Protein AF-A0A956SZM9-F1 (afdb_monomer)

Nearest PDB structures (foldseek):
  5bxt-assembly2_B  TM=7.148E-01  e=2.994E-22  Bifidobacterium bifidum JCM 1254
  4pys-assembly2_B  TM=7.123E-01  e=1.284E-21  Bacteroides fragilis NCTC 9343
  4pys-assembly1_A  TM=7.064E-01  e=2.170E-21  Bacteroides fragilis NCTC 9343
  7bwg-assembly1_B  TM=6.545E-01  e=1.924E-19  Microbacterium sp. HJ5
  8bal-assembly1_A  TM=7.388E-01  e=2.024E-15  Niastella koreensis GR20-10

Secondary structure (DSSP, 8-state):
----PEEEPPSSEEEEESSHHHHHHHHHIIIIIS--S-EEEE-SS--GGG-SS--SEEEEE--SSSTT-EEEEE-SS-EEEEESSHHHHHHHHHHHHHHEEESSSEEEE-EEEEE--S-SEEEEEEE--TTHHHHHHHHIIIIITTTT--EEEEE-TTB--SS-GGG--TTTPBPHHHHHHHHHHHHHTTPEEEEEEEESBS-GGGTGGGTTGGGBGGG-TTBB-TT-HHHHHHHHHHHHHHHHHHT-SEEEEE---GGGHHHHSTT-HHHHHHHHHHHHHHHHHHHHTTT-EEEEESGGGSBTTT-SS--B-SSHHHHHHHHHHS-TTSEEEEE---SSTT----HHHHHHHHTT--EEEEE-S-HHHHHHHHHHHHHHT--EEEE-----S---HHHHTSTTHHHHHHHHHHHHHHHHTS--PPPPTTHHHHHHH---GGG-S---------TTSSEE-S---EEEETTEEEEPPPPEE--SS-EEEE--SSB-SEEEEEE-BSS--SS-SEEEEEEEEETTS-EEEEEEEBTTTB-BTT--S--SSS-EEEE-TTS--EEEEEEEEPS-TTSBEEEEEEE-

Foldseek 3Di:
DPDKDKAFQDPPQEEEEQCQLLCVLVVCLCCVFVVRPHYYYDYNPLPCVVDPQGHQEYQEEQDPAPALKWKWFDDRRHIYIYAPDSNVSSLSSLVQSVQWDDDVHIIGIGDIDIFFWLFQAFEEEDEAWDPCLVVLLLCLSQPQLSLSHAEYEYAAQQECQPVCNVLHDPRTYDYLVSLLSSLVSCVSSNHQYEYEYAAQFQQLSCQVVHHPQVQAQLSDSGGGDLVDVVSVVVVLSVVVSVCVSNVAQEYEHELPDLQCVCVSDPPPLVVSLVSSLVRLVVVQVSQVVVNHAYEYELQCLAQPVQFPAGHRPPDRVSSVVSLQRDDQRYEYEYEDEDDDPPDLDGSVLLVNVVSRHQYEYEYFQDLLSLLSRLLVCSVNVHNFYYQYACLDNHDDPCSCQAPRVSRQLCSSSRSVSRRPSSDPDDDFLCPSVCSSVVDHPVPPDDDDDADDAPQVQADADAPFDFFDDVNDTDGDRGDHPRPDFKDKDFDDFAQDQWDKDWDADQADDPDWDFPKWKWWAFPVRDIDIDGQTELHNYHHQQDPGRGSFAGFRDADPVRRGTITIHIGGDPCSVTTIGMMMIGD

Radius of gyration: 26.86 Å; Cα contacts (8 Å, |Δi|>4): 1241; chains: 1; bounding box: 69×72×75 Å

Mean predicted aligned error: 8.4 Å

Sequence (584 aa):
MKDSELLRLKEPVWIASEQPELSDDLVQELKIWWEVEGVRVSGKELDFSLWYSGPQILLTLGADLPPEGYSLEVNSERVVVKGADAAGLSHGVTTLKQLLSWDDGLVVRGVVVEDWPSLAWRGVHLHTGAGAGPTQRKLIERVLAPMKLNKLVIEAQYAKWESHPELWVPELAIPLSELKLTAESARAHGLEPIPLIQTLSHVQWMFVYNRNSELKAGGLDYLFDPTRQESWDIVFDLYAEAVEVFQARTVHIGHDEVRSLRSIFPGTEQHVTQVVEESVLRCYSWLKERDIKTMMWHDTMVHRSESAQVGLAPFPEDGAKLREALPKDILVADWQYGPGSFNLEFPEVSLLVEAGFPTVGAVWDDPERTRAFAAQLVEQGGSGLLQTTWPGRVLSDPVVEGFEHHQFAGIVDAAQAAWTGGSDAKIPAESFRRLWDRQPRSETQSRKGYALDLSGLGESWVPDLPAELNGAEFAFAPAIGVRRDDLELAVPDRPLEGLAFLWYTESAPESPGELAQLEVEYRTGESEKVPIRYGKEVSSRDSTRPAYIGPLAWTSTDGKTHLWRWFWKNPRPDLTVESFTLKQ

Solvent-accessible surface area (backbone atoms only — not comparable to full-atom values): 31338 Å² total; per-residue (Å²): 134,79,83,83,47,61,20,70,65,55,84,60,39,34,37,34,22,65,51,54,80,70,42,48,64,57,51,50,43,39,40,69,44,67,63,43,85,42,72,46,81,44,52,71,69,84,60,61,87,82,37,97,80,58,60,43,31,38,40,42,73,68,34,98,52,59,79,50,5,22,34,35,40,30,43,74,81,36,37,42,31,25,1,32,38,74,62,1,33,49,47,32,52,44,54,50,62,72,39,51,47,81,69,103,48,51,28,34,59,37,46,79,47,76,54,54,56,58,28,88,39,35,29,38,38,39,53,32,18,47,77,11,41,67,42,52,41,48,42,39,68,35,41,39,39,71,52,70,36,42,32,35,37,35,46,49,68,53,37,51,47,80,88,47,65,89,56,54,44,83,88,44,27,23,53,55,70,42,53,28,52,34,26,50,49,29,48,76,53,60,18,49,34,24,50,26,37,54,34,65,19,71,30,41,63,63,33,60,95,68,33,66,60,89,45,28,36,79,74,36,58,46,28,51,32,85,88,42,63,69,57,51,51,55,53,50,50,51,47,54,51,47,35,63,52,38,65,36,56,37,39,27,42,36,52,40,81,72,65,62,52,54,74,61,42,74,94,44,68,75,52,50,55,49,51,51,50,55,51,51,50,52,55,42,50,62,34,47,80,69,72,26,41,41,28,33,45,35,30,49,47,29,13,54,91,60,31,75,77,60,24,62,14,91,42,65,69,45,4,52,48,44,49,67,72,50,70,50,79,37,37,33,33,43,63,62,80,72,90,63,94,83,68,74,62,62,55,48,59,52,57,41,39,75,58,48,28,48,31,27,45,28,33,43,63,52,62,67,54,38,18,40,52,28,31,51,29,53,75,62,67,38,38,25,34,29,28,36,48,83,79,62,75,55,37,39,62,69,48,58,46,18,72,49,11,29,33,58,44,23,47,55,47,40,37,51,10,25,34,59,36,22,56,88,75,86,74,66,84,50,52,48,52,55,34,63,67,59,76,48,61,90,74,74,65,89,74,93,83,83,77,77,80,52,65,90,70,46,58,67,82,47,78,88,56,91,43,72,57,93,88,40,84,48,83,60,48,48,52,54,59,69,89,69,80,63,48,75,45,83,55,72,95,47,60,42,68,52,50,78,43,80,51,59,37,93,57,76,73,96,63,92,54,75,67,29,34,38,37,38,35,30,74,87,74,50,72,49,79,42,75,31,25,59,21,28,59,34,44,24,23,68,60,85,69,58,46,49,37,42,55,79,66,48,65,43,97,86,69,59,39,42,34,34,29,24,70,51,70,43,92,58,42,88,45,40,48,47,37,38,35,42,38,107

pLDDT: mean 85.55, std 14.96, range [34.88, 98.94]

Structure (mmCIF, N/CA/C/O backbone):
data_AF-A0A956SZM9-F1
#
_entry.id   AF-A0A956SZM9-F1
#
loop_
_atom_site.group_PDB
_atom_site.id
_atom_site.type_symbol
_atom_site.label_atom_id
_atom_site.label_alt_id
_atom_site.label_comp_id
_atom_site.label_asym_id
_atom_site.label_entity_id
_atom_site.label_seq_id
_atom_site.pdbx_PDB_ins_code
_atom_site.Cartn_x
_atom_site.Cartn_y
_atom_site.Cartn_z
_atom_site.occupancy
_atom_site.B_iso_or_equiv
_atom_site.auth_seq_id
_atom_site.auth_comp_id
_atom_site.auth_asym_id
_atom_site.auth_atom_id
_atom_site.pdbx_PDB_model_num
ATOM 1 N N . MET A 1 1 ? -36.466 -3.583 4.509 1.00 39.06 1 MET A N 1
ATOM 2 C CA . MET A 1 1 ? -35.710 -3.543 5.776 1.00 39.06 1 MET A CA 1
ATOM 3 C C . MET A 1 1 ? -36.710 -3.522 6.918 1.00 39.06 1 MET A C 1
ATOM 5 O O . MET A 1 1 ? -37.494 -2.587 6.982 1.00 39.06 1 MET A O 1
ATOM 9 N N . LYS A 1 2 ? -36.767 -4.579 7.735 1.00 38.62 2 LYS A N 1
ATOM 10 C CA . LYS A 1 2 ? -37.332 -4.469 9.087 1.00 38.62 2 LYS A CA 1
ATOM 11 C C . LYS A 1 2 ? -36.250 -3.838 9.964 1.00 38.62 2 LYS A C 1
ATOM 13 O O . LYS A 1 2 ? -35.076 -4.121 9.738 1.00 38.62 2 LYS A O 1
ATOM 18 N N . ASP A 1 3 ? -36.650 -2.975 10.888 1.00 43.69 3 ASP A N 1
ATOM 19 C CA . ASP A 1 3 ? -35.755 -2.352 11.858 1.00 43.69 3 ASP A CA 1
ATOM 20 C C . ASP A 1 3 ? -34.904 -3.379 12.624 1.00 43.69 3 ASP A C 1
ATOM 22 O O . ASP A 1 3 ? -35.297 -4.526 12.834 1.00 43.69 3 ASP A O 1
ATOM 26 N N . SER A 1 4 ? -33.715 -2.907 12.990 1.00 57.09 4 SER A N 1
ATOM 27 C CA . SER A 1 4 ? -32.554 -3.567 13.588 1.00 57.09 4 SER A CA 1
ATOM 28 C C . SER A 1 4 ? -32.846 -4.565 14.716 1.00 57.09 4 SER A C 1
ATOM 30 O O . SER A 1 4 ? -33.034 -4.169 15.867 1.00 57.09 4 SER A O 1
ATOM 32 N N . GLU A 1 5 ? -32.749 -5.861 14.429 1.00 77.75 5 GLU A N 1
ATOM 33 C CA . GLU A 1 5 ? -32.452 -6.848 15.470 1.00 77.75 5 GLU A CA 1
ATOM 34 C C . GLU A 1 5 ? -30.929 -6.935 15.654 1.00 77.75 5 GLU A C 1
ATOM 36 O O . GLU A 1 5 ? -30.167 -6.976 14.686 1.00 77.75 5 GLU A O 1
ATOM 41 N N . LEU A 1 6 ? -30.478 -6.916 16.907 1.00 86.06 6 LEU A N 1
ATOM 42 C CA . LEU A 1 6 ? -29.092 -7.187 17.276 1.00 86.06 6 LEU A CA 1
ATOM 43 C C . LEU A 1 6 ? -28.967 -8.670 17.625 1.00 86.06 6 LEU A C 1
ATOM 45 O O . LEU A 1 6 ? -29.739 -9.181 18.439 1.00 86.06 6 LEU A O 1
ATOM 49 N N . LEU A 1 7 ? -27.970 -9.348 17.062 1.00 90.69 7 LEU A N 1
ATOM 50 C CA . LEU A 1 7 ? -27.565 -10.664 17.542 1.00 90.69 7 LEU A CA 1
ATOM 51 C C . LEU A 1 7 ? -26.628 -10.480 18.728 1.00 90.69 7 LEU A C 1
ATOM 53 O O . LEU A 1 7 ? -25.546 -9.924 18.569 1.00 90.69 7 LEU A O 1
ATOM 57 N N . ARG A 1 8 ? -27.002 -10.982 19.903 1.00 90.62 8 ARG A N 1
ATOM 58 C CA . ARG A 1 8 ? -26.110 -11.005 21.067 1.00 90.62 8 ARG A CA 1
ATOM 59 C C . ARG A 1 8 ? -25.272 -12.276 21.053 1.00 90.62 8 ARG A C 1
ATOM 61 O O . ARG A 1 8 ? -25.826 -13.367 21.195 1.00 90.62 8 ARG A O 1
ATOM 68 N N . LEU A 1 9 ? -23.955 -12.127 20.926 1.00 89.81 9 LEU A N 1
ATOM 69 C CA . LEU A 1 9 ? -23.030 -13.252 20.975 1.00 89.81 9 LEU A CA 1
ATOM 70 C C . LEU A 1 9 ? -22.886 -13.726 22.426 1.00 89.81 9 LEU A C 1
ATOM 72 O O . LEU A 1 9 ? -22.474 -12.976 23.310 1.00 89.81 9 LEU A O 1
ATOM 76 N N . LYS A 1 10 ? -23.276 -14.974 22.683 1.00 87.19 10 LYS A N 1
ATOM 77 C CA . LYS A 1 10 ? -23.221 -15.606 24.006 1.00 87.19 10 LYS A CA 1
ATOM 78 C C . LYS A 1 10 ? -21.921 -16.372 24.156 1.00 87.19 10 LYS A C 1
ATOM 80 O O . LYS A 1 10 ? -21.575 -17.155 23.276 1.00 87.19 10 LYS A O 1
ATOM 85 N N . GLU A 1 11 ? -21.244 -16.215 25.285 1.00 84.44 11 GLU A N 1
ATOM 86 C CA . GLU A 1 11 ? -20.045 -16.999 25.560 1.00 84.44 11 GLU A CA 1
ATOM 87 C C . GLU A 1 11 ? -20.373 -18.429 26.042 1.00 84.44 11 GLU A C 1
ATOM 89 O O . GLU A 1 11 ? -21.283 -18.610 26.858 1.00 84.44 11 GLU A O 1
ATOM 94 N N . PRO A 1 12 ? -19.637 -19.458 25.571 1.00 87.38 12 PRO A N 1
ATOM 95 C CA . PRO A 1 12 ? -18.601 -19.365 24.542 1.00 87.38 12 PRO A CA 1
ATOM 96 C C . PRO A 1 12 ? -19.184 -19.131 23.133 1.00 87.38 12 PRO A C 1
ATOM 98 O O . PRO A 1 12 ? -20.164 -19.768 22.741 1.00 87.38 12 PRO A O 1
ATOM 101 N N . VAL A 1 13 ? -18.548 -18.248 22.360 1.00 89.81 13 VAL A N 1
ATOM 102 C CA . VAL A 1 13 ? -18.843 -18.002 20.946 1.00 89.81 13 VAL A CA 1
ATOM 103 C C . VAL A 1 13 ? -18.349 -19.189 20.133 1.00 89.81 13 VAL A C 1
ATOM 105 O O . VAL A 1 13 ? -17.163 -19.527 20.134 1.00 89.81 13 VAL A O 1
ATOM 108 N N . TRP A 1 14 ? -19.280 -19.828 19.436 1.00 88.81 14 TRP A N 1
ATOM 109 C CA . TRP A 1 14 ? -19.011 -21.005 18.625 1.00 88.81 14 TRP A CA 1
ATOM 110 C C . TRP A 1 14 ? -18.992 -20.654 17.140 1.00 88.81 14 TRP A C 1
ATOM 112 O O . TRP A 1 14 ? -19.991 -20.158 16.611 1.00 88.81 14 TRP A O 1
ATOM 122 N N . ILE A 1 15 ? -17.873 -20.967 16.490 1.00 91.12 15 ILE A N 1
ATOM 123 C CA . ILE A 1 15 ? -17.630 -20.780 15.060 1.00 91.12 15 ILE A CA 1
ATOM 124 C C . ILE A 1 15 ? -17.514 -22.159 14.409 1.00 91.12 15 ILE A C 1
ATOM 126 O O . ILE A 1 15 ? -16.732 -23.003 14.849 1.00 91.12 15 ILE A O 1
ATOM 130 N N . ALA A 1 16 ? -18.271 -22.391 13.347 1.00 90.12 16 ALA A N 1
ATOM 131 C CA . ALA A 1 16 ? -18.108 -23.558 12.491 1.00 90.12 16 ALA A CA 1
ATOM 132 C C . ALA A 1 16 ? -17.597 -23.101 11.122 1.00 90.12 16 ALA A C 1
ATOM 134 O O . ALA A 1 16 ? -18.176 -22.182 10.544 1.00 90.12 16 ALA A O 1
ATOM 135 N N . SER A 1 17 ? -16.518 -23.708 10.619 1.00 89.38 17 SER A N 1
ATOM 136 C CA . SER A 1 17 ? -15.892 -23.297 9.357 1.00 89.38 17 SER A CA 1
ATOM 137 C C . SER A 1 17 ? -15.490 -24.480 8.478 1.00 89.38 17 SER A C 1
ATOM 139 O O . SER A 1 17 ? -14.827 -25.414 8.933 1.00 89.38 17 SER A O 1
ATOM 141 N N . GLU A 1 18 ? -15.823 -24.405 7.188 1.00 87.19 18 GLU A N 1
ATOM 142 C CA . GLU A 1 18 ? -15.278 -25.300 6.153 1.00 87.19 18 GLU A CA 1
ATOM 143 C C . GLU A 1 18 ? -13.791 -25.032 5.851 1.00 87.19 18 GLU A C 1
ATOM 145 O O . GLU A 1 18 ? -13.111 -25.893 5.287 1.00 87.19 18 GLU A O 1
ATOM 150 N N . GLN A 1 19 ? -13.287 -23.859 6.253 1.00 84.69 19 GLN A N 1
ATOM 151 C CA . GLN A 1 19 ? -11.896 -23.407 6.131 1.00 84.69 19 GLN A CA 1
ATOM 152 C C . GLN A 1 19 ? -11.417 -22.908 7.511 1.00 84.69 19 GLN A C 1
ATOM 154 O O . GLN A 1 19 ? -11.479 -21.704 7.787 1.00 84.69 19 GLN A O 1
ATOM 159 N N . PRO A 1 20 ? -11.058 -23.803 8.451 1.00 79.62 20 PRO A N 1
ATOM 160 C CA . PRO A 1 20 ? -10.693 -23.422 9.819 1.00 79.62 20 PRO A CA 1
ATOM 161 C C . PRO A 1 20 ? -9.579 -22.371 9.898 1.00 79.62 20 PRO A C 1
ATOM 163 O O . PRO A 1 20 ? -9.665 -21.456 10.709 1.00 79.62 20 PRO A O 1
ATOM 166 N N . GLU A 1 21 ? -8.596 -22.437 9.008 1.00 80.81 21 GLU A N 1
ATOM 167 C CA . GLU A 1 21 ? -7.501 -21.475 8.879 1.00 80.81 2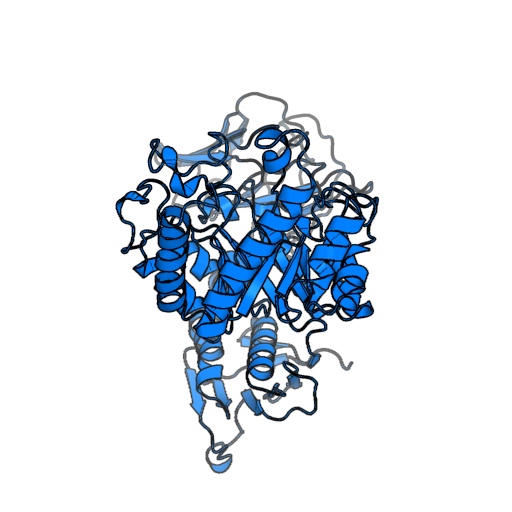1 GLU A CA 1
ATOM 168 C C . GLU A 1 21 ? -7.981 -20.046 8.575 1.00 80.81 21 GLU A C 1
ATOM 170 O O . GLU A 1 21 ? -7.373 -19.080 9.022 1.00 80.81 21 GLU A O 1
ATOM 175 N N . LEU A 1 22 ? -9.117 -19.886 7.883 1.00 79.75 22 LEU A N 1
ATOM 176 C CA . LEU A 1 22 ? -9.715 -18.573 7.613 1.00 79.75 22 LEU A CA 1
ATOM 177 C C . LEU A 1 22 ? -10.513 -18.035 8.808 1.00 79.75 22 LEU A C 1
ATOM 179 O O . LEU A 1 22 ? -10.895 -16.867 8.820 1.00 79.75 22 LEU A O 1
ATOM 183 N N . SER A 1 23 ? -10.772 -18.871 9.818 1.00 83.75 23 SER A N 1
ATOM 184 C CA . SER A 1 23 ? -11.419 -18.434 11.057 1.00 83.75 23 SER A CA 1
ATOM 185 C C . SER A 1 23 ? -10.433 -17.871 12.080 1.00 83.75 23 SER A C 1
ATOM 187 O O . SER A 1 23 ? -10.871 -17.188 13.004 1.00 83.75 23 SER A O 1
ATOM 189 N N . ASP A 1 24 ? -9.126 -18.093 11.905 1.00 86.38 24 ASP A N 1
ATOM 190 C CA . ASP A 1 24 ? -8.101 -17.647 12.853 1.00 86.38 24 ASP A CA 1
ATOM 191 C C . ASP A 1 24 ? -8.112 -16.125 13.030 1.00 86.38 24 ASP A C 1
ATOM 193 O O . ASP A 1 24 ? -8.080 -15.648 14.163 1.00 86.38 24 ASP A O 1
ATOM 197 N N . ASP A 1 25 ? -8.261 -15.362 11.944 1.00 85.75 25 ASP A N 1
ATOM 198 C CA . ASP A 1 25 ? -8.371 -13.898 12.003 1.00 85.75 25 ASP A CA 1
ATOM 199 C C . ASP A 1 25 ? -9.588 -13.443 12.831 1.00 85.75 25 ASP A C 1
ATOM 201 O O . ASP A 1 25 ? -9.471 -12.574 13.695 1.00 85.75 25 ASP A O 1
ATOM 205 N N . LEU A 1 26 ? -10.750 -14.084 12.660 1.00 91.88 26 LEU A N 1
ATOM 206 C CA . LEU A 1 26 ? -11.943 -13.790 13.463 1.00 91.88 26 LEU A CA 1
ATOM 207 C C . LEU A 1 26 ? -11.779 -14.222 14.927 1.00 91.88 26 LEU A C 1
ATOM 209 O O . LEU A 1 26 ? -12.271 -13.557 15.836 1.00 91.88 26 LEU A O 1
ATOM 213 N N . VAL A 1 27 ? -11.093 -15.333 15.188 1.00 91.81 27 VAL A N 1
ATOM 214 C CA . VAL A 1 27 ? -10.816 -15.788 16.557 1.00 91.81 27 VAL A CA 1
ATOM 215 C C . VAL A 1 27 ? -9.901 -14.803 17.273 1.00 91.81 27 VAL A C 1
ATOM 217 O O . VAL A 1 27 ? -10.179 -14.451 18.422 1.00 91.81 27 VAL A O 1
ATOM 220 N N . GLN A 1 28 ? -8.830 -14.353 16.614 1.00 89.25 28 GLN A N 1
ATOM 221 C CA . GLN A 1 28 ? -7.956 -13.314 17.154 1.00 89.25 28 GLN A CA 1
ATOM 222 C C . GLN A 1 28 ? -8.729 -12.011 17.345 1.00 89.25 28 GLN A C 1
ATOM 224 O O . GLN A 1 28 ? -8.560 -11.369 18.380 1.00 89.25 28 GLN A O 1
ATOM 229 N N . GLU A 1 29 ? -9.646 -11.676 16.429 1.00 89.81 29 GLU A N 1
ATOM 230 C CA . GLU A 1 29 ? -10.540 -10.531 16.585 1.00 89.81 29 GLU A CA 1
ATOM 231 C C . GLU A 1 29 ? -11.286 -10.569 17.914 1.00 89.81 29 GLU A C 1
ATOM 233 O O . GLU A 1 29 ? -11.183 -9.665 18.742 1.00 89.81 29 GLU A O 1
ATOM 238 N N . LEU A 1 30 ? -12.037 -11.646 18.124 1.00 91.81 30 LEU A N 1
ATOM 239 C CA . LEU A 1 30 ? -12.912 -11.791 19.277 1.00 91.81 30 LEU A CA 1
ATOM 240 C C . LEU A 1 30 ? -12.117 -11.831 20.585 1.00 91.81 30 LEU A C 1
ATOM 242 O O . LEU A 1 30 ? -12.514 -11.195 21.558 1.00 91.81 30 LEU A O 1
ATOM 246 N N . LYS A 1 31 ? -10.980 -12.533 20.609 1.00 90.75 31 LYS A N 1
ATOM 247 C CA . LYS A 1 31 ? -10.164 -12.681 21.821 1.00 90.75 31 LYS A CA 1
ATOM 248 C C . LYS A 1 31 ? -9.382 -11.422 22.177 1.00 90.75 31 LYS A C 1
ATOM 250 O O . LYS A 1 31 ? -9.372 -11.033 23.338 1.00 90.75 31 LYS A O 1
ATOM 255 N N . ILE A 1 32 ? -8.697 -10.819 21.206 1.00 87.31 32 ILE A N 1
ATOM 256 C CA . ILE A 1 32 ? -7.765 -9.711 21.458 1.00 87.31 32 ILE A CA 1
ATOM 257 C C . ILE A 1 32 ? -8.512 -8.380 21.525 1.00 87.31 32 ILE A C 1
ATOM 259 O O . ILE A 1 32 ? -8.258 -7.586 22.425 1.00 87.31 32 ILE A O 1
ATOM 263 N N . TRP A 1 33 ? -9.429 -8.123 20.589 1.00 85.00 33 TRP A N 1
ATOM 264 C CA . TRP A 1 33 ? -10.062 -6.805 20.456 1.00 85.00 33 TRP A CA 1
ATOM 265 C C . TRP A 1 33 ? -11.342 -6.673 21.271 1.00 85.00 33 TRP A C 1
ATOM 267 O O . TRP A 1 33 ? -11.591 -5.624 21.870 1.00 85.00 33 TRP A O 1
ATOM 277 N N . TRP A 1 34 ? -12.141 -7.740 21.305 1.00 87.62 34 TRP A N 1
ATOM 278 C CA . TRP A 1 34 ? -13.426 -7.758 22.008 1.00 87.62 34 TRP A CA 1
ATOM 279 C C . TRP A 1 34 ? -13.364 -8.407 23.394 1.00 87.62 34 TRP A C 1
ATOM 281 O O . TRP A 1 34 ? -14.365 -8.363 24.111 1.00 87.62 34 TRP A O 1
ATOM 291 N N . GLU A 1 35 ? -12.195 -8.937 23.777 1.00 88.25 35 GLU A N 1
ATOM 292 C CA . GLU A 1 35 ? -11.921 -9.578 25.073 1.00 88.25 35 GLU A CA 1
ATOM 293 C C . GLU A 1 35 ? -12.878 -10.746 25.383 1.00 88.25 35 GLU A C 1
ATOM 295 O O . GLU A 1 35 ? -13.248 -10.980 26.530 1.00 88.25 35 GLU A O 1
ATOM 300 N N . VAL A 1 36 ? -13.295 -11.484 24.349 1.00 88.38 36 VAL A N 1
ATOM 301 C CA . VAL A 1 36 ? -14.140 -12.679 24.483 1.00 88.38 36 VAL A CA 1
ATOM 302 C C . VAL A 1 36 ? -13.282 -13.843 24.977 1.00 88.38 36 VAL A C 1
ATOM 304 O O . VAL A 1 36 ? -12.418 -14.342 24.249 1.00 88.38 36 VAL A O 1
ATOM 307 N N . GLU A 1 37 ? -13.528 -14.318 26.199 1.00 85.94 37 GLU A N 1
ATOM 308 C CA . GLU A 1 37 ? -12.728 -15.382 26.819 1.00 85.94 37 GLU A CA 1
ATOM 309 C C . GLU A 1 37 ? -13.014 -16.747 26.175 1.00 85.94 37 GLU A C 1
ATOM 311 O O . GLU A 1 37 ? -12.107 -17.538 25.887 1.00 85.94 37 GLU A O 1
ATOM 316 N N . GLY A 1 38 ? -14.291 -17.038 25.916 1.00 88.56 38 GLY A N 1
ATOM 317 C CA . GLY A 1 38 ? -14.729 -18.298 25.332 1.00 88.56 38 GLY A CA 1
ATOM 318 C C . GLY A 1 38 ? -14.937 -18.218 23.823 1.00 88.56 38 GLY A C 1
ATOM 319 O O . GLY A 1 38 ? -16.058 -17.990 23.396 1.00 88.56 38 GLY A O 1
ATOM 320 N N . VAL A 1 39 ? -13.924 -18.512 23.002 1.00 89.75 39 VAL A N 1
ATOM 321 C CA . VAL A 1 39 ? -14.105 -18.726 21.546 1.00 89.75 39 VAL A CA 1
ATOM 322 C C . VAL A 1 39 ? -13.724 -20.152 21.174 1.00 89.75 39 VAL A C 1
ATOM 324 O O . VAL A 1 39 ? -12.641 -20.627 21.531 1.00 89.75 39 VAL A O 1
ATOM 327 N N . ARG A 1 40 ? -14.611 -20.847 20.460 1.00 87.94 40 ARG A N 1
ATOM 328 C CA . ARG A 1 40 ? -14.440 -22.249 20.066 1.00 87.94 40 ARG A CA 1
ATOM 329 C C . ARG A 1 40 ? -14.712 -22.432 18.578 1.00 87.94 40 ARG A C 1
ATOM 331 O O . ARG A 1 40 ? -15.733 -21.964 18.082 1.00 87.94 40 ARG A O 1
ATOM 338 N N . VAL A 1 41 ? -13.822 -23.152 17.898 1.00 86.44 41 VAL A N 1
ATOM 339 C CA . VAL A 1 41 ? -13.903 -23.431 16.457 1.00 86.44 41 VAL A CA 1
ATOM 340 C C . VAL A 1 41 ? -14.092 -24.930 16.223 1.00 86.44 41 VAL A C 1
ATOM 342 O O . VAL A 1 41 ? -13.428 -25.737 16.875 1.00 86.44 41 VAL A O 1
ATOM 345 N N . SER A 1 42 ? -14.973 -25.304 15.294 1.00 82.06 42 SER A N 1
ATOM 346 C CA . SER A 1 42 ? -15.126 -26.675 14.783 1.00 82.06 42 SER A CA 1
ATOM 347 C C . SER A 1 42 ? -14.889 -26.732 13.269 1.00 82.06 42 SER A C 1
ATOM 349 O O . SER A 1 42 ? -15.269 -25.806 12.552 1.00 82.06 42 SER A O 1
ATOM 351 N N . GLY A 1 43 ? -14.258 -27.816 12.797 1.00 70.00 43 GLY A N 1
ATOM 352 C CA . GLY A 1 43 ? -13.837 -28.002 11.400 1.00 70.00 43 GLY A CA 1
ATOM 353 C C . GLY A 1 43 ? -14.808 -28.774 10.489 1.00 70.00 43 GLY A C 1
ATOM 354 O O . GLY A 1 43 ? -15.921 -29.090 10.890 1.00 70.00 43 GLY A O 1
ATOM 355 N N . LYS A 1 44 ? -14.317 -29.074 9.269 1.00 55.28 44 LYS A N 1
ATOM 356 C CA . LYS A 1 44 ? -14.987 -29.442 7.991 1.00 55.28 44 LYS A CA 1
ATOM 357 C C . LYS A 1 44 ? -16.232 -30.336 7.971 1.00 55.28 44 LYS A C 1
ATOM 359 O O . LYS A 1 44 ? -16.973 -30.256 6.996 1.00 55.28 44 LYS A O 1
ATOM 364 N N . GLU A 1 45 ? -16.486 -31.169 8.969 1.00 56.12 45 GLU A N 1
ATOM 365 C CA . GLU A 1 45 ? -17.794 -31.815 9.083 1.00 56.12 45 GLU A CA 1
ATOM 366 C C . GLU A 1 45 ? -18.618 -30.972 10.045 1.00 56.12 45 GLU A C 1
ATOM 368 O O . GLU A 1 45 ? -18.375 -30.971 11.251 1.00 56.12 45 GLU A O 1
ATOM 373 N N . LEU A 1 46 ? -19.568 -30.211 9.491 1.00 60.34 46 LEU A N 1
ATOM 374 C CA . LEU A 1 46 ? -20.602 -29.521 10.254 1.00 60.34 46 LEU A CA 1
ATOM 375 C C . LEU A 1 46 ? -21.470 -30.573 10.963 1.00 60.34 46 LEU A C 1
ATOM 377 O O . LEU A 1 46 ? -22.586 -30.873 10.542 1.00 60.34 46 LEU A O 1
ATOM 381 N N . ASP A 1 47 ? -20.942 -31.190 12.016 1.00 58.34 47 ASP A N 1
ATOM 382 C CA . ASP A 1 47 ? -21.664 -32.177 12.797 1.00 58.34 47 ASP A CA 1
ATOM 383 C C . ASP A 1 47 ? -22.614 -31.448 13.738 1.00 58.34 47 ASP A C 1
ATOM 385 O O . ASP A 1 47 ? -22.322 -31.235 14.914 1.00 58.34 47 ASP A O 1
ATOM 389 N N . PHE A 1 48 ? -23.767 -31.054 13.198 1.00 61.91 48 PHE A N 1
ATOM 390 C CA . PHE A 1 48 ? -24.835 -30.385 13.934 1.00 61.91 48 PHE A CA 1
ATOM 391 C C . PHE A 1 48 ? -25.385 -31.222 15.109 1.00 61.91 48 PHE A C 1
ATOM 393 O O . PHE A 1 48 ? -26.073 -30.666 15.965 1.00 61.91 48 PHE A O 1
ATOM 400 N N . SER A 1 49 ? -25.041 -32.513 15.223 1.00 57.12 49 SER A N 1
ATOM 401 C CA . SER A 1 49 ? -25.462 -33.362 16.345 1.00 57.12 49 SER A CA 1
ATOM 402 C C . SER A 1 49 ? -24.751 -33.039 17.667 1.00 57.12 49 SER A C 1
ATOM 404 O O . SER A 1 49 ? -25.281 -33.339 18.736 1.00 57.12 49 SER A O 1
ATOM 406 N N . LEU A 1 50 ? -23.605 -32.351 17.617 1.00 57.31 50 LEU A N 1
ATOM 407 C CA . LEU A 1 50 ? -22.867 -31.899 18.803 1.00 57.31 50 LEU A CA 1
ATOM 408 C C . LEU A 1 50 ? -23.441 -30.616 19.435 1.00 57.31 50 LEU A C 1
ATOM 410 O O . LEU A 1 50 ? -22.942 -30.163 20.467 1.00 57.31 50 LEU A O 1
ATOM 414 N N . TRP A 1 51 ? -24.491 -30.025 18.850 1.00 61.72 51 TRP A N 1
ATOM 415 C CA . TRP A 1 51 ? -24.954 -28.679 19.188 1.00 61.72 51 TRP A CA 1
ATOM 416 C C . TRP A 1 51 ? -26.413 -28.695 19.629 1.00 61.72 51 TRP A C 1
ATOM 418 O O . TRP A 1 51 ? -27.322 -28.888 18.828 1.00 61.72 51 TRP A O 1
ATOM 428 N N . TYR A 1 52 ? -26.657 -28.392 20.902 1.00 53.72 52 TYR A N 1
ATOM 429 C CA . TYR A 1 52 ? -28.022 -28.276 21.427 1.00 53.72 52 TYR A CA 1
ATOM 430 C C . TYR A 1 52 ? -28.781 -27.054 20.859 1.00 53.72 52 TYR A C 1
ATOM 432 O O . TYR A 1 52 ? -30.006 -27.011 20.926 1.00 53.72 52 TYR A O 1
ATOM 440 N N . SER A 1 53 ? -28.060 -26.070 20.295 1.00 61.69 53 SER A N 1
ATOM 441 C CA . SER A 1 53 ? -28.604 -24.827 19.717 1.00 61.69 53 SER A CA 1
ATOM 442 C C . SER A 1 53 ? -27.933 -24.370 18.404 1.00 61.69 53 SER A C 1
ATOM 444 O O . SER A 1 53 ? -28.186 -23.255 17.964 1.00 61.69 53 SER A O 1
ATOM 446 N N . GLY A 1 54 ? -27.075 -25.194 17.782 1.00 60.91 54 GLY A N 1
ATOM 447 C CA . GLY A 1 54 ? -26.260 -24.818 16.606 1.00 60.91 54 GLY A CA 1
ATOM 448 C C . GLY A 1 54 ? -25.082 -23.858 16.900 1.00 60.91 54 GLY A C 1
ATOM 449 O O . GLY A 1 54 ? -24.979 -23.343 18.017 1.00 60.91 54 GLY A O 1
ATOM 450 N N . PRO A 1 55 ? -24.164 -23.631 15.932 1.00 71.56 55 PRO A N 1
ATOM 451 C CA . PRO A 1 55 ? -23.118 -22.609 16.037 1.00 71.56 55 PRO A CA 1
ATOM 452 C C . PRO A 1 55 ? -23.705 -21.197 15.876 1.00 71.56 55 PRO A C 1
ATOM 454 O O . PRO A 1 55 ? -24.645 -20.992 15.109 1.00 71.56 55 PRO A O 1
ATOM 457 N N . GLN A 1 56 ? -23.123 -20.211 16.568 1.00 85.44 56 GLN A N 1
ATOM 458 C CA . GLN A 1 56 ? -23.541 -18.806 16.446 1.00 85.44 56 GLN A CA 1
ATOM 459 C C . GLN A 1 56 ? -22.984 -18.149 15.178 1.00 85.44 56 GLN A C 1
ATOM 461 O O . GLN A 1 56 ? -23.578 -17.194 14.687 1.00 85.44 56 GLN A O 1
ATOM 466 N N . ILE A 1 57 ? -21.864 -18.657 14.650 1.00 93.19 57 ILE A N 1
ATOM 467 C CA . ILE A 1 57 ? -21.233 -18.182 13.415 1.00 93.19 57 ILE A CA 1
ATOM 468 C C . ILE A 1 57 ? -20.926 -19.386 12.520 1.00 93.19 57 ILE A C 1
ATOM 470 O O . ILE A 1 57 ? -20.242 -20.320 12.941 1.00 93.19 57 ILE A O 1
ATOM 474 N N . LEU A 1 58 ? -21.420 -19.356 11.284 1.00 93.00 58 LEU A N 1
ATOM 475 C CA . LEU A 1 58 ? -21.180 -20.370 10.259 1.00 93.00 58 LEU A CA 1
ATOM 476 C C . LEU A 1 58 ? -20.421 -19.760 9.076 1.00 93.00 58 LEU A C 1
ATOM 478 O O . LEU A 1 58 ? -20.893 -18.791 8.487 1.00 93.00 58 LEU A O 1
ATOM 482 N N . LEU A 1 59 ? -19.281 -20.350 8.720 1.00 94.31 59 LEU A N 1
ATOM 483 C CA . LEU A 1 59 ? -18.413 -19.952 7.611 1.00 94.31 59 LEU A CA 1
ATOM 484 C C . LEU A 1 59 ? -18.355 -21.092 6.576 1.00 94.31 59 LEU A C 1
ATOM 486 O O . LEU A 1 59 ? -17.891 -22.193 6.879 1.00 94.31 59 LEU A O 1
ATOM 490 N N . THR A 1 60 ? -18.840 -20.855 5.361 1.00 93.81 60 THR A N 1
ATOM 491 C CA . THR A 1 60 ? -18.973 -21.887 4.308 1.00 93.81 60 THR A CA 1
ATOM 492 C C . THR A 1 60 ? -18.591 -21.338 2.927 1.00 93.81 60 THR A C 1
ATOM 494 O O . THR A 1 60 ? -18.483 -20.124 2.736 1.00 93.81 60 THR A O 1
ATOM 497 N N . LEU A 1 61 ? -18.339 -22.219 1.961 1.00 94.62 61 LEU A N 1
ATOM 498 C CA . LEU A 1 61 ? -18.030 -21.869 0.574 1.00 94.62 61 LEU A CA 1
ATOM 499 C C . LEU A 1 61 ? -19.200 -22.150 -0.385 1.00 94.62 61 LEU A C 1
ATOM 501 O O . LEU A 1 61 ? -20.214 -22.756 -0.036 1.00 94.62 61 LEU A O 1
ATOM 505 N N . GLY A 1 62 ? -19.053 -21.705 -1.634 1.00 92.62 62 GLY A N 1
ATOM 506 C CA . GLY A 1 62 ? -19.982 -21.973 -2.732 1.00 92.62 62 GLY A CA 1
ATOM 507 C C . GLY A 1 62 ? -21.168 -21.012 -2.792 1.00 92.62 62 GLY A C 1
ATOM 508 O O . GLY A 1 62 ? -22.285 -21.439 -3.100 1.00 92.62 62 GLY A O 1
ATOM 509 N N . ALA A 1 63 ? -20.983 -19.743 -2.416 1.00 95.19 63 ALA A N 1
ATOM 510 C CA . ALA A 1 63 ? -21.952 -18.703 -2.768 1.00 95.19 63 ALA A CA 1
ATOM 511 C C . ALA A 1 63 ? -22.045 -18.588 -4.296 1.00 95.19 63 ALA A C 1
ATOM 513 O O . ALA A 1 63 ? -21.028 -18.664 -4.981 1.00 95.19 63 ALA A O 1
ATOM 514 N N . ASP A 1 64 ? -23.259 -18.425 -4.820 1.00 96.69 64 ASP A N 1
ATOM 515 C CA . ASP A 1 64 ? -23.492 -18.225 -6.255 1.00 96.69 64 ASP A CA 1
ATOM 516 C C . ASP A 1 64 ? -23.298 -16.741 -6.598 1.00 96.69 64 ASP A C 1
ATOM 518 O O . ASP A 1 64 ? -24.251 -16.001 -6.826 1.00 96.69 64 ASP A O 1
ATOM 522 N N . LEU A 1 65 ? -22.049 -16.287 -6.493 1.00 97.81 65 LEU A N 1
ATOM 523 C CA . LEU A 1 65 ? -21.625 -14.900 -6.671 1.00 97.81 65 LEU A CA 1
ATOM 524 C C . LEU A 1 65 ? -20.341 -14.844 -7.516 1.00 97.81 65 LEU A C 1
ATOM 526 O O . LEU A 1 65 ? -19.665 -15.866 -7.673 1.00 97.81 65 LEU A O 1
ATOM 530 N N . PRO A 1 66 ? -19.982 -13.668 -8.066 1.00 97.94 66 PRO A N 1
ATOM 531 C CA . PRO A 1 66 ? -18.711 -13.480 -8.766 1.00 97.94 66 PRO A CA 1
ATOM 532 C C . PRO A 1 66 ? -17.481 -13.845 -7.905 1.00 97.94 66 PRO A C 1
ATOM 534 O O . PRO A 1 66 ? -17.600 -13.939 -6.679 1.00 97.94 66 PRO A O 1
ATOM 537 N N . PRO A 1 67 ? -16.290 -14.026 -8.516 1.00 97.94 67 PRO A N 1
ATOM 538 C CA . PRO A 1 67 ? -15.040 -14.245 -7.784 1.00 97.94 67 PRO A CA 1
ATOM 539 C C . PRO A 1 67 ? -14.816 -13.204 -6.685 1.00 97.94 67 PRO A C 1
ATOM 541 O O . PRO A 1 67 ? -15.173 -12.039 -6.852 1.00 97.94 67 PRO A O 1
ATOM 544 N N . GLU A 1 68 ? -14.234 -13.628 -5.564 1.00 97.81 68 GLU A N 1
ATOM 545 C CA . GLU A 1 68 ? -14.077 -12.820 -4.343 1.00 97.81 68 GLU A CA 1
ATOM 546 C C . GLU A 1 68 ? -15.410 -12.335 -3.719 1.00 97.81 68 GLU A C 1
ATOM 548 O O . GLU A 1 68 ? -15.406 -11.589 -2.739 1.00 97.81 68 GLU A O 1
ATOM 553 N N . GLY A 1 69 ? -16.563 -12.761 -4.243 1.00 98.31 69 GLY A N 1
ATOM 554 C CA . GLY A 1 69 ? -17.881 -12.394 -3.738 1.00 98.31 69 GLY A CA 1
ATOM 555 C C . GLY A 1 69 ? -18.295 -13.173 -2.493 1.00 98.31 69 GLY A C 1
ATOM 556 O O . GLY A 1 69 ? -17.866 -14.309 -2.265 1.00 98.31 69 GLY A O 1
ATOM 557 N N . TYR A 1 70 ? -19.160 -12.577 -1.675 1.00 98.38 70 TYR A N 1
ATOM 558 C CA . TYR A 1 70 ? -19.694 -13.210 -0.471 1.00 98.38 70 TYR A CA 1
ATOM 559 C C . TYR A 1 70 ? -21.121 -12.778 -0.150 1.00 98.38 70 TYR A C 1
ATOM 561 O O . TYR A 1 70 ? -21.549 -11.672 -0.472 1.00 98.38 70 TYR A O 1
ATOM 569 N N . SER A 1 71 ? -21.836 -13.655 0.552 1.00 98.31 71 SER A N 1
ATOM 570 C CA . SER A 1 71 ? -23.087 -13.332 1.228 1.00 98.31 71 SER A CA 1
ATOM 571 C C . SER A 1 71 ? -22.896 -13.390 2.742 1.00 98.31 71 SER A C 1
ATOM 573 O O . SER A 1 71 ? -22.287 -14.336 3.249 1.00 98.31 71 SER A O 1
ATOM 575 N N . LEU A 1 72 ? -23.448 -12.427 3.472 1.00 97.81 72 LEU A N 1
ATOM 576 C CA . LEU A 1 72 ? -23.469 -12.392 4.931 1.00 97.81 72 LEU A CA 1
ATOM 577 C C . LEU A 1 72 ? -24.901 -12.153 5.410 1.00 97.81 72 LEU A C 1
ATOM 579 O O . LEU A 1 72 ? -25.523 -11.155 5.057 1.00 97.81 72 LEU A O 1
ATOM 583 N N . GLU A 1 73 ? -25.414 -13.057 6.236 1.00 96.56 73 GLU A N 1
ATOM 584 C CA . GLU A 1 73 ? -26.709 -12.931 6.903 1.00 96.56 73 GLU A CA 1
ATOM 585 C C . GLU A 1 73 ? -26.496 -12.926 8.417 1.00 96.56 73 GLU A C 1
ATOM 587 O O . GLU A 1 73 ? -25.906 -13.850 8.980 1.00 96.56 73 GLU A O 1
ATOM 592 N N . VAL A 1 74 ? -27.010 -11.896 9.083 1.00 94.56 74 VAL A N 1
ATOM 593 C CA . VAL A 1 74 ? -27.080 -11.796 10.541 1.00 94.56 74 VAL A CA 1
ATOM 594 C C . VAL A 1 74 ? -28.544 -11.631 10.921 1.00 94.56 74 VAL A C 1
ATOM 596 O O . VAL A 1 74 ? -29.175 -10.631 10.573 1.00 94.56 74 VAL A O 1
ATOM 599 N N . ASN A 1 75 ? -29.073 -12.599 11.662 1.00 90.50 75 ASN A N 1
ATOM 600 C CA . ASN A 1 75 ? -30.406 -12.545 12.261 1.00 90.50 75 ASN A CA 1
ATOM 601 C C . ASN A 1 75 ? -30.302 -12.684 13.791 1.00 90.50 75 ASN A C 1
ATOM 603 O O . ASN A 1 75 ? -29.203 -12.781 14.331 1.00 90.50 75 ASN A O 1
ATOM 607 N N . SER A 1 76 ? -31.425 -12.686 14.510 1.00 86.50 76 SER A N 1
ATOM 608 C CA . SER A 1 76 ? -31.438 -12.762 15.980 1.00 86.50 76 SER A CA 1
ATOM 609 C C . SER A 1 76 ? -30.926 -14.082 16.573 1.00 86.50 76 SER A C 1
ATOM 611 O O . SER A 1 76 ? -30.731 -14.159 17.788 1.00 86.50 76 SER A O 1
ATOM 613 N N . GLU A 1 77 ? -30.667 -15.104 15.752 1.00 86.88 77 GLU A N 1
ATOM 614 C CA . GLU A 1 77 ? -30.182 -16.414 16.197 1.00 86.88 77 GLU A CA 1
ATOM 615 C C . GLU A 1 77 ? -28.711 -16.672 15.845 1.00 86.88 77 GLU A C 1
ATOM 617 O O . GLU A 1 77 ? -27.996 -17.280 16.644 1.00 86.88 77 GLU A O 1
ATOM 622 N N . ARG A 1 78 ? -28.251 -16.249 14.658 1.00 91.38 78 ARG A N 1
ATOM 623 C CA . ARG A 1 78 ? -26.921 -16.607 14.139 1.00 91.38 78 ARG A CA 1
ATOM 624 C C . ARG A 1 78 ? -26.387 -15.658 13.063 1.00 91.38 78 ARG A C 1
ATOM 626 O O . ARG A 1 78 ? -27.125 -14.870 12.472 1.00 91.38 78 ARG A O 1
ATOM 633 N N . VAL A 1 79 ? -25.100 -15.832 12.768 1.00 95.38 79 VAL A N 1
ATOM 634 C CA . VAL A 1 79 ? -24.385 -15.292 11.608 1.00 95.38 79 VAL A CA 1
ATOM 635 C C . VAL A 1 79 ? -24.089 -16.416 10.618 1.00 95.38 79 VAL A C 1
ATOM 637 O O . VAL A 1 79 ? -23.576 -17.469 11.002 1.00 95.38 79 VAL A O 1
ATOM 640 N N . VAL A 1 80 ? -24.347 -16.179 9.336 1.00 95.56 80 VAL A N 1
ATOM 641 C CA . VAL A 1 80 ? -23.918 -17.046 8.234 1.00 95.56 80 VAL A CA 1
ATOM 642 C C . VAL A 1 80 ? -23.115 -16.216 7.243 1.00 95.56 80 VAL A C 1
ATOM 644 O O . VAL A 1 80 ? -23.621 -15.232 6.714 1.00 95.56 80 VAL A O 1
ATOM 647 N N . VAL A 1 81 ? -21.878 -16.625 6.975 1.00 97.25 81 VAL A N 1
ATOM 648 C CA . VAL A 1 81 ? -21.024 -16.055 5.930 1.00 97.25 81 VAL A CA 1
ATOM 649 C C . VAL A 1 81 ? -20.724 -17.142 4.908 1.00 97.25 81 VAL A C 1
ATOM 651 O O . VAL A 1 81 ? -20.246 -18.224 5.259 1.00 97.25 81 VAL A O 1
ATOM 654 N N . LYS A 1 82 ? -20.992 -16.849 3.637 1.00 97.44 82 LYS A N 1
ATOM 655 C CA . LYS A 1 82 ? -20.713 -17.749 2.521 1.00 97.44 82 LYS A CA 1
ATOM 656 C C . LYS A 1 82 ? -19.875 -17.034 1.472 1.00 97.44 82 LYS A C 1
ATOM 658 O O . LYS A 1 82 ? -20.321 -16.030 0.929 1.00 97.44 82 LYS A O 1
ATOM 663 N N . GLY A 1 83 ? -18.680 -17.543 1.191 1.00 97.75 83 GLY A N 1
ATOM 664 C CA . GLY A 1 83 ? -17.829 -17.042 0.107 1.00 97.75 83 GLY A CA 1
ATOM 665 C C . GLY A 1 83 ? -18.070 -17.794 -1.199 1.00 97.75 83 GLY A C 1
ATOM 666 O O . GLY A 1 83 ? -18.334 -18.997 -1.173 1.00 97.75 83 GLY A O 1
ATOM 667 N N . ALA A 1 84 ? -17.958 -17.123 -2.344 1.00 97.94 84 ALA A N 1
ATOM 668 C CA . ALA A 1 84 ? -17.871 -17.790 -3.647 1.00 97.94 84 ALA A CA 1
ATOM 669 C C . ALA A 1 84 ? -16.591 -18.642 -3.726 1.00 97.94 84 ALA A C 1
ATOM 671 O O . ALA A 1 84 ? -16.604 -19.783 -4.186 1.00 97.94 84 ALA A O 1
ATOM 672 N N . ASP A 1 85 ? -15.509 -18.108 -3.161 1.00 96.06 85 ASP A N 1
ATOM 673 C CA . ASP A 1 85 ? -14.203 -18.731 -2.988 1.00 96.06 85 ASP A CA 1
ATOM 674 C C . ASP A 1 85 ? -13.600 -18.350 -1.615 1.00 96.06 85 ASP A C 1
ATOM 676 O O . ASP A 1 85 ? -14.252 -17.723 -0.773 1.00 96.06 85 ASP A O 1
ATOM 680 N N . ALA A 1 86 ? -12.355 -18.762 -1.359 1.00 94.06 86 ALA A N 1
ATOM 681 C CA . ALA A 1 86 ? -11.659 -18.474 -0.104 1.00 94.06 86 ALA A CA 1
ATOM 682 C C . ALA A 1 86 ? -11.447 -16.966 0.141 1.00 94.06 86 ALA A C 1
ATOM 684 O O . ALA A 1 86 ? -11.527 -16.519 1.288 1.00 94.06 86 ALA A O 1
ATOM 685 N N . ALA A 1 87 ? -11.212 -16.179 -0.916 1.00 94.62 87 ALA A N 1
ATOM 686 C CA . ALA A 1 87 ? -11.051 -14.731 -0.805 1.00 94.62 87 ALA A CA 1
ATOM 687 C C . ALA A 1 87 ? -12.384 -14.071 -0.434 1.00 94.62 87 ALA A C 1
ATOM 689 O O . ALA A 1 87 ? -12.436 -13.289 0.514 1.00 94.62 87 ALA A O 1
ATOM 690 N N . GLY A 1 88 ? -13.479 -14.482 -1.079 1.00 96.75 88 GLY A N 1
ATOM 691 C CA . GLY A 1 88 ? -14.828 -14.048 -0.725 1.00 96.75 88 GLY A CA 1
ATOM 692 C C . GLY A 1 88 ? -15.189 -14.382 0.719 1.00 96.75 88 GLY A C 1
ATOM 693 O O . GLY A 1 88 ? -15.671 -13.521 1.454 1.00 96.75 88 GLY A O 1
ATOM 694 N N . LEU A 1 89 ? -14.876 -15.591 1.195 1.00 95.75 89 LEU A N 1
ATOM 695 C CA . LEU A 1 89 ? -15.132 -15.947 2.595 1.00 95.75 89 LEU A CA 1
ATOM 696 C C . LEU A 1 89 ? -14.358 -15.038 3.566 1.00 95.75 89 LEU A C 1
ATOM 698 O O . LEU A 1 89 ? -14.938 -14.550 4.536 1.00 95.75 89 LEU A O 1
ATOM 702 N N . SER A 1 90 ? -13.085 -14.751 3.277 1.00 94.25 90 SER A N 1
ATOM 703 C CA . SER A 1 90 ? -12.267 -13.805 4.052 1.00 94.25 90 SER A CA 1
ATOM 704 C C . SER A 1 90 ? -12.843 -12.379 4.034 1.00 94.25 90 SER A C 1
ATOM 706 O O . SER A 1 90 ? -12.917 -11.704 5.066 1.00 94.25 90 SER A O 1
ATOM 708 N N . HIS A 1 91 ? -13.343 -11.921 2.886 1.00 96.06 91 HIS A N 1
ATOM 709 C CA . HIS A 1 91 ? -14.018 -10.631 2.753 1.00 96.06 91 HIS A CA 1
ATOM 710 C C . HIS A 1 91 ? -15.311 -10.558 3.572 1.00 96.06 91 HIS A C 1
ATOM 712 O O . HIS A 1 91 ? -15.543 -9.556 4.250 1.00 96.06 91 HIS A O 1
ATOM 718 N N . GLY A 1 92 ? -16.108 -11.626 3.588 1.00 96.31 92 GLY A N 1
ATOM 719 C CA . GLY A 1 92 ? -17.301 -11.708 4.423 1.00 96.31 92 GLY A CA 1
ATOM 720 C C . GLY A 1 92 ? -16.986 -11.719 5.918 1.00 96.31 92 GLY A C 1
ATOM 721 O O . GLY A 1 92 ? -17.656 -11.032 6.688 1.00 96.31 92 GLY A O 1
ATOM 722 N N . VAL A 1 93 ? -15.920 -12.410 6.333 1.00 95.31 93 VAL A N 1
ATOM 723 C CA . VAL A 1 93 ? -15.400 -12.341 7.710 1.00 95.31 93 VAL A CA 1
ATOM 724 C C . VAL A 1 93 ? -14.948 -10.918 8.046 1.00 95.31 93 VAL A C 1
ATOM 726 O O . VAL A 1 93 ? -15.285 -10.402 9.107 1.00 95.31 93 VAL A O 1
ATOM 729 N N . THR A 1 94 ? -14.263 -10.240 7.127 1.00 94.06 94 THR A N 1
ATOM 730 C CA . THR A 1 94 ? -13.839 -8.842 7.300 1.00 94.06 94 THR A CA 1
ATOM 731 C C . THR A 1 94 ? -15.038 -7.916 7.516 1.00 94.06 94 THR A C 1
ATOM 733 O O . THR A 1 94 ? -15.033 -7.099 8.436 1.00 94.06 94 THR A O 1
ATOM 736 N N . THR A 1 95 ? -16.105 -8.079 6.729 1.00 95.50 95 THR A N 1
ATOM 737 C CA . THR A 1 95 ? -17.355 -7.323 6.902 1.00 95.50 95 THR A CA 1
ATOM 738 C C . THR A 1 95 ? -18.046 -7.665 8.224 1.00 95.50 95 THR A C 1
ATOM 740 O O . THR A 1 95 ? -18.508 -6.762 8.916 1.00 95.50 95 THR A O 1
ATOM 743 N N . LEU A 1 96 ? -18.054 -8.934 8.647 1.00 95.44 96 LEU A N 1
ATOM 744 C CA . LEU A 1 96 ? -18.559 -9.330 9.967 1.00 95.44 96 LEU A CA 1
ATOM 745 C C . LEU A 1 96 ? -17.826 -8.599 11.100 1.00 95.44 96 LEU A C 1
ATOM 747 O O . LEU A 1 96 ? -18.479 -8.085 12.005 1.00 95.44 96 LEU A O 1
ATOM 751 N N . LYS A 1 97 ? -16.492 -8.497 11.036 1.00 92.12 97 LYS A N 1
ATOM 752 C CA . LYS A 1 97 ? -15.689 -7.784 12.046 1.00 92.12 97 LYS A CA 1
ATOM 753 C C . LYS A 1 97 ? -16.101 -6.313 12.166 1.00 92.12 97 LYS A C 1
ATOM 755 O O . LYS A 1 97 ? -16.161 -5.788 13.272 1.00 92.12 97 LYS A O 1
ATOM 760 N N . GLN A 1 98 ? -16.445 -5.669 11.050 1.00 88.31 98 GLN A N 1
ATOM 761 C CA . GLN A 1 98 ? -16.924 -4.279 11.025 1.00 88.31 98 GLN A CA 1
ATOM 762 C C . GLN A 1 98 ? -18.341 -4.107 11.604 1.00 88.31 98 GLN A C 1
ATOM 764 O O . GLN A 1 98 ? -18.708 -3.003 12.005 1.00 88.31 98 GLN A O 1
ATOM 769 N N . LEU A 1 99 ? -19.142 -5.177 11.653 1.00 91.44 99 LEU A N 1
ATOM 770 C CA . LEU A 1 99 ? -20.501 -5.178 12.212 1.00 91.44 99 LEU A CA 1
ATOM 771 C C . LEU A 1 99 ? -20.542 -5.494 13.713 1.00 91.44 99 LEU A C 1
ATOM 773 O O . LEU A 1 99 ? -21.615 -5.382 14.317 1.00 91.44 99 LEU A O 1
ATOM 777 N N . LEU A 1 100 ? -19.410 -5.899 14.300 1.00 90.00 100 LEU A N 1
ATOM 778 C CA . LEU A 1 100 ? -19.277 -6.108 15.738 1.00 90.00 100 LEU A CA 1
ATOM 779 C C . LEU A 1 100 ? -19.359 -4.767 16.470 1.00 90.00 100 LEU A C 1
ATOM 781 O O . LEU A 1 100 ? -18.732 -3.776 16.090 1.00 90.00 100 LEU A O 1
ATOM 785 N N . SER A 1 101 ? -20.131 -4.739 17.547 1.00 86.62 101 SER A N 1
ATOM 786 C CA . SER A 1 101 ? -20.219 -3.593 18.442 1.00 86.62 101 SER A CA 1
ATOM 787 C C . SER A 1 101 ? -20.528 -4.035 19.869 1.00 86.62 101 SER A C 1
ATOM 789 O O . SER A 1 101 ? -20.709 -5.222 20.154 1.00 86.62 101 SER A O 1
ATOM 791 N N . TRP A 1 102 ? -20.545 -3.076 20.794 1.00 83.19 102 TRP A N 1
ATOM 792 C CA . TRP A 1 102 ? -20.847 -3.341 22.194 1.00 83.19 102 TRP A CA 1
ATOM 793 C C . TRP A 1 102 ? -22.156 -2.680 22.623 1.00 83.19 102 TRP A C 1
ATOM 795 O O . TRP A 1 102 ? -22.291 -1.463 22.525 1.00 83.19 102 TRP A O 1
ATOM 805 N N . ASP A 1 103 ? -23.075 -3.481 23.160 1.00 82.25 103 ASP A N 1
ATOM 806 C CA . ASP A 1 103 ? -24.337 -3.036 23.757 1.00 82.25 103 ASP A CA 1
ATOM 807 C C . ASP A 1 103 ? -24.713 -3.969 24.919 1.00 82.25 103 ASP A C 1
ATOM 809 O O . ASP A 1 103 ? -25.348 -5.004 24.716 1.00 82.25 103 ASP A O 1
ATOM 813 N N . ASP A 1 104 ? -24.234 -3.669 26.134 1.00 80.69 104 ASP A N 1
ATOM 814 C CA . ASP A 1 104 ? -24.353 -4.534 27.331 1.00 80.69 104 ASP A CA 1
ATOM 815 C C . ASP A 1 104 ? -23.903 -5.997 27.085 1.00 80.69 104 ASP A C 1
ATOM 817 O O . ASP A 1 104 ? -24.467 -6.973 27.578 1.00 80.69 104 ASP A O 1
ATOM 821 N N . GLY A 1 105 ? -22.933 -6.164 26.186 1.00 83.31 105 GLY A N 1
ATOM 822 C CA . GLY A 1 105 ? -22.487 -7.441 25.629 1.00 83.31 105 GLY A CA 1
ATOM 823 C C . GLY A 1 105 ? -22.001 -7.272 24.192 1.00 83.31 105 GLY A C 1
ATOM 824 O O . GLY A 1 105 ? -22.286 -6.255 23.555 1.00 83.31 105 GLY A O 1
ATOM 825 N N . LEU A 1 106 ? -21.278 -8.267 23.676 1.00 88.88 106 LEU A N 1
ATOM 826 C CA . LEU A 1 106 ? -20.856 -8.275 22.280 1.00 88.88 106 LEU A CA 1
ATOM 827 C C . LEU A 1 106 ? -22.070 -8.546 21.392 1.00 88.88 106 LEU A C 1
ATOM 829 O O . LEU A 1 106 ? -22.768 -9.551 21.569 1.00 88.88 106 LEU A O 1
ATOM 833 N N . VAL A 1 107 ? -22.317 -7.657 20.438 1.00 90.69 107 VAL A N 1
ATOM 834 C CA . VAL A 1 107 ? -23.435 -7.775 19.507 1.00 90.69 107 VAL A CA 1
ATOM 835 C C . VAL A 1 107 ? -22.966 -7.661 18.061 1.00 90.69 107 VAL A C 1
ATOM 837 O O . VAL A 1 107 ? -21.930 -7.067 17.768 1.00 90.69 107 VAL A O 1
ATOM 840 N N . VAL A 1 108 ? -23.754 -8.230 17.153 1.00 92.62 108 VAL A N 1
ATOM 841 C CA . VAL A 1 108 ? -23.612 -8.062 15.705 1.00 92.62 108 VAL A CA 1
ATOM 842 C C . VAL A 1 108 ? -24.875 -7.393 15.181 1.00 92.62 108 VAL A C 1
ATOM 844 O O . VAL A 1 108 ? -25.991 -7.814 15.504 1.00 92.62 108 VAL A O 1
ATOM 847 N N . ARG A 1 109 ? -24.718 -6.353 14.360 1.00 89.38 109 ARG A N 1
ATOM 848 C CA . ARG A 1 109 ? -25.855 -5.706 13.697 1.00 89.38 109 ARG A CA 1
ATOM 849 C C . ARG A 1 109 ? -26.525 -6.665 12.706 1.00 89.38 109 ARG A C 1
ATOM 851 O O . ARG A 1 109 ? -25.866 -7.146 11.789 1.00 89.38 109 ARG A O 1
ATOM 858 N N . GLY A 1 110 ? -27.834 -6.885 12.855 1.00 91.44 110 GLY A N 1
ATOM 859 C CA . GLY A 1 110 ? -28.639 -7.658 11.908 1.00 91.44 110 GLY A CA 1
ATOM 860 C C . GLY A 1 110 ? -28.647 -7.030 10.515 1.00 91.44 110 GLY A C 1
ATOM 861 O O . GLY A 1 110 ? -28.974 -5.849 10.362 1.00 91.44 110 GLY A O 1
ATOM 862 N N . VAL A 1 111 ? -28.268 -7.810 9.503 1.00 94.44 111 VAL A N 1
ATOM 863 C CA . VAL A 1 111 ? -28.125 -7.363 8.111 1.00 94.44 111 VAL A CA 1
ATOM 864 C C . VAL A 1 111 ? -28.150 -8.556 7.152 1.00 94.44 111 VAL A C 1
ATOM 866 O O . VAL A 1 111 ? -27.842 -9.681 7.540 1.00 94.44 111 VAL A O 1
ATOM 869 N N . VAL A 1 112 ? -28.494 -8.296 5.892 1.00 95.75 112 VAL A N 1
ATOM 870 C CA . VAL A 1 112 ? -28.236 -9.197 4.763 1.00 95.75 112 VAL A CA 1
ATOM 871 C C . VAL A 1 112 ? -27.364 -8.436 3.770 1.00 95.75 112 VAL A C 1
ATOM 873 O O . VAL A 1 112 ? -27.719 -7.321 3.385 1.00 95.75 112 VAL A O 1
ATOM 876 N N . VAL A 1 113 ? -26.230 -9.016 3.394 1.00 96.75 113 VAL A N 1
ATOM 877 C CA . VAL A 1 113 ? -25.246 -8.451 2.465 1.00 96.75 113 VAL A CA 1
ATOM 878 C C . VAL A 1 113 ? -24.960 -9.482 1.383 1.00 96.75 113 VAL A C 1
ATOM 880 O O . VAL A 1 113 ? -24.730 -10.645 1.699 1.00 96.75 113 VAL A O 1
ATOM 883 N N . GLU A 1 114 ? -24.929 -9.042 0.132 1.00 97.94 114 GLU A N 1
ATOM 884 C CA . GLU A 1 114 ? -24.290 -9.729 -0.991 1.00 97.94 114 GLU A CA 1
ATOM 885 C C . GLU A 1 114 ? -23.361 -8.709 -1.638 1.00 97.94 114 GLU A C 1
ATOM 887 O O . GLU A 1 114 ? -23.786 -7.583 -1.900 1.00 97.94 114 GLU A O 1
ATOM 892 N N . ASP A 1 115 ? -22.087 -9.054 -1.800 1.00 97.88 115 ASP A N 1
ATOM 893 C CA . ASP A 1 115 ? -21.066 -8.058 -2.114 1.00 97.88 115 ASP A CA 1
ATOM 894 C C . ASP A 1 115 ? -19.851 -8.694 -2.803 1.00 97.88 115 ASP A C 1
ATOM 896 O O . ASP A 1 115 ? -19.496 -9.840 -2.517 1.00 97.88 115 ASP A O 1
ATOM 900 N N . TRP A 1 116 ? -19.234 -7.965 -3.733 1.00 98.06 116 TRP A N 1
ATOM 901 C CA . TRP A 1 116 ? -18.079 -8.393 -4.533 1.00 98.06 116 TRP A CA 1
ATOM 902 C C . TRP A 1 116 ? -17.354 -7.171 -5.121 1.00 98.06 116 TRP A C 1
ATOM 904 O O . TRP A 1 116 ? -17.976 -6.121 -5.305 1.00 98.06 116 TRP A O 1
ATOM 914 N N . PRO A 1 117 ? -16.051 -7.276 -5.441 1.00 97.88 117 PRO A N 1
ATOM 915 C CA . PRO A 1 117 ? -15.308 -6.154 -5.998 1.00 97.88 117 PRO A CA 1
ATOM 916 C C . PRO A 1 117 ? -15.671 -5.892 -7.467 1.00 97.88 117 PRO A C 1
ATOM 918 O O . PRO A 1 117 ? -15.838 -6.818 -8.260 1.00 97.88 117 PRO A O 1
ATOM 921 N N . SER A 1 118 ? -15.703 -4.617 -7.852 1.00 98.19 118 SER A N 1
ATOM 922 C CA . SER A 1 118 ? -15.845 -4.192 -9.254 1.00 98.19 118 SER A CA 1
ATOM 923 C C . SER A 1 118 ? -14.537 -4.330 -10.041 1.00 98.19 118 SER A C 1
ATOM 925 O O . SER A 1 118 ? -14.562 -4.596 -11.239 1.00 98.19 118 SER A O 1
ATOM 927 N N . LEU A 1 119 ? -13.391 -4.175 -9.367 1.00 98.25 119 LEU A N 1
ATOM 928 C CA . LEU A 1 119 ? -12.053 -4.344 -9.934 1.00 98.25 119 LEU A CA 1
ATOM 929 C C . LEU A 1 119 ? -11.293 -5.475 -9.220 1.00 98.25 119 LEU A C 1
ATOM 931 O O . LEU A 1 119 ? -11.164 -5.498 -7.990 1.00 98.25 119 LEU A O 1
ATOM 935 N N . ALA A 1 120 ? -10.748 -6.408 -10.002 1.00 97.81 120 ALA A N 1
ATOM 936 C CA . ALA A 1 120 ? -10.072 -7.602 -9.486 1.00 97.81 120 ALA A CA 1
ATOM 937 C C . ALA A 1 120 ? -8.671 -7.309 -8.916 1.00 97.81 120 ALA A C 1
ATOM 939 O O . ALA A 1 120 ? -8.198 -8.009 -8.019 1.00 97.81 120 ALA A O 1
ATOM 940 N N . TRP A 1 121 ? -7.986 -6.280 -9.422 1.00 98.56 121 TRP A N 1
ATOM 941 C CA . TRP A 1 121 ? -6.656 -5.885 -8.961 1.00 98.56 121 TRP A CA 1
ATOM 942 C C . TRP A 1 121 ? -6.751 -4.681 -8.017 1.00 98.56 121 TRP A C 1
ATOM 944 O O . TRP A 1 121 ? -7.194 -3.603 -8.408 1.00 98.56 121 TRP A O 1
ATOM 954 N N . ARG A 1 122 ? -6.360 -4.849 -6.750 1.00 98.62 122 ARG A N 1
ATOM 955 C CA . ARG A 1 122 ? -6.504 -3.803 -5.726 1.00 98.62 122 ARG A CA 1
ATOM 956 C C . ARG A 1 122 ? -5.217 -3.702 -4.921 1.00 98.62 122 ARG A C 1
ATOM 958 O O . ARG A 1 122 ? -4.987 -4.512 -4.018 1.00 98.62 122 ARG A O 1
ATOM 965 N N . GLY A 1 123 ? -4.359 -2.757 -5.291 1.00 98.44 123 GLY A N 1
ATOM 966 C CA . GLY A 1 123 ? -2.998 -2.674 -4.779 1.00 98.44 123 GLY A CA 1
ATOM 967 C C . GLY A 1 123 ? -2.640 -1.375 -4.089 1.00 98.44 123 GLY A C 1
ATOM 968 O O . GLY A 1 123 ? -3.249 -0.334 -4.314 1.00 98.44 123 GLY A O 1
ATOM 969 N N . VAL A 1 124 ? -1.599 -1.462 -3.265 1.00 98.69 124 VAL A N 1
ATOM 970 C CA . VAL A 1 124 ? -0.935 -0.318 -2.636 1.00 98.69 124 VAL A CA 1
ATOM 971 C C . VAL A 1 124 ? 0.559 -0.408 -2.907 1.00 98.69 124 VAL A C 1
ATOM 973 O O . VAL A 1 124 ? 1.143 -1.485 -2.789 1.00 98.69 124 VAL A O 1
ATOM 976 N N . HIS A 1 125 ? 1.175 0.716 -3.255 1.00 98.31 125 HIS A N 1
ATOM 977 C CA . HIS A 1 125 ? 2.620 0.891 -3.330 1.00 98.31 125 HIS A CA 1
ATOM 978 C C . HIS A 1 125 ? 3.127 1.560 -2.052 1.00 98.31 125 HIS A C 1
ATOM 980 O O . HIS A 1 125 ? 2.574 2.566 -1.603 1.00 98.31 125 HIS A O 1
ATOM 986 N N . LEU A 1 126 ? 4.170 0.974 -1.462 1.00 97.19 126 LEU A N 1
ATOM 987 C CA . LEU A 1 126 ? 4.853 1.488 -0.282 1.00 97.19 126 LEU A CA 1
ATOM 988 C C . LEU A 1 126 ? 6.357 1.594 -0.533 1.00 97.19 126 LEU A C 1
ATOM 990 O O . LEU A 1 126 ? 6.998 0.651 -1.007 1.00 97.19 126 LEU A O 1
ATOM 994 N N . HIS A 1 127 ? 6.936 2.699 -0.070 1.00 93.25 127 HIS A N 1
ATOM 995 C CA . HIS A 1 127 ? 8.372 2.767 0.170 1.00 93.25 127 HIS A CA 1
ATOM 996 C C . HIS A 1 127 ? 8.787 1.801 1.291 1.00 93.25 127 HIS A C 1
ATOM 998 O O . HIS A 1 127 ? 8.022 1.502 2.216 1.00 93.25 127 HIS A O 1
ATOM 1004 N N . THR A 1 128 ? 10.027 1.320 1.224 1.00 92.19 128 THR A N 1
ATOM 1005 C CA . THR A 1 128 ? 10.686 0.622 2.335 1.00 92.19 128 THR A CA 1
ATOM 1006 C C . THR A 1 128 ? 11.754 1.506 2.979 1.00 92.19 128 THR A C 1
ATOM 1008 O O . THR A 1 128 ? 11.744 2.721 2.815 1.00 92.19 128 THR A O 1
ATOM 1011 N N . GLY A 1 129 ? 12.640 0.912 3.770 1.00 91.50 129 GLY A N 1
ATOM 1012 C CA . GLY A 1 129 ? 13.840 1.552 4.281 1.00 91.50 129 GLY A CA 1
ATOM 1013 C C . GLY A 1 129 ? 14.224 1.053 5.669 1.00 91.50 129 GLY A C 1
ATOM 1014 O O . GLY A 1 129 ? 13.581 0.166 6.240 1.00 91.50 129 GLY A O 1
ATOM 1015 N N . ALA A 1 130 ? 15.287 1.624 6.226 1.00 91.25 130 ALA A N 1
ATOM 1016 C CA . ALA A 1 130 ? 15.767 1.300 7.562 1.00 91.25 130 ALA A CA 1
ATOM 1017 C C . ALA A 1 130 ? 14.634 1.446 8.598 1.00 91.25 130 ALA A C 1
ATOM 1019 O O . ALA A 1 130 ? 14.115 2.533 8.824 1.00 91.25 130 ALA A O 1
ATOM 1020 N N . GLY A 1 131 ? 14.239 0.332 9.223 1.00 91.31 131 GLY A N 1
ATOM 1021 C CA . GLY A 1 131 ? 13.171 0.307 10.229 1.00 91.31 131 GLY A CA 1
ATOM 1022 C C . GLY A 1 131 ? 11.733 0.302 9.688 1.00 91.31 131 GLY A C 1
ATOM 1023 O O . GLY A 1 131 ? 10.810 0.286 10.496 1.00 91.31 131 GLY A O 1
ATOM 1024 N N . ALA A 1 132 ? 11.514 0.251 8.369 1.00 95.19 132 ALA A N 1
ATOM 1025 C CA . ALA A 1 132 ? 10.170 0.298 7.779 1.00 95.19 132 ALA A CA 1
ATOM 1026 C C . ALA A 1 132 ? 9.336 -0.981 7.991 1.00 95.19 132 ALA A C 1
ATOM 1028 O O . ALA A 1 132 ? 8.107 -0.923 7.968 1.00 95.19 132 ALA A O 1
ATOM 1029 N N . GLY A 1 133 ? 9.980 -2.138 8.202 1.00 96.25 133 GLY A N 1
ATOM 1030 C CA . GLY A 1 133 ? 9.318 -3.449 8.288 1.00 96.25 133 GLY A CA 1
ATOM 1031 C C . GLY A 1 133 ? 8.134 -3.500 9.272 1.00 96.25 133 GLY A C 1
ATOM 1032 O O . GLY A 1 133 ? 7.031 -3.866 8.861 1.00 96.25 133 GLY A O 1
ATOM 1033 N N . PRO A 1 134 ? 8.303 -3.100 10.548 1.00 97.19 134 PRO A N 1
ATOM 1034 C CA . PRO A 1 134 ? 7.202 -3.034 11.510 1.00 97.19 134 PRO A CA 1
ATOM 1035 C C . PRO A 1 134 ? 6.028 -2.150 11.062 1.00 97.19 134 PRO A C 1
ATOM 1037 O O . PRO A 1 134 ? 4.881 -2.585 11.151 1.00 97.19 134 PRO A O 1
ATOM 1040 N N . THR A 1 135 ? 6.296 -0.954 10.525 1.00 97.12 135 THR A N 1
ATOM 1041 C CA . THR A 1 135 ? 5.264 -0.042 9.996 1.00 97.12 135 THR A CA 1
ATOM 1042 C C . THR A 1 135 ? 4.516 -0.664 8.816 1.00 97.12 135 THR A C 1
ATOM 1044 O O . THR A 1 135 ? 3.288 -0.619 8.773 1.00 97.12 135 THR A O 1
ATOM 1047 N N . GLN A 1 136 ? 5.228 -1.301 7.880 1.00 97.75 136 GLN A N 1
ATOM 1048 C CA . GLN A 1 136 ? 4.619 -1.985 6.734 1.00 97.75 136 GLN A CA 1
ATOM 1049 C C . GLN A 1 136 ? 3.696 -3.124 7.183 1.00 97.75 136 GLN A C 1
ATOM 1051 O O . GLN A 1 136 ? 2.562 -3.215 6.720 1.00 97.75 136 GLN A O 1
ATOM 1056 N N . ARG A 1 137 ? 4.140 -3.963 8.128 1.00 97.94 137 ARG A N 1
ATOM 1057 C CA . ARG A 1 137 ? 3.312 -5.048 8.686 1.00 97.94 137 ARG A CA 1
ATOM 1058 C C . ARG A 1 137 ? 2.092 -4.517 9.435 1.00 97.94 137 ARG A C 1
ATOM 1060 O O . ARG A 1 137 ? 1.002 -5.055 9.269 1.00 97.94 137 ARG A O 1
ATOM 1067 N N . LYS A 1 138 ? 2.245 -3.415 10.178 1.00 96.81 138 LYS A N 1
ATOM 1068 C CA . LYS A 1 138 ? 1.127 -2.713 10.823 1.00 96.81 138 LYS A CA 1
ATOM 1069 C C . LYS A 1 138 ? 0.115 -2.198 9.791 1.00 96.81 138 LYS A C 1
ATOM 1071 O O . LYS A 1 138 ? -1.081 -2.378 9.999 1.00 96.81 138 LYS A O 1
ATOM 1076 N N . LEU A 1 139 ? 0.563 -1.618 8.670 1.00 97.62 139 LEU A N 1
ATOM 1077 C CA . LEU A 1 139 ? -0.318 -1.188 7.570 1.00 97.62 139 LEU A CA 1
ATOM 1078 C C . LEU A 1 139 ? -1.074 -2.377 6.969 1.00 97.62 139 LEU A C 1
ATOM 1080 O O . LEU A 1 139 ? -2.289 -2.291 6.796 1.00 97.62 139 LEU A O 1
ATOM 1084 N N . ILE A 1 140 ? -0.375 -3.482 6.687 1.00 97.75 140 ILE A N 1
ATOM 1085 C CA . ILE A 1 140 ? -0.964 -4.713 6.138 1.00 97.75 140 ILE A CA 1
ATOM 1086 C C . ILE A 1 140 ? -2.104 -5.212 7.030 1.00 97.75 140 ILE A C 1
ATOM 1088 O O . ILE A 1 140 ? -3.234 -5.346 6.563 1.00 97.75 140 ILE A O 1
ATOM 1092 N N . GLU A 1 141 ? -1.808 -5.446 8.309 1.00 93.50 141 GLU A N 1
ATOM 1093 C CA . GLU A 1 141 ? -2.741 -6.044 9.268 1.00 93.50 141 GLU A CA 1
ATOM 1094 C C . GLU A 1 141 ? -3.932 -5.125 9.561 1.00 93.50 141 GLU A C 1
ATOM 1096 O O . GLU A 1 141 ? -5.076 -5.574 9.652 1.00 93.50 141 GLU A O 1
ATOM 1101 N N . ARG A 1 142 ? -3.668 -3.827 9.746 1.00 93.56 142 ARG A N 1
ATOM 1102 C CA . ARG A 1 142 ? -4.660 -2.901 10.301 1.00 93.56 142 ARG A CA 1
ATOM 1103 C C . ARG A 1 142 ? -5.433 -2.115 9.261 1.00 93.56 142 ARG A C 1
ATOM 1105 O O . ARG A 1 142 ? -6.546 -1.699 9.557 1.00 93.56 142 ARG A O 1
ATOM 1112 N N . VAL A 1 143 ? -4.871 -1.906 8.073 1.00 96.06 143 VAL A N 1
ATOM 1113 C CA . VAL A 1 143 ? -5.485 -1.074 7.030 1.00 96.06 143 VAL A CA 1
ATOM 1114 C C . VAL A 1 143 ? -5.725 -1.881 5.764 1.00 96.06 143 VAL A C 1
ATOM 1116 O O . VAL A 1 143 ? -6.867 -1.975 5.324 1.00 96.06 143 VAL A O 1
ATOM 1119 N N . LEU A 1 144 ? -4.690 -2.499 5.187 1.00 97.62 144 LEU A N 1
ATOM 1120 C CA . LEU A 1 144 ? -4.808 -3.052 3.837 1.00 97.62 144 LEU A CA 1
ATOM 1121 C C . LEU A 1 144 ? -5.743 -4.262 3.780 1.00 97.62 144 LEU A C 1
ATOM 1123 O O . LEU A 1 144 ? -6.641 -4.312 2.937 1.00 97.62 144 LEU A O 1
ATOM 1127 N N . ALA A 1 145 ? -5.564 -5.211 4.700 1.00 93.94 145 ALA A N 1
ATOM 1128 C CA . ALA A 1 145 ? -6.394 -6.407 4.759 1.00 93.94 145 ALA A CA 1
ATOM 1129 C C . ALA A 1 145 ? -7.851 -6.092 5.160 1.00 93.94 145 ALA A C 1
ATOM 1131 O O . ALA A 1 145 ? -8.759 -6.541 4.455 1.00 93.94 145 ALA A O 1
ATOM 1132 N N . PRO A 1 146 ? -8.124 -5.239 6.176 1.00 92.81 146 PRO A N 1
ATOM 1133 C CA . PRO A 1 146 ? -9.489 -4.793 6.473 1.00 92.81 146 PRO A CA 1
ATOM 1134 C C . PRO A 1 146 ? -10.182 -4.037 5.331 1.00 92.81 146 PRO A C 1
ATOM 1136 O O . PRO A 1 146 ? -11.412 -4.046 5.253 1.00 92.81 146 PRO A O 1
ATOM 1139 N N . MET A 1 147 ? -9.411 -3.414 4.436 1.00 95.50 147 MET A N 1
ATOM 1140 C CA . MET A 1 147 ? -9.907 -2.755 3.223 1.00 95.50 147 MET A CA 1
ATOM 1141 C C . MET A 1 147 ? -9.990 -3.688 2.002 1.00 95.50 147 MET A C 1
ATOM 1143 O O . MET A 1 147 ? -10.264 -3.225 0.898 1.00 95.50 147 MET A O 1
ATOM 1147 N N . LYS A 1 148 ? -9.802 -5.005 2.182 1.00 97.00 148 LYS A N 1
ATOM 1148 C CA . LYS A 1 148 ? -9.952 -6.038 1.138 1.00 97.00 148 LYS A CA 1
ATOM 1149 C C . LYS A 1 148 ? -9.024 -5.848 -0.077 1.00 97.00 148 LYS A C 1
ATOM 1151 O O . LYS A 1 148 ? -9.347 -6.267 -1.195 1.00 97.00 148 LYS A O 1
ATOM 1156 N N . LEU A 1 149 ? -7.864 -5.226 0.132 1.00 98.31 149 LEU A N 1
ATOM 1157 C CA . LEU A 1 149 ? -6.806 -5.112 -0.875 1.00 98.31 149 LEU A CA 1
ATOM 1158 C C . LEU A 1 149 ? -6.090 -6.458 -1.060 1.00 98.31 149 LEU A C 1
ATOM 1160 O O . LEU A 1 149 ? -6.037 -7.263 -0.134 1.00 98.31 149 LEU A O 1
ATOM 1164 N N . ASN A 1 150 ? -5.538 -6.711 -2.252 1.00 98.38 150 ASN A N 1
ATOM 1165 C CA . ASN A 1 150 ? -4.972 -8.019 -2.614 1.00 98.38 150 ASN A CA 1
ATOM 1166 C C . ASN A 1 150 ? -3.583 -7.958 -3.285 1.00 98.38 150 ASN A C 1
ATOM 1168 O O . ASN A 1 150 ? -3.065 -8.988 -3.738 1.00 98.38 150 ASN A O 1
ATOM 1172 N N . LYS A 1 151 ? -2.962 -6.774 -3.362 1.00 98.75 151 LYS A N 1
ATOM 1173 C CA . LYS A 1 151 ? -1.612 -6.560 -3.917 1.00 98.75 151 LYS A CA 1
ATOM 1174 C C . LYS A 1 151 ? -0.831 -5.578 -3.049 1.00 98.75 151 LYS A C 1
ATOM 1176 O O . LYS A 1 151 ? -1.390 -4.598 -2.561 1.00 98.75 151 LYS A O 1
ATOM 1181 N N . LEU A 1 152 ? 0.466 -5.819 -2.897 1.00 98.81 152 LEU A N 1
ATOM 1182 C CA . LEU A 1 152 ? 1.376 -4.923 -2.193 1.00 98.81 152 LEU A CA 1
ATOM 1183 C C . LEU A 1 152 ? 2.657 -4.746 -3.005 1.00 98.81 152 LEU A C 1
ATOM 1185 O O . LEU A 1 152 ? 3.489 -5.648 -3.048 1.00 98.81 152 LEU A O 1
ATOM 1189 N N . VAL A 1 153 ? 2.823 -3.584 -3.627 1.00 98.81 153 VAL A N 1
ATOM 1190 C CA . VAL A 1 153 ? 4.052 -3.208 -4.330 1.00 98.81 153 VAL A CA 1
ATOM 1191 C C . VAL A 1 153 ? 5.016 -2.589 -3.318 1.00 98.81 153 VAL A C 1
ATOM 1193 O O . VAL A 1 153 ? 4.667 -1.622 -2.644 1.00 98.81 153 VAL A O 1
ATOM 1196 N N . ILE A 1 154 ? 6.219 -3.143 -3.181 1.00 98.00 154 ILE A N 1
ATOM 1197 C CA . ILE A 1 154 ? 7.246 -2.627 -2.265 1.00 98.00 154 ILE A CA 1
ATOM 1198 C C . ILE A 1 154 ? 8.446 -2.179 -3.076 1.00 98.00 154 ILE A C 1
ATOM 1200 O O . ILE A 1 154 ? 9.107 -2.993 -3.716 1.00 98.00 154 ILE A O 1
ATOM 1204 N N . GLU A 1 155 ? 8.752 -0.893 -2.992 1.00 96.06 155 GLU A N 1
ATOM 1205 C CA . GLU A 1 155 ? 9.944 -0.317 -3.599 1.00 96.06 155 GLU A CA 1
ATOM 1206 C C . GLU A 1 155 ? 11.188 -0.713 -2.791 1.00 96.06 155 GLU A C 1
ATOM 1208 O O . GLU A 1 155 ? 11.349 -0.296 -1.644 1.00 96.06 155 GLU A O 1
ATOM 1213 N N . ALA A 1 156 ? 12.018 -1.599 -3.352 1.00 95.88 156 ALA A N 1
ATOM 1214 C CA . ALA A 1 156 ? 12.992 -2.410 -2.616 1.00 95.88 156 ALA A CA 1
ATOM 1215 C C . ALA A 1 156 ? 14.453 -2.249 -3.081 1.00 95.88 156 ALA A C 1
ATOM 1217 O O . ALA A 1 156 ? 15.330 -2.964 -2.598 1.00 95.88 156 ALA A O 1
ATOM 1218 N N . GLN A 1 157 ? 14.765 -1.296 -3.964 1.00 93.75 157 GLN A N 1
ATOM 1219 C CA . GLN A 1 157 ? 16.122 -1.096 -4.498 1.00 93.75 157 GLN A CA 1
ATOM 1220 C C . GLN A 1 157 ? 17.190 -0.837 -3.421 1.00 93.75 157 GLN A C 1
ATOM 1222 O O . GLN A 1 157 ? 18.345 -1.197 -3.611 1.00 93.75 157 GLN A O 1
ATOM 1227 N N . TYR A 1 158 ? 16.813 -0.265 -2.270 1.00 93.19 158 TYR A N 1
ATOM 1228 C CA . TYR A 1 158 ? 17.726 0.004 -1.151 1.00 93.19 158 TYR A CA 1
ATOM 1229 C C . TYR A 1 158 ? 17.808 -1.141 -0.126 1.00 93.19 158 TYR A C 1
ATOM 1231 O O . TYR A 1 158 ? 18.286 -0.926 0.985 1.00 93.19 158 TYR A O 1
ATOM 1239 N N . ALA A 1 159 ? 17.350 -2.357 -0.429 1.00 96.00 159 ALA A N 1
ATOM 1240 C CA . ALA A 1 159 ? 17.552 -3.481 0.482 1.00 96.00 159 ALA A CA 1
ATOM 1241 C C . ALA A 1 159 ? 19.033 -3.880 0.597 1.00 96.00 159 ALA A C 1
ATOM 1243 O O . ALA A 1 159 ? 19.861 -3.582 -0.266 1.00 96.00 159 ALA A O 1
ATOM 1244 N N . LYS A 1 160 ? 19.372 -4.591 1.675 1.00 96.62 160 LYS A N 1
ATOM 1245 C CA . LYS A 1 160 ? 20.700 -5.189 1.856 1.00 96.62 160 LYS A CA 1
ATOM 1246 C C . LYS A 1 160 ? 20.871 -6.467 1.020 1.00 96.62 160 LYS A C 1
ATOM 1248 O O . LYS A 1 160 ? 21.052 -7.534 1.594 1.00 96.62 160 LYS A O 1
ATOM 1253 N N . TRP A 1 161 ? 20.795 -6.344 -0.305 1.00 97.12 161 TRP A N 1
ATOM 1254 C CA . TRP A 1 161 ? 20.990 -7.440 -1.264 1.00 97.12 161 TRP A CA 1
ATOM 1255 C C . TRP A 1 161 ? 22.373 -8.080 -1.097 1.00 97.12 161 TRP A C 1
ATOM 1257 O O . TRP A 1 161 ? 23.385 -7.376 -1.103 1.00 97.12 161 TRP A O 1
ATOM 1267 N N . GLU A 1 162 ? 22.426 -9.391 -0.886 1.00 97.44 162 GLU A N 1
ATOM 1268 C CA . GLU A 1 162 ? 23.653 -10.114 -0.526 1.00 97.44 162 GLU A CA 1
ATOM 1269 C C . GLU A 1 162 ? 24.595 -10.333 -1.718 1.00 97.44 162 GLU A C 1
ATOM 1271 O O . GLU A 1 162 ? 25.805 -10.441 -1.518 1.00 97.44 162 GLU A O 1
ATOM 1276 N N . SER A 1 163 ? 24.065 -10.342 -2.941 1.00 97.31 163 SER A N 1
ATOM 1277 C CA . SER A 1 163 ? 24.803 -10.370 -4.212 1.00 97.31 163 SER A CA 1
ATOM 1278 C C . SER A 1 163 ? 25.663 -9.130 -4.413 1.00 97.31 163 SER A C 1
ATOM 1280 O O . SER A 1 163 ? 26.762 -9.234 -4.952 1.00 97.31 163 SER A O 1
ATOM 1282 N N . HIS A 1 164 ? 25.192 -7.9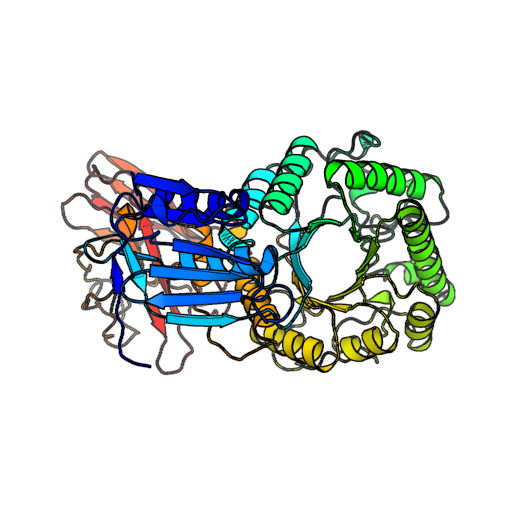80 -3.923 1.00 96.62 164 HIS A N 1
ATOM 1283 C CA . HIS A 1 164 ? 25.820 -6.677 -4.128 1.00 96.62 164 HIS A CA 1
ATOM 1284 C C . HIS A 1 164 ? 25.952 -5.876 -2.818 1.00 96.62 164 HIS A C 1
ATOM 1286 O O . HIS A 1 164 ? 25.332 -4.815 -2.653 1.00 96.62 164 HIS A O 1
ATOM 1292 N N . PRO A 1 165 ? 26.771 -6.338 -1.848 1.00 95.75 165 PRO A N 1
ATOM 1293 C CA . PRO A 1 165 ? 26.971 -5.648 -0.572 1.00 95.75 165 PRO A CA 1
ATOM 1294 C C . PRO A 1 165 ? 27.595 -4.256 -0.726 1.00 95.75 165 PRO A C 1
ATOM 1296 O O . PRO A 1 165 ? 27.414 -3.378 0.122 1.00 95.75 165 PRO A O 1
ATOM 1299 N N . GLU A 1 166 ? 28.305 -4.015 -1.825 1.00 94.12 166 GLU A N 1
ATOM 1300 C CA . GLU A 1 166 ? 28.808 -2.704 -2.208 1.00 94.12 166 GLU A CA 1
ATOM 1301 C C . GLU A 1 166 ? 27.700 -1.708 -2.547 1.00 94.12 166 GLU A C 1
ATOM 1303 O O . GLU A 1 166 ? 27.991 -0.525 -2.608 1.00 94.12 166 GLU A O 1
ATOM 1308 N N . LEU A 1 167 ? 26.444 -2.108 -2.737 1.00 94.56 167 LEU A N 1
ATOM 1309 C CA . LEU A 1 167 ? 25.337 -1.174 -2.972 1.00 94.56 167 LEU A CA 1
ATOM 1310 C C . LEU A 1 167 ? 24.659 -0.703 -1.687 1.00 94.56 167 LEU A C 1
ATOM 1312 O O . LEU A 1 167 ? 23.847 0.220 -1.713 1.00 94.56 167 LEU A O 1
ATOM 1316 N N . TRP A 1 168 ? 25.001 -1.289 -0.540 1.00 95.12 168 TRP A N 1
ATOM 1317 C CA . TRP A 1 168 ? 24.326 -0.965 0.708 1.00 95.12 168 TRP A CA 1
ATOM 1318 C C . TRP A 1 168 ? 24.555 0.495 1.107 1.00 95.12 168 TRP A C 1
ATOM 1320 O O . TRP A 1 168 ? 25.690 0.991 1.141 1.00 95.12 168 TRP A O 1
ATOM 1330 N N . VAL A 1 169 ? 23.450 1.151 1.464 1.00 93.94 169 VAL A N 1
ATOM 1331 C CA . VAL A 1 169 ? 23.396 2.503 2.030 1.00 93.94 169 VAL A CA 1
ATOM 1332 C C . VAL A 1 169 ? 22.891 2.370 3.468 1.00 93.94 169 VAL A C 1
ATOM 1334 O O . VAL A 1 169 ? 21.680 2.270 3.668 1.00 93.94 169 VAL A O 1
ATOM 1337 N N . PRO A 1 170 ? 23.776 2.264 4.477 1.00 88.69 170 PRO A N 1
ATOM 1338 C CA . PRO A 1 170 ? 23.398 1.877 5.838 1.00 88.69 170 PRO A CA 1
ATOM 1339 C C . PRO A 1 170 ? 22.283 2.717 6.473 1.00 88.69 170 PRO A C 1
ATOM 1341 O O . PRO A 1 170 ? 21.521 2.188 7.277 1.00 88.69 170 PRO A O 1
ATOM 1344 N N . GLU A 1 171 ? 22.170 3.992 6.104 1.00 88.50 171 GLU A N 1
ATOM 1345 C CA . GLU A 1 171 ? 21.174 4.937 6.616 1.00 88.50 171 GLU A CA 1
ATOM 1346 C C . GLU A 1 171 ? 19.777 4.722 6.015 1.00 88.50 171 GLU A C 1
ATOM 1348 O O . GLU A 1 171 ? 18.787 5.146 6.605 1.00 88.50 171 GLU A O 1
ATOM 1353 N N . LEU A 1 172 ? 19.689 4.068 4.852 1.00 89.31 172 LEU A N 1
ATOM 1354 C CA . LEU A 1 172 ? 18.436 3.817 4.135 1.00 89.31 172 LEU A CA 1
ATOM 1355 C C . LEU A 1 172 ? 18.065 2.335 4.103 1.00 89.31 172 LEU A C 1
ATOM 1357 O O . LEU A 1 172 ? 16.897 2.010 3.921 1.00 89.31 172 LEU A O 1
ATOM 1361 N N . ALA A 1 173 ? 19.034 1.432 4.255 1.00 91.81 173 ALA A N 1
ATOM 1362 C CA . ALA A 1 173 ? 18.854 0.052 3.842 1.00 91.81 173 ALA A CA 1
ATOM 1363 C C . ALA A 1 173 ? 18.115 -0.826 4.855 1.00 91.81 173 ALA A C 1
ATOM 1365 O O . ALA A 1 173 ? 18.478 -0.914 6.033 1.00 91.81 173 ALA A O 1
ATOM 1366 N N . ILE A 1 174 ? 17.123 -1.564 4.358 1.00 95.19 174 ILE A N 1
ATOM 1367 C CA . ILE A 1 174 ? 16.386 -2.577 5.114 1.00 95.19 174 ILE A CA 1
ATOM 1368 C C . ILE A 1 174 ? 17.095 -3.946 5.035 1.00 95.19 174 ILE A C 1
ATOM 1370 O O . ILE A 1 174 ? 17.555 -4.336 3.959 1.00 95.19 174 ILE A O 1
ATOM 1374 N N . PRO A 1 175 ? 17.211 -4.707 6.142 1.00 96.38 175 PRO A N 1
ATOM 1375 C CA . PRO A 1 175 ? 17.682 -6.092 6.091 1.00 96.38 175 PRO A CA 1
ATOM 1376 C C . PRO A 1 175 ? 16.726 -7.000 5.302 1.00 96.38 175 PRO A C 1
ATOM 1378 O O . PRO A 1 175 ? 15.509 -6.886 5.454 1.00 96.38 175 PRO A O 1
ATOM 1381 N N . LEU A 1 176 ? 17.257 -7.971 4.549 1.00 97.00 176 LEU A N 1
ATOM 1382 C CA . LEU A 1 176 ? 16.426 -8.942 3.816 1.00 97.00 176 LEU A CA 1
ATOM 1383 C C . LEU A 1 176 ? 15.497 -9.743 4.736 1.00 97.00 176 LEU A C 1
ATOM 1385 O O . LEU A 1 176 ? 14.378 -10.064 4.348 1.00 97.00 176 LEU A O 1
ATOM 1389 N N . SER A 1 177 ? 15.912 -10.010 5.980 1.00 96.69 177 SER A N 1
ATOM 1390 C CA . SER A 1 177 ? 15.066 -10.680 6.973 1.00 96.69 177 SER A CA 1
ATOM 1391 C C . SER A 1 177 ? 13.794 -9.891 7.295 1.00 96.69 177 SER A C 1
ATOM 1393 O O . SER A 1 177 ? 12.736 -10.488 7.459 1.00 96.69 177 SER A O 1
ATOM 1395 N N . GLU A 1 178 ? 13.867 -8.558 7.350 1.00 97.00 178 GLU A N 1
ATOM 1396 C CA . GLU A 1 178 ? 12.688 -7.715 7.579 1.00 97.00 178 GLU A CA 1
ATOM 1397 C C . GLU A 1 178 ? 11.784 -7.659 6.345 1.00 97.00 178 GLU A C 1
ATOM 1399 O O . GLU A 1 178 ? 10.566 -7.751 6.492 1.00 97.00 178 GLU A O 1
ATOM 1404 N N . LEU A 1 179 ? 12.353 -7.580 5.134 1.00 96.94 179 LEU A N 1
ATOM 1405 C CA . LEU A 1 179 ? 11.568 -7.664 3.896 1.00 96.94 179 LEU A CA 1
ATOM 1406 C C . LEU A 1 179 ? 10.854 -9.007 3.764 1.00 96.94 179 LEU A C 1
ATOM 1408 O O . LEU A 1 179 ? 9.676 -9.039 3.414 1.00 96.94 179 LEU A O 1
ATOM 1412 N N . LYS A 1 180 ? 11.535 -10.104 4.109 1.00 98.25 180 LYS A N 1
ATOM 1413 C CA . LYS A 1 180 ? 10.946 -11.443 4.130 1.00 98.25 180 LYS A CA 1
ATOM 1414 C C . LYS A 1 180 ? 9.752 -11.512 5.082 1.00 98.25 180 LYS A C 1
ATOM 1416 O O . LYS A 1 180 ? 8.694 -11.981 4.673 1.00 98.25 180 LYS A O 1
ATOM 1421 N N . LEU A 1 181 ? 9.882 -10.980 6.302 1.00 98.44 181 LEU A N 1
ATOM 1422 C CA . LEU A 1 181 ? 8.772 -10.906 7.262 1.00 98.44 181 LEU A CA 1
ATOM 1423 C C . LEU A 1 181 ? 7.609 -10.050 6.742 1.00 98.44 181 LEU A C 1
ATOM 1425 O O . LEU A 1 181 ? 6.447 -10.399 6.951 1.00 98.44 181 LEU A O 1
ATOM 1429 N N . THR A 1 182 ? 7.889 -8.937 6.059 1.00 98.25 182 THR A N 1
ATOM 1430 C CA . THR A 1 182 ? 6.843 -8.122 5.422 1.00 98.25 182 THR A CA 1
ATOM 1431 C C . THR A 1 182 ? 6.137 -8.891 4.301 1.00 98.25 182 THR A C 1
ATOM 1433 O O . THR A 1 182 ? 4.909 -8.904 4.259 1.00 98.25 182 THR A O 1
ATOM 1436 N N . ALA A 1 183 ? 6.875 -9.581 3.428 1.00 98.56 183 ALA A N 1
ATOM 1437 C CA . ALA A 1 183 ? 6.300 -10.381 2.347 1.00 98.56 183 ALA A CA 1
ATOM 1438 C C . ALA A 1 183 ? 5.484 -11.577 2.878 1.00 98.56 183 ALA A C 1
ATOM 1440 O O . ALA A 1 183 ? 4.404 -11.869 2.365 1.00 98.56 183 ALA A O 1
ATOM 1441 N N . GLU A 1 184 ? 5.958 -12.247 3.932 1.00 98.38 184 GLU A N 1
ATOM 1442 C CA . GLU A 1 184 ? 5.219 -13.298 4.643 1.00 98.38 184 GLU A CA 1
ATOM 1443 C C . GLU A 1 184 ? 3.924 -12.761 5.260 1.00 98.38 184 GLU A C 1
ATOM 1445 O O . GLU A 1 184 ? 2.868 -13.366 5.081 1.00 98.38 184 GLU A O 1
ATOM 1450 N N . SER A 1 185 ? 3.983 -11.599 5.917 1.00 97.62 185 SER A N 1
ATOM 1451 C CA . SER A 1 185 ? 2.808 -10.925 6.475 1.00 97.62 185 SER A CA 1
ATOM 1452 C C . SER A 1 185 ? 1.790 -10.561 5.391 1.00 97.62 185 SER A C 1
ATOM 1454 O O . SER A 1 185 ? 0.604 -10.829 5.572 1.00 97.62 185 SER A O 1
ATOM 1456 N N . ALA A 1 186 ? 2.236 -10.035 4.246 1.00 98.12 186 ALA A N 1
ATOM 1457 C CA . ALA A 1 186 ? 1.367 -9.733 3.110 1.00 98.12 186 ALA A CA 1
ATOM 1458 C C . ALA A 1 186 ? 0.613 -10.986 2.638 1.00 98.12 186 ALA A C 1
ATOM 1460 O O . ALA A 1 186 ? -0.617 -10.983 2.592 1.00 98.12 186 ALA A O 1
ATOM 1461 N N . ARG A 1 187 ? 1.333 -12.092 2.392 1.00 97.06 187 ARG A N 1
ATOM 1462 C CA . ARG A 1 187 ? 0.725 -13.360 1.951 1.00 97.06 187 ARG A CA 1
ATOM 1463 C C . ARG A 1 187 ? -0.235 -13.939 2.986 1.00 97.06 187 ARG A C 1
ATOM 1465 O O . ARG A 1 187 ? -1.301 -14.417 2.607 1.00 97.06 187 ARG A O 1
ATOM 1472 N N . ALA A 1 188 ? 0.112 -13.872 4.273 1.00 93.62 188 ALA A N 1
ATOM 1473 C CA . ALA A 1 188 ? -0.745 -14.344 5.361 1.00 93.62 188 ALA A CA 1
ATOM 1474 C C . ALA A 1 188 ? -2.089 -13.596 5.429 1.00 93.62 188 ALA A C 1
ATOM 1476 O O . ALA A 1 188 ? -3.078 -14.167 5.873 1.00 93.62 188 ALA A O 1
ATOM 1477 N N . HIS A 1 189 ? -2.135 -12.356 4.937 1.00 93.25 189 HIS A N 1
ATOM 1478 C CA . HIS A 1 189 ? -3.347 -11.539 4.870 1.00 93.25 189 HIS A CA 1
ATOM 1479 C C . HIS A 1 189 ? -3.980 -11.493 3.467 1.00 93.25 189 HIS A C 1
ATOM 1481 O O . HIS A 1 189 ? -4.848 -10.664 3.207 1.00 93.25 189 HIS A O 1
ATOM 1487 N N . GLY A 1 190 ? -3.562 -12.372 2.549 1.00 93.31 190 GLY A N 1
ATOM 1488 C CA . GLY A 1 190 ? -4.144 -12.473 1.207 1.00 93.31 190 GLY A CA 1
ATOM 1489 C C . GLY A 1 190 ? -3.638 -11.441 0.193 1.00 93.31 190 GLY A C 1
ATOM 1490 O O . GLY A 1 190 ? -4.209 -11.332 -0.891 1.00 93.31 190 GLY A O 1
ATOM 1491 N N . LEU A 1 191 ? -2.561 -10.710 0.496 1.00 97.81 191 LEU A N 1
ATOM 1492 C CA . LEU A 1 191 ? -1.907 -9.809 -0.451 1.00 97.81 191 LEU A CA 1
ATOM 1493 C C . LEU A 1 191 ? -0.745 -10.514 -1.154 1.00 97.81 191 LEU A C 1
ATOM 1495 O O . LEU A 1 191 ? 0.103 -11.140 -0.518 1.00 97.81 191 LEU A O 1
ATOM 1499 N N . GLU A 1 192 ? -0.662 -10.371 -2.475 1.00 98.56 192 GLU A N 1
ATOM 1500 C CA . GLU A 1 192 ? 0.537 -10.752 -3.228 1.00 98.56 192 GLU A CA 1
ATOM 1501 C C . GLU A 1 192 ? 1.602 -9.648 -3.086 1.00 98.56 192 GLU A C 1
ATOM 1503 O O . GLU A 1 192 ? 1.342 -8.510 -3.492 1.00 98.56 192 GLU A O 1
ATOM 1508 N N . PRO A 1 193 ? 2.786 -9.951 -2.522 1.00 98.75 193 PRO A N 1
ATOM 1509 C CA . PRO A 1 193 ? 3.886 -9.000 -2.452 1.00 98.75 193 PRO A CA 1
ATOM 1510 C C . PRO A 1 193 ? 4.630 -8.939 -3.800 1.00 98.75 193 PRO A C 1
ATOM 1512 O O . PRO A 1 193 ? 5.024 -9.967 -4.354 1.00 98.75 193 PRO A O 1
ATOM 1515 N N . ILE A 1 194 ? 4.832 -7.728 -4.316 1.00 98.88 194 ILE A N 1
ATOM 1516 C CA . ILE A 1 194 ? 5.438 -7.427 -5.619 1.00 98.88 194 ILE A CA 1
ATOM 1517 C C . ILE A 1 194 ? 6.655 -6.525 -5.372 1.00 98.88 194 ILE A C 1
ATOM 1519 O O . ILE A 1 194 ? 6.473 -5.361 -5.006 1.00 98.88 194 ILE A O 1
ATOM 1523 N N . PRO A 1 195 ? 7.897 -7.011 -5.534 1.00 98.69 195 PRO A N 1
ATOM 1524 C CA . PRO A 1 195 ? 9.058 -6.139 -5.445 1.00 98.69 195 PRO A CA 1
ATOM 1525 C C . PRO A 1 195 ? 9.090 -5.190 -6.651 1.00 98.69 195 PRO A C 1
ATOM 1527 O O . PRO A 1 195 ? 8.993 -5.622 -7.802 1.00 98.69 195 PRO A O 1
ATOM 1530 N N . LEU A 1 196 ? 9.236 -3.897 -6.372 1.00 98.50 196 LEU A N 1
ATOM 1531 C CA . LEU A 1 196 ? 9.590 -2.861 -7.334 1.00 98.50 196 LEU A CA 1
ATOM 1532 C C . LEU A 1 196 ? 11.080 -2.564 -7.179 1.00 98.50 196 LEU A C 1
ATOM 1534 O O . LEU A 1 196 ? 11.523 -2.132 -6.114 1.00 98.50 196 LEU A O 1
ATOM 1538 N N . ILE A 1 197 ? 11.849 -2.788 -8.240 1.00 97.69 197 ILE A N 1
ATOM 1539 C CA . ILE A 1 197 ? 13.247 -2.364 -8.316 1.00 97.69 197 ILE A CA 1
ATOM 1540 C C . ILE A 1 197 ? 13.383 -1.474 -9.541 1.00 97.69 197 ILE A C 1
ATOM 1542 O O . ILE A 1 197 ? 13.275 -1.935 -10.680 1.00 97.69 197 ILE A O 1
ATOM 1546 N N . GLN A 1 198 ? 13.611 -0.188 -9.283 1.00 96.62 198 GLN A N 1
ATOM 1547 C CA . GLN A 1 198 ? 13.815 0.797 -10.335 1.00 96.62 198 GLN A CA 1
ATOM 1548 C C . GLN A 1 198 ? 14.977 0.375 -11.234 1.00 96.62 198 GLN A C 1
ATOM 1550 O O . GLN A 1 198 ? 16.078 0.107 -10.751 1.00 96.62 198 GLN A O 1
ATOM 1555 N N . THR A 1 199 ? 14.697 0.259 -12.529 1.00 96.06 199 THR A N 1
ATOM 1556 C CA . THR A 1 199 ? 15.605 -0.264 -13.554 1.00 96.06 199 THR A CA 1
ATOM 1557 C C . THR A 1 199 ? 15.568 0.664 -14.764 1.00 96.06 199 THR A C 1
ATOM 1559 O O . THR A 1 199 ? 14.529 1.248 -15.062 1.00 96.06 199 THR A O 1
ATOM 1562 N N . LEU A 1 200 ? 16.701 0.778 -15.466 1.00 93.69 200 LEU A N 1
ATOM 1563 C CA . LEU A 1 200 ? 17.007 1.758 -16.513 1.00 93.69 200 LEU A CA 1
ATOM 1564 C C . LEU A 1 200 ? 17.099 3.195 -15.975 1.00 93.69 200 LEU A C 1
ATOM 1566 O O . LEU A 1 200 ? 18.177 3.785 -16.032 1.00 93.69 200 LEU A O 1
ATOM 1570 N N . SER A 1 201 ? 16.004 3.722 -15.430 1.00 93.19 201 SER A N 1
ATOM 1571 C CA . SER A 1 201 ? 15.849 5.048 -14.813 1.00 93.19 201 SER A CA 1
ATOM 1572 C C . SER A 1 201 ? 15.577 4.953 -13.309 1.00 93.19 201 SER A C 1
ATOM 1574 O O . SER A 1 201 ? 15.345 3.868 -12.778 1.00 93.19 201 SER A O 1
ATOM 1576 N N . HIS A 1 202 ? 15.670 6.086 -12.598 1.00 94.06 202 HIS A N 1
ATOM 1577 C CA . HIS A 1 202 ? 15.590 6.147 -11.127 1.00 94.06 202 HIS A CA 1
ATOM 1578 C C . HIS A 1 202 ? 16.581 5.202 -10.424 1.00 94.06 202 HIS A C 1
ATOM 1580 O O . HIS A 1 202 ? 16.339 4.676 -9.334 1.00 94.06 202 HIS A O 1
ATOM 1586 N N . VAL A 1 203 ? 17.742 4.998 -11.053 1.00 94.69 203 VAL A N 1
ATOM 1587 C CA . VAL A 1 203 ? 18.778 4.066 -10.588 1.00 94.69 203 VAL A CA 1
ATOM 1588 C C . VAL A 1 203 ? 19.867 4.724 -9.737 1.00 94.69 203 VAL A C 1
ATOM 1590 O O . VAL A 1 203 ? 20.972 4.198 -9.616 1.00 94.69 203 VAL A O 1
ATOM 1593 N N . GLN A 1 204 ? 19.574 5.851 -9.075 1.00 93.31 204 GLN A N 1
ATOM 1594 C CA . GLN A 1 204 ? 20.524 6.536 -8.180 1.00 93.31 204 GLN A CA 1
ATOM 1595 C C . GLN A 1 204 ? 21.067 5.604 -7.089 1.00 93.31 204 GLN A C 1
ATOM 1597 O O . GLN A 1 204 ? 22.173 5.812 -6.587 1.00 93.31 204 GLN A O 1
ATOM 1602 N N . TRP A 1 205 ? 20.304 4.567 -6.729 1.00 93.44 205 TRP A N 1
ATOM 1603 C CA . TRP A 1 205 ? 20.711 3.515 -5.802 1.00 93.44 205 TRP A CA 1
ATOM 1604 C C . TRP A 1 205 ? 21.999 2.792 -6.229 1.00 93.44 205 TRP A C 1
ATOM 1606 O O . TRP A 1 205 ? 22.778 2.412 -5.359 1.00 93.44 205 TRP A O 1
ATOM 1616 N N . MET A 1 206 ? 22.299 2.700 -7.530 1.00 95.25 206 MET A N 1
ATOM 1617 C CA . MET A 1 206 ? 23.545 2.112 -8.041 1.00 95.25 206 MET A CA 1
ATOM 1618 C C . MET A 1 206 ? 24.776 2.991 -7.791 1.00 95.25 206 MET A C 1
ATOM 1620 O O . MET A 1 206 ? 25.900 2.488 -7.809 1.00 95.25 206 MET A O 1
ATOM 1624 N N . PHE A 1 207 ? 24.580 4.299 -7.584 1.00 94.94 207 PHE A N 1
ATOM 1625 C CA . PHE A 1 207 ? 25.650 5.300 -7.665 1.00 94.94 207 PHE A CA 1
ATOM 1626 C C . PHE A 1 207 ? 25.909 6.072 -6.371 1.00 94.94 207 PHE A C 1
ATOM 1628 O O . PHE A 1 207 ? 26.721 7.009 -6.353 1.00 94.94 207 PHE A O 1
ATOM 1635 N N . VAL A 1 208 ? 25.236 5.704 -5.279 1.00 92.94 208 VAL A N 1
ATOM 1636 C CA . VAL A 1 208 ? 25.455 6.322 -3.967 1.00 92.94 208 VAL A CA 1
ATOM 1637 C C . VAL A 1 208 ? 26.930 6.178 -3.571 1.00 92.94 208 VAL A C 1
ATOM 1639 O O . VAL A 1 208 ? 27.579 5.173 -3.853 1.00 92.94 208 VAL A O 1
ATOM 1642 N N . TYR A 1 209 ? 27.491 7.228 -2.966 1.00 92.44 209 TYR A N 1
ATOM 1643 C CA . TYR A 1 209 ? 28.925 7.347 -2.663 1.00 92.44 209 TYR A CA 1
ATOM 1644 C C . TYR A 1 209 ? 29.853 7.252 -3.890 1.00 92.44 209 TYR A C 1
ATOM 1646 O O . TYR A 1 209 ? 31.013 6.863 -3.760 1.00 92.44 209 TYR A O 1
ATOM 1654 N N . ASN A 1 210 ? 29.358 7.632 -5.074 1.00 89.31 210 ASN A N 1
ATOM 1655 C CA . ASN A 1 210 ? 30.092 7.605 -6.343 1.00 89.31 210 ASN A CA 1
ATOM 1656 C C . ASN A 1 210 ? 30.568 6.200 -6.766 1.00 89.31 210 ASN A C 1
ATOM 1658 O O . ASN A 1 210 ? 31.551 6.061 -7.494 1.00 89.31 210 ASN A O 1
ATOM 1662 N N . ARG A 1 211 ? 29.871 5.158 -6.305 1.00 90.50 211 ARG A N 1
ATOM 1663 C CA . ARG A 1 211 ? 30.072 3.781 -6.767 1.00 90.50 211 ARG A CA 1
ATOM 1664 C C . ARG A 1 211 ? 29.567 3.637 -8.203 1.00 90.50 211 ARG A C 1
ATOM 1666 O O . ARG A 1 211 ? 28.740 4.436 -8.638 1.00 90.50 211 ARG A O 1
ATOM 1673 N N . ASN A 1 212 ? 30.094 2.659 -8.937 1.00 93.75 212 ASN A N 1
ATOM 1674 C CA . ASN A 1 212 ? 29.643 2.294 -10.286 1.00 93.75 212 ASN A CA 1
ATOM 1675 C C . ASN A 1 212 ? 29.534 3.476 -11.269 1.00 93.75 212 ASN A C 1
ATOM 1677 O O . ASN A 1 212 ? 28.693 3.488 -12.166 1.00 93.75 212 ASN A O 1
ATOM 1681 N N . SER A 1 213 ? 30.339 4.526 -11.080 1.00 93.00 213 SER A N 1
ATOM 1682 C CA . SER A 1 213 ? 30.219 5.778 -11.838 1.00 93.00 213 SER A CA 1
ATOM 1683 C C . SER A 1 213 ? 30.424 5.594 -13.347 1.00 93.00 213 SER A C 1
ATOM 1685 O O . SER A 1 213 ? 29.866 6.342 -14.146 1.00 93.00 213 SER A O 1
ATOM 1687 N N . GLU A 1 214 ? 31.190 4.575 -13.726 1.00 92.06 214 GLU A N 1
ATOM 1688 C CA . GLU A 1 214 ? 31.447 4.119 -15.088 1.00 92.06 214 GLU A CA 1
ATOM 1689 C C . GLU A 1 214 ? 30.229 3.485 -15.770 1.00 92.06 214 GLU A C 1
ATOM 1691 O O . GLU A 1 214 ? 30.214 3.393 -16.996 1.00 92.06 214 GLU A O 1
ATOM 1696 N N . LEU A 1 215 ? 29.215 3.080 -14.997 1.00 92.69 215 LEU A N 1
ATOM 1697 C CA . LEU A 1 215 ? 27.968 2.503 -15.499 1.00 92.69 215 LEU A CA 1
ATOM 1698 C C . LEU A 1 215 ? 26.891 3.564 -15.768 1.00 92.69 215 LEU A C 1
ATOM 1700 O O . LEU A 1 215 ? 25.802 3.213 -16.203 1.00 92.69 215 LEU A O 1
ATOM 1704 N N . LYS A 1 216 ? 27.148 4.851 -15.509 1.00 91.00 216 LYS A N 1
ATOM 1705 C CA . LYS A 1 216 ? 26.184 5.940 -15.742 1.00 91.00 216 LYS A CA 1
ATOM 1706 C C . LYS A 1 216 ? 26.001 6.231 -17.230 1.00 91.00 216 LYS A C 1
ATOM 1708 O O . LYS A 1 216 ? 26.982 6.458 -17.942 1.00 91.00 216 LYS A O 1
ATOM 1713 N N . ALA A 1 217 ? 24.759 6.388 -17.683 1.00 86.44 217 ALA A N 1
ATOM 1714 C CA . ALA A 1 217 ? 24.496 6.913 -19.021 1.00 86.44 217 ALA A CA 1
ATOM 1715 C C . ALA A 1 217 ? 24.745 8.431 -19.051 1.00 86.44 217 ALA A C 1
ATOM 1717 O O . ALA A 1 217 ? 24.151 9.195 -18.288 1.00 86.44 2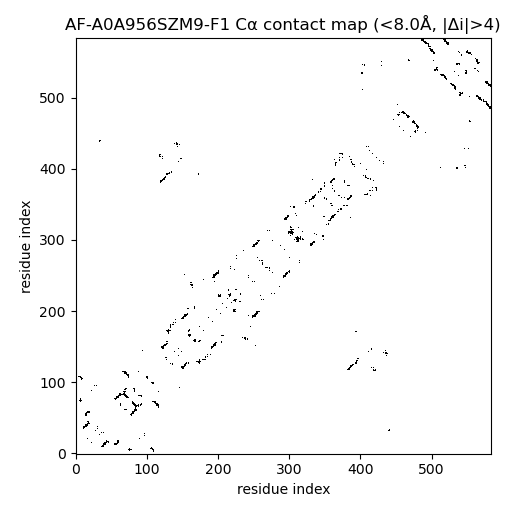17 ALA A O 1
ATOM 1718 N N . GLY A 1 218 ? 25.660 8.877 -19.917 1.00 80.19 218 GLY A N 1
ATOM 1719 C CA . GLY A 1 218 ? 26.003 10.298 -20.079 1.00 80.19 218 GLY A CA 1
ATOM 1720 C C . GLY A 1 218 ? 26.452 11.011 -18.797 1.00 80.19 218 GLY A C 1
ATOM 1721 O O . GLY A 1 218 ? 26.330 12.229 -18.702 1.00 80.19 218 GLY A O 1
ATOM 1722 N N . GLY A 1 219 ? 26.949 10.264 -17.804 1.00 81.12 219 GLY A N 1
ATOM 1723 C CA . GLY A 1 219 ? 27.409 10.799 -16.518 1.00 81.12 219 GLY A CA 1
ATOM 1724 C C . GLY A 1 219 ? 26.303 11.185 -15.527 1.00 81.12 219 GLY A C 1
ATOM 1725 O O . GLY A 1 219 ? 26.623 11.709 -14.459 1.00 81.12 219 GLY A O 1
ATOM 1726 N N . LEU A 1 220 ? 25.029 10.921 -15.836 1.00 82.69 220 LEU A N 1
ATOM 1727 C CA . LEU A 1 220 ? 23.904 11.178 -14.934 1.00 82.69 220 LEU A CA 1
ATOM 1728 C C . LEU A 1 220 ? 23.728 10.018 -13.948 1.00 82.69 220 LEU A C 1
ATOM 1730 O O . LEU A 1 220 ? 23.800 8.859 -14.332 1.00 82.69 220 LEU A O 1
ATOM 1734 N N . ASP A 1 221 ? 23.460 10.312 -12.678 1.00 88.94 221 ASP A N 1
ATOM 1735 C CA . ASP A 1 221 ? 23.142 9.300 -11.658 1.00 88.94 221 ASP A CA 1
ATOM 1736 C C . ASP A 1 221 ? 21.694 8.787 -11.737 1.00 88.94 221 ASP A C 1
ATOM 1738 O O . ASP A 1 221 ? 21.298 7.897 -10.996 1.00 88.94 221 ASP A O 1
ATOM 1742 N N . TYR A 1 222 ? 20.905 9.325 -12.659 1.00 90.56 222 TYR A N 1
ATOM 1743 C CA . TYR A 1 222 ? 19.516 8.947 -12.877 1.00 90.56 222 TYR A CA 1
ATOM 1744 C C . TYR A 1 222 ? 19.345 7.718 -13.792 1.00 90.56 222 TYR A C 1
ATOM 1746 O O . TYR A 1 222 ? 18.323 7.043 -13.708 1.00 90.56 222 TYR A O 1
ATOM 1754 N N . LEU A 1 223 ? 20.325 7.432 -14.662 1.00 90.44 223 LEU A N 1
ATOM 1755 C CA . LEU A 1 223 ? 20.271 6.378 -15.686 1.00 90.44 223 LEU A CA 1
ATOM 1756 C C . LEU A 1 223 ? 21.559 5.551 -15.686 1.00 90.44 223 LEU A C 1
ATOM 1758 O O . LEU A 1 223 ? 22.651 6.121 -15.620 1.00 90.44 223 LEU A O 1
ATOM 1762 N N . PHE A 1 224 ? 21.454 4.234 -15.867 1.00 91.44 224 PHE A N 1
ATOM 1763 C CA . PHE A 1 224 ? 22.614 3.412 -16.227 1.00 91.44 224 PHE A CA 1
ATOM 1764 C C . PHE A 1 224 ? 22.743 3.275 -17.751 1.00 91.44 224 PHE A C 1
ATOM 1766 O O . PHE A 1 224 ? 21.766 3.432 -18.479 1.00 91.44 224 PHE A O 1
ATOM 1773 N N . ASP A 1 225 ? 23.952 3.005 -18.242 1.00 88.56 225 ASP A N 1
ATOM 1774 C CA . ASP A 1 225 ? 24.249 2.714 -19.647 1.00 88.56 225 ASP A CA 1
ATOM 1775 C C . ASP A 1 225 ? 23.788 1.285 -19.990 1.00 88.56 225 ASP A C 1
ATOM 1777 O O . ASP A 1 225 ? 24.433 0.316 -19.579 1.00 88.56 225 ASP A O 1
ATOM 1781 N N . PRO A 1 226 ? 22.693 1.113 -20.753 1.00 88.75 226 PRO A N 1
ATOM 1782 C CA . PRO A 1 226 ? 22.118 -0.203 -21.017 1.00 88.75 226 PRO A CA 1
ATOM 1783 C C . PRO A 1 226 ? 22.978 -1.060 -21.955 1.00 88.75 226 PRO A C 1
ATOM 1785 O O . PRO A 1 226 ? 22.681 -2.240 -22.142 1.00 88.75 226 PRO A O 1
ATOM 1788 N N . THR A 1 227 ? 24.054 -0.512 -22.531 1.00 86.44 227 THR A N 1
ATOM 1789 C CA . THR A 1 227 ? 25.018 -1.283 -23.330 1.00 86.44 227 THR A CA 1
ATOM 1790 C C . THR A 1 227 ? 26.046 -2.023 -22.471 1.00 86.44 227 THR A C 1
ATOM 1792 O O . THR A 1 227 ? 26.742 -2.911 -22.970 1.00 86.44 227 THR A O 1
ATOM 1795 N N . ARG A 1 228 ? 26.137 -1.696 -21.174 1.00 89.56 228 ARG A N 1
ATOM 1796 C CA . ARG A 1 228 ? 27.037 -2.344 -20.214 1.00 89.56 228 ARG A CA 1
ATOM 1797 C C . ARG A 1 228 ? 26.391 -3.590 -19.638 1.00 89.56 228 ARG A C 1
ATOM 1799 O O . ARG A 1 228 ? 25.359 -3.511 -18.979 1.00 89.56 228 ARG A O 1
ATOM 1806 N N . GLN A 1 229 ? 27.009 -4.746 -19.867 1.00 94.12 229 GLN A N 1
ATOM 1807 C CA . GLN A 1 229 ? 26.529 -6.012 -19.312 1.00 94.12 229 GLN A CA 1
ATOM 1808 C C . GLN A 1 229 ? 26.553 -5.985 -17.779 1.00 94.12 229 GLN A C 1
ATOM 1810 O O . GLN A 1 229 ? 25.632 -6.489 -17.152 1.00 94.12 229 GLN A O 1
ATOM 1815 N N . GLU A 1 230 ? 27.541 -5.308 -17.200 1.00 96.06 230 GLU A N 1
ATOM 1816 C CA . GLU A 1 230 ? 27.735 -5.171 -15.760 1.00 96.06 230 GLU A CA 1
ATOM 1817 C C . GLU A 1 230 ? 26.528 -4.515 -15.066 1.00 96.06 230 GLU A C 1
ATOM 1819 O O . GLU A 1 230 ? 26.164 -4.905 -13.961 1.00 96.06 230 GLU A O 1
ATOM 1824 N N . SER A 1 231 ? 25.851 -3.562 -15.724 1.00 94.69 231 SER A N 1
ATOM 1825 C CA . SER A 1 231 ? 24.612 -2.966 -15.203 1.00 94.69 231 SER A CA 1
ATOM 1826 C C . SER A 1 231 ? 23.487 -3.992 -15.101 1.00 94.69 231 SER A C 1
ATOM 1828 O O . SER A 1 231 ? 22.725 -3.992 -14.137 1.00 94.69 231 SER A O 1
ATOM 1830 N N . TRP A 1 232 ? 23.390 -4.878 -16.089 1.00 97.44 232 TRP A N 1
ATOM 1831 C CA . TRP A 1 232 ? 22.364 -5.912 -16.136 1.00 97.44 232 TRP A CA 1
ATOM 1832 C C . TRP A 1 232 ? 22.652 -7.079 -15.206 1.00 97.44 232 TRP A C 1
ATOM 1834 O O . TRP A 1 232 ? 21.706 -7.648 -14.672 1.00 97.44 232 TRP A O 1
ATOM 1844 N N . ASP A 1 233 ? 23.924 -7.415 -15.000 1.00 98.25 233 ASP A N 1
ATOM 1845 C CA . ASP A 1 233 ? 24.329 -8.420 -14.018 1.00 98.25 233 ASP A CA 1
ATOM 1846 C C . ASP A 1 233 ? 23.856 -7.988 -12.621 1.00 98.25 233 ASP A C 1
ATOM 1848 O O . ASP A 1 233 ? 23.145 -8.745 -11.966 1.00 98.25 233 ASP A O 1
ATOM 1852 N N . ILE A 1 234 ? 24.081 -6.717 -12.248 1.00 98.12 234 ILE A N 1
ATOM 1853 C CA . ILE A 1 234 ? 23.565 -6.146 -10.991 1.00 98.12 234 ILE A CA 1
ATOM 1854 C C . ILE A 1 234 ? 22.038 -6.250 -10.903 1.00 98.12 234 ILE A C 1
ATOM 1856 O O . ILE A 1 234 ? 21.494 -6.693 -9.893 1.00 98.12 234 ILE A O 1
ATOM 1860 N N . VAL A 1 235 ? 21.325 -5.831 -11.952 1.00 98.38 235 VAL A N 1
ATOM 1861 C CA . VAL A 1 235 ? 19.853 -5.864 -11.975 1.00 98.38 235 VAL A CA 1
ATOM 1862 C C . VAL A 1 235 ? 19.328 -7.290 -11.799 1.00 98.38 235 VAL A C 1
ATOM 1864 O O . VAL A 1 235 ? 18.399 -7.507 -11.021 1.00 98.38 235 VAL A O 1
ATOM 1867 N N . PHE A 1 236 ? 19.901 -8.268 -12.500 1.00 98.69 236 PHE A N 1
ATOM 1868 C CA . PHE A 1 236 ? 19.404 -9.642 -12.482 1.00 98.69 236 PHE A CA 1
ATOM 1869 C C . PHE A 1 236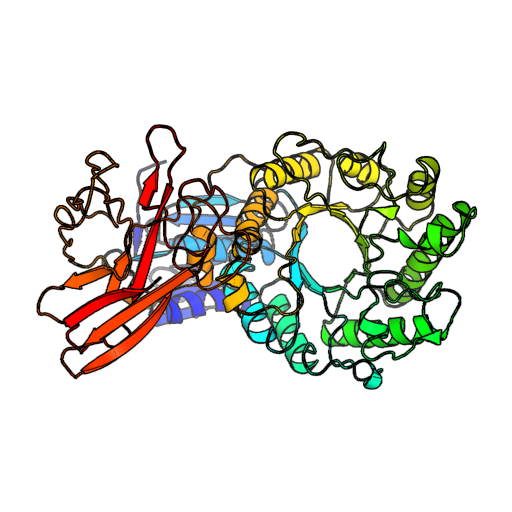 ? 19.794 -10.426 -11.235 1.00 98.69 236 PHE A C 1
ATOM 1871 O O . PHE A 1 236 ? 19.002 -11.265 -10.800 1.00 98.69 236 PHE A O 1
ATOM 1878 N N . ASP A 1 237 ? 20.935 -10.123 -10.623 1.00 98.56 237 ASP A N 1
ATOM 1879 C CA . ASP A 1 237 ? 21.294 -10.667 -9.315 1.00 98.56 237 ASP A CA 1
ATOM 1880 C C . ASP A 1 237 ? 20.324 -10.151 -8.236 1.00 98.56 237 ASP A C 1
ATOM 1882 O O . ASP A 1 237 ? 19.757 -10.942 -7.475 1.00 98.56 237 ASP A O 1
ATOM 1886 N N . LEU A 1 238 ? 19.996 -8.852 -8.260 1.00 98.38 238 LEU A N 1
ATOM 1887 C CA . LEU A 1 238 ? 18.961 -8.269 -7.399 1.00 98.38 238 LEU A CA 1
ATOM 1888 C C . LEU A 1 238 ? 17.572 -8.867 -7.658 1.00 98.38 238 LEU A C 1
ATOM 1890 O O . LEU A 1 238 ? 16.844 -9.158 -6.709 1.00 98.38 238 LEU A O 1
ATOM 1894 N N . TYR A 1 239 ? 17.181 -9.068 -8.920 1.00 98.69 239 TYR A N 1
ATOM 1895 C CA . TYR A 1 239 ? 15.899 -9.700 -9.246 1.00 98.69 239 TYR A CA 1
ATOM 1896 C C . TYR A 1 239 ? 15.842 -11.136 -8.723 1.00 98.69 239 TYR A C 1
ATOM 1898 O O . TYR A 1 239 ? 14.812 -11.533 -8.182 1.00 98.69 239 TYR A O 1
ATOM 1906 N N . ALA A 1 240 ? 16.921 -11.914 -8.847 1.00 98.69 240 ALA A N 1
ATOM 1907 C CA . ALA A 1 240 ? 16.970 -13.289 -8.353 1.00 98.69 240 ALA A CA 1
ATOM 1908 C C . ALA A 1 240 ? 16.738 -13.355 -6.838 1.00 98.69 240 ALA A C 1
ATOM 1910 O O . ALA A 1 240 ? 15.875 -14.111 -6.384 1.00 98.69 240 ALA A O 1
ATOM 1911 N N . GLU A 1 241 ? 17.428 -12.512 -6.069 1.00 98.25 241 GLU A N 1
ATOM 1912 C CA . GLU A 1 241 ? 17.210 -12.418 -4.625 1.00 98.25 241 GLU A CA 1
ATOM 1913 C C . GLU A 1 241 ? 15.820 -11.892 -4.267 1.00 98.25 241 GLU A C 1
ATOM 1915 O O . GLU A 1 241 ? 15.163 -12.439 -3.381 1.00 98.25 241 GLU A O 1
ATOM 1920 N N . ALA A 1 242 ? 15.335 -10.851 -4.950 1.00 98.50 242 ALA A N 1
ATOM 1921 C CA . ALA A 1 242 ? 14.014 -10.286 -4.689 1.00 98.50 242 ALA A CA 1
ATOM 1922 C C . ALA A 1 242 ? 12.911 -11.324 -4.909 1.00 98.50 242 ALA A C 1
ATOM 1924 O O . ALA A 1 242 ? 12.001 -11.449 -4.088 1.00 98.50 242 ALA A O 1
ATOM 1925 N N . VAL A 1 243 ? 13.013 -12.111 -5.980 1.00 98.69 243 VAL A N 1
ATOM 1926 C CA . VAL A 1 243 ? 12.088 -13.207 -6.277 1.00 98.69 243 VAL A CA 1
ATOM 1927 C C . VAL A 1 243 ? 12.082 -14.244 -5.160 1.00 98.69 243 VAL A C 1
ATOM 1929 O O . VAL A 1 243 ? 11.003 -14.675 -4.752 1.00 98.69 243 VAL A O 1
ATOM 1932 N N . GLU A 1 244 ? 13.246 -14.612 -4.624 1.00 98.31 244 GLU A N 1
ATOM 1933 C CA . GLU A 1 244 ? 13.344 -15.559 -3.512 1.00 98.31 244 GLU A CA 1
ATOM 1934 C C . GLU A 1 244 ? 12.759 -14.984 -2.211 1.00 98.31 244 GLU A C 1
ATOM 1936 O O . GLU A 1 244 ? 11.894 -15.606 -1.588 1.00 98.31 244 GLU A O 1
ATOM 1941 N N . VAL A 1 245 ? 13.182 -13.777 -1.820 1.00 98.31 245 VAL A N 1
ATOM 1942 C CA . VAL A 1 245 ? 12.771 -13.107 -0.573 1.00 98.31 245 VAL A CA 1
ATOM 1943 C C . VAL A 1 245 ? 11.261 -12.874 -0.542 1.00 98.31 245 VAL A C 1
ATOM 1945 O O . VAL A 1 245 ? 10.605 -13.118 0.476 1.00 98.31 245 VAL A O 1
ATOM 1948 N N . PHE A 1 246 ? 10.694 -12.425 -1.660 1.00 98.56 246 PHE A N 1
ATOM 1949 C CA . PHE A 1 246 ? 9.274 -12.105 -1.764 1.00 98.56 246 PHE A CA 1
ATOM 1950 C C . PHE A 1 246 ? 8.420 -13.319 -2.137 1.00 98.56 246 PHE A C 1
ATOM 1952 O O . PHE A 1 246 ? 7.198 -13.253 -1.990 1.00 98.56 246 PHE A O 1
ATOM 1959 N N . GLN A 1 247 ? 9.029 -14.421 -2.594 1.00 98.31 247 GLN A N 1
ATOM 1960 C CA . GLN A 1 247 ? 8.337 -15.488 -3.329 1.00 98.31 247 GLN A CA 1
ATOM 1961 C C . GLN A 1 247 ? 7.470 -14.896 -4.451 1.00 98.31 247 GLN A C 1
ATOM 1963 O O . GLN A 1 247 ? 6.275 -15.184 -4.565 1.00 98.31 247 GLN A O 1
ATOM 1968 N N . ALA A 1 248 ? 8.071 -13.978 -5.209 1.00 98.31 248 ALA A N 1
ATOM 1969 C CA . ALA A 1 248 ? 7.360 -13.104 -6.128 1.00 98.31 248 ALA A CA 1
ATOM 1970 C C . ALA A 1 248 ? 6.779 -13.887 -7.311 1.00 98.31 248 ALA A C 1
ATOM 1972 O O . ALA A 1 248 ? 7.450 -14.720 -7.916 1.00 98.31 248 ALA A O 1
ATOM 1973 N N . ARG A 1 249 ? 5.535 -13.565 -7.676 1.00 98.56 249 ARG A N 1
ATOM 1974 C CA . ARG A 1 249 ? 4.903 -14.007 -8.935 1.00 98.56 249 ARG A CA 1
ATOM 1975 C C . ARG A 1 249 ? 4.899 -12.908 -9.993 1.00 98.56 249 ARG A C 1
ATOM 1977 O O . ARG A 1 249 ? 4.691 -13.185 -11.171 1.00 98.56 249 ARG A O 1
ATOM 1984 N N . THR A 1 250 ? 5.149 -11.678 -9.556 1.00 98.88 250 THR A N 1
ATOM 1985 C CA . THR A 1 250 ? 5.221 -10.472 -10.370 1.00 98.88 250 THR A CA 1
ATOM 1986 C C . THR A 1 250 ? 6.388 -9.630 -9.865 1.00 98.88 250 THR A C 1
ATOM 1988 O O . THR A 1 250 ? 6.555 -9.498 -8.654 1.00 98.88 250 THR A O 1
ATOM 1991 N N . VAL A 1 251 ? 7.176 -9.047 -10.766 1.00 98.88 251 VAL A N 1
ATOM 1992 C CA . VAL A 1 251 ? 8.205 -8.043 -10.449 1.00 98.88 251 VAL A CA 1
ATOM 1993 C C . VAL A 1 251 ? 7.857 -6.758 -11.184 1.00 98.88 251 VAL A C 1
ATOM 1995 O O . VAL A 1 251 ? 7.562 -6.787 -12.383 1.00 98.88 251 VAL A O 1
ATOM 1998 N N . HIS A 1 252 ? 7.892 -5.635 -10.473 1.00 98.88 252 HIS A N 1
ATOM 1999 C CA . HIS A 1 252 ? 7.735 -4.325 -11.082 1.00 98.88 252 HIS A CA 1
ATOM 2000 C C . HIS A 1 252 ? 9.113 -3.754 -11.431 1.00 98.88 252 HIS A C 1
ATOM 2002 O O . HIS A 1 252 ? 9.979 -3.604 -10.572 1.00 98.88 252 HIS A O 1
ATOM 2008 N N . ILE A 1 253 ? 9.324 -3.442 -12.708 1.00 98.62 253 ILE A N 1
ATOM 2009 C CA . ILE A 1 253 ? 10.645 -3.078 -13.244 1.00 98.62 253 ILE A CA 1
ATOM 2010 C C . ILE A 1 253 ? 10.903 -1.563 -13.263 1.00 98.62 253 ILE A C 1
ATOM 2012 O O . ILE A 1 253 ? 11.918 -1.123 -13.796 1.00 98.62 253 ILE A O 1
ATOM 2016 N N . GLY A 1 254 ? 9.975 -0.749 -12.750 1.00 96.94 254 GLY A N 1
ATOM 2017 C CA . GLY A 1 254 ? 10.006 0.702 -12.931 1.00 96.94 254 GLY A CA 1
ATOM 2018 C C . GLY A 1 254 ? 9.836 1.107 -14.397 1.00 96.94 254 GLY A C 1
ATOM 2019 O O . GLY A 1 254 ? 8.749 0.930 -14.955 1.00 96.94 254 GLY A O 1
ATOM 2020 N N . HIS A 1 255 ? 10.936 1.581 -14.999 1.00 94.69 255 HIS A N 1
ATOM 2021 C CA . HIS A 1 255 ? 11.048 2.080 -16.379 1.00 94.69 255 HIS A CA 1
ATOM 2022 C C . HIS A 1 255 ? 10.224 3.351 -16.671 1.00 94.69 255 HIS A C 1
ATOM 2024 O O . HIS A 1 255 ? 9.867 3.610 -17.823 1.00 94.69 255 HIS A O 1
ATOM 2030 N N . ASP A 1 256 ? 9.952 4.166 -15.650 1.00 93.25 256 ASP A N 1
ATOM 2031 C CA . ASP A 1 256 ? 9.317 5.477 -15.803 1.00 93.25 256 ASP A CA 1
ATOM 2032 C C . ASP A 1 256 ? 10.324 6.599 -16.067 1.00 93.25 256 ASP A C 1
ATOM 2034 O O . ASP A 1 256 ? 11.516 6.503 -15.781 1.00 93.25 256 ASP A O 1
ATOM 2038 N N . GLU A 1 257 ? 9.833 7.709 -16.602 1.00 90.69 257 GLU A N 1
ATOM 2039 C CA . GLU A 1 257 ? 10.521 8.995 -16.645 1.00 90.69 257 GLU A CA 1
ATOM 2040 C C . GLU A 1 257 ? 11.905 8.969 -17.310 1.00 90.69 257 GLU A C 1
ATOM 2042 O O . GLU A 1 257 ? 12.808 9.734 -16.965 1.00 90.69 257 GLU A O 1
ATOM 2047 N N . VAL A 1 258 ? 12.051 8.184 -18.379 1.00 85.94 258 VAL A N 1
ATOM 2048 C CA . VAL A 1 258 ? 13.277 8.055 -19.193 1.00 85.94 258 VAL A CA 1
ATOM 2049 C C . VAL A 1 258 ? 13.559 9.318 -20.055 1.00 85.94 258 VAL A C 1
ATOM 2051 O O . VAL A 1 258 ? 13.922 9.272 -21.230 1.00 85.94 258 VAL A O 1
ATOM 2054 N N . ARG A 1 259 ? 13.391 10.508 -19.467 1.00 71.75 259 ARG A N 1
ATOM 2055 C CA . ARG A 1 259 ? 13.439 11.839 -20.093 1.00 71.75 259 ARG A CA 1
ATOM 2056 C C . ARG A 1 259 ? 14.860 12.253 -20.479 1.00 71.75 259 ARG A C 1
ATOM 2058 O O . ARG A 1 259 ? 15.064 12.923 -21.491 1.00 71.75 259 ARG A O 1
ATOM 2065 N N . SER A 1 260 ? 15.846 11.848 -19.679 1.00 65.12 260 SER A N 1
ATOM 2066 C CA . SER A 1 260 ? 17.237 12.299 -19.810 1.00 65.12 260 SER A CA 1
ATOM 2067 C C . SER A 1 260 ? 17.995 11.647 -20.970 1.00 65.12 260 SER A C 1
ATOM 2069 O O . SER A 1 260 ? 19.038 12.152 -21.374 1.00 65.12 260 SER A O 1
ATOM 2071 N N . LEU A 1 261 ? 17.475 10.578 -21.587 1.00 65.19 261 LEU A N 1
ATOM 2072 C CA . LEU A 1 261 ? 18.143 9.978 -22.748 1.00 65.19 261 LEU A CA 1
ATOM 2073 C C . LEU A 1 261 ? 18.235 10.945 -23.941 1.00 65.19 261 LEU A C 1
ATOM 2075 O O . LEU A 1 261 ? 19.213 10.896 -24.685 1.00 65.19 261 LEU A O 1
ATOM 2079 N N . ARG A 1 262 ? 17.292 11.891 -24.081 1.00 61.19 262 ARG A N 1
ATOM 2080 C CA . ARG A 1 262 ? 17.348 12.924 -25.132 1.00 61.19 262 ARG A CA 1
ATOM 2081 C C . ARG A 1 262 ? 18.530 13.886 -24.979 1.00 61.19 262 ARG A C 1
ATOM 2083 O O . ARG A 1 262 ? 19.022 14.404 -25.977 1.00 61.19 262 ARG A O 1
ATOM 2090 N N . SER A 1 263 ? 18.962 14.168 -23.747 1.00 59.09 263 SER A N 1
ATOM 2091 C CA . SER A 1 263 ? 20.103 15.057 -23.492 1.00 59.09 263 SER A CA 1
ATOM 2092 C C . SER A 1 263 ? 21.439 14.319 -23.562 1.00 59.09 263 SER A C 1
ATOM 2094 O O . SER A 1 263 ? 22.440 14.922 -23.944 1.00 59.09 263 SER A O 1
ATOM 2096 N N . ILE A 1 264 ? 21.450 13.020 -23.245 1.00 63.78 264 ILE A N 1
ATOM 2097 C CA . ILE A 1 264 ? 22.631 12.151 -23.348 1.00 63.78 264 ILE A CA 1
ATOM 2098 C C . ILE A 1 264 ? 22.966 11.845 -24.813 1.00 63.78 264 ILE A C 1
ATOM 2100 O O . ILE A 1 264 ? 24.140 11.820 -25.183 1.00 63.78 264 ILE A O 1
ATOM 2104 N N . PHE A 1 265 ? 21.946 11.675 -25.655 1.00 59.34 265 PHE A N 1
ATOM 2105 C CA . PHE A 1 265 ? 22.100 11.454 -27.088 1.00 59.34 265 PHE A CA 1
ATOM 2106 C C . PHE A 1 265 ? 21.329 12.538 -27.883 1.00 59.34 265 PHE A C 1
ATOM 2108 O O . PHE A 1 265 ? 20.160 12.370 -28.238 1.00 59.34 265 PHE A O 1
ATOM 2115 N N . PRO A 1 266 ? 21.941 13.712 -28.140 1.00 52.03 266 PRO A N 1
ATOM 2116 C CA . PRO A 1 266 ? 21.280 14.793 -28.872 1.00 52.03 266 PRO A CA 1
ATOM 2117 C C . PRO A 1 266 ? 20.991 14.410 -30.334 1.00 52.03 266 PRO A C 1
ATOM 2119 O O . PRO A 1 266 ? 21.901 14.039 -31.072 1.00 52.03 266 PRO A O 1
ATOM 2122 N N . GLY A 1 267 ? 19.735 14.551 -30.780 1.00 52.50 267 GLY A N 1
ATOM 2123 C CA . GLY A 1 267 ? 19.321 14.300 -32.173 1.00 52.50 267 GLY A CA 1
ATOM 2124 C C . GLY A 1 267 ? 19.005 12.838 -32.513 1.00 52.50 267 GLY A C 1
ATOM 2125 O O . GLY A 1 267 ? 18.857 12.502 -33.686 1.00 52.50 267 GLY A O 1
ATOM 2126 N N . THR A 1 268 ? 18.890 11.971 -31.507 1.00 54.59 268 THR A N 1
ATOM 2127 C CA . THR A 1 268 ? 18.740 10.519 -31.671 1.00 54.59 268 THR A CA 1
ATOM 2128 C C . THR A 1 268 ? 17.451 10.000 -31.029 1.00 54.59 268 THR A C 1
ATOM 2130 O O . THR A 1 268 ? 17.456 8.974 -30.360 1.00 54.59 268 THR A O 1
ATOM 2133 N N . GLU A 1 269 ? 16.329 10.701 -31.179 1.00 55.47 269 GLU A N 1
ATOM 2134 C CA . GLU A 1 269 ? 15.060 10.352 -30.510 1.00 55.47 269 GLU A CA 1
ATOM 2135 C C . GLU A 1 269 ? 14.575 8.924 -30.842 1.00 55.47 269 GLU A C 1
ATOM 2137 O O . GLU A 1 269 ? 13.996 8.265 -29.985 1.00 55.47 269 GLU A O 1
ATOM 2142 N N . GLN A 1 270 ? 14.952 8.389 -32.012 1.00 53.22 270 GLN A N 1
ATOM 2143 C CA . GLN A 1 270 ? 14.751 6.980 -32.389 1.00 53.22 270 GLN A CA 1
ATOM 2144 C C . GLN A 1 270 ? 15.500 5.976 -31.489 1.00 53.22 270 GLN A C 1
ATOM 2146 O O . GLN A 1 270 ? 15.052 4.843 -31.345 1.00 53.22 270 GLN A O 1
ATOM 2151 N N . HIS A 1 271 ? 16.593 6.383 -30.838 1.00 72.19 271 HIS A N 1
ATOM 2152 C CA . HIS A 1 271 ? 17.326 5.542 -29.890 1.00 72.19 271 HIS A CA 1
ATOM 2153 C C . HIS A 1 271 ? 16.632 5.440 -28.528 1.00 72.19 271 HIS A C 1
ATOM 2155 O O . HIS A 1 271 ? 16.809 4.434 -27.859 1.00 72.19 271 HIS A O 1
ATOM 2161 N N . VAL A 1 272 ? 15.843 6.434 -28.097 1.00 80.50 272 VAL A N 1
ATOM 2162 C CA . VAL A 1 272 ? 15.187 6.387 -26.773 1.00 80.50 272 VAL A CA 1
ATOM 2163 C C . VAL A 1 272 ? 14.139 5.281 -26.745 1.00 80.50 272 VAL A C 1
ATOM 2165 O O . VAL A 1 272 ? 14.180 4.422 -25.871 1.00 80.50 272 VAL A O 1
ATOM 2168 N N . THR A 1 273 ? 13.246 5.273 -27.735 1.00 86.94 273 THR A N 1
ATOM 2169 C CA . THR A 1 273 ? 12.202 4.253 -27.891 1.00 86.94 273 THR A CA 1
ATOM 2170 C C . THR A 1 273 ? 12.808 2.859 -28.001 1.00 86.94 273 THR A C 1
ATOM 2172 O O . THR A 1 273 ? 12.384 1.960 -27.287 1.00 86.94 273 THR A O 1
ATOM 2175 N N . GLN A 1 274 ? 13.852 2.700 -28.823 1.00 88.81 274 GLN A N 1
ATOM 2176 C CA . GLN A 1 274 ? 14.552 1.425 -28.977 1.00 88.81 274 GLN A CA 1
ATOM 2177 C C . GLN A 1 274 ? 15.226 0.973 -27.672 1.00 88.81 274 GLN A C 1
ATOM 2179 O O . GLN A 1 274 ? 15.107 -0.186 -27.296 1.00 88.81 274 GLN A O 1
ATOM 2184 N N . VAL A 1 275 ? 15.897 1.877 -26.951 1.00 89.00 275 VAL A N 1
ATOM 2185 C CA . VAL A 1 275 ? 16.528 1.563 -25.659 1.00 89.00 275 VAL A CA 1
ATOM 2186 C C . VAL A 1 275 ? 15.491 1.121 -24.633 1.00 89.00 275 VAL A C 1
ATOM 2188 O O . VAL A 1 275 ? 15.734 0.149 -23.919 1.00 89.00 275 VAL A O 1
ATOM 2191 N N . VAL A 1 276 ? 14.347 1.807 -24.551 1.00 92.62 276 VAL A N 1
ATOM 2192 C CA . VAL A 1 276 ? 13.244 1.409 -23.667 1.00 92.62 276 VAL A CA 1
ATOM 2193 C C . VAL A 1 276 ? 12.709 0.038 -24.077 1.00 92.62 276 VAL A C 1
ATOM 2195 O O . VAL A 1 276 ? 12.628 -0.844 -23.227 1.00 92.62 276 VAL A O 1
ATOM 2198 N N . GLU A 1 277 ? 12.411 -0.172 -25.361 1.00 95.19 277 GLU A N 1
ATOM 2199 C CA . GLU A 1 277 ? 11.913 -1.448 -25.890 1.00 95.19 277 GLU A CA 1
ATOM 2200 C C . GLU A 1 277 ? 12.857 -2.609 -25.550 1.00 95.19 277 GLU A C 1
ATOM 2202 O O . GLU A 1 277 ? 12.449 -3.581 -24.915 1.00 95.19 277 GLU A O 1
ATOM 2207 N N . GLU A 1 278 ? 14.136 -2.488 -25.911 1.00 94.81 278 GLU A N 1
ATOM 2208 C CA . GLU A 1 278 ? 15.153 -3.512 -25.672 1.00 94.81 278 GLU A CA 1
ATOM 2209 C C . GLU A 1 278 ? 15.353 -3.772 -24.174 1.00 94.81 278 GLU A C 1
ATOM 2211 O O . GLU A 1 278 ? 15.479 -4.926 -23.763 1.00 94.81 278 GLU A O 1
ATOM 2216 N N . SER A 1 279 ? 15.332 -2.724 -23.345 1.00 95.56 279 SER A N 1
ATOM 2217 C CA . SER A 1 279 ? 15.492 -2.836 -21.889 1.00 95.56 279 SER A CA 1
ATOM 2218 C C . SER A 1 279 ? 14.307 -3.548 -21.232 1.00 95.56 279 SER A C 1
ATOM 2220 O O . SER A 1 279 ? 14.507 -4.460 -20.424 1.00 95.56 279 SER A O 1
ATOM 2222 N N . VAL A 1 280 ? 13.076 -3.204 -21.628 1.00 98.25 280 VAL A N 1
ATOM 2223 C CA . VAL A 1 280 ? 11.857 -3.878 -21.156 1.00 98.25 280 VAL A CA 1
ATOM 2224 C C . VAL A 1 280 ? 11.852 -5.336 -21.607 1.00 98.25 280 VAL A C 1
ATOM 2226 O O . VAL A 1 280 ? 11.621 -6.219 -20.783 1.00 98.25 280 VAL A O 1
ATOM 2229 N N . LEU A 1 281 ? 12.162 -5.621 -22.877 1.00 98.56 281 LEU A N 1
ATOM 2230 C CA . LEU A 1 281 ? 12.215 -6.990 -23.404 1.00 98.56 281 LEU A CA 1
ATOM 2231 C C . LEU A 1 281 ? 13.279 -7.843 -22.710 1.00 98.56 281 LEU A C 1
ATOM 2233 O O . LEU A 1 281 ? 13.068 -9.042 -22.503 1.00 98.56 281 LEU A O 1
ATOM 2237 N N . ARG A 1 282 ? 14.404 -7.243 -22.320 1.00 98.06 282 ARG A N 1
ATOM 2238 C CA . ARG A 1 282 ? 15.467 -7.926 -21.582 1.00 98.06 282 ARG A CA 1
ATOM 2239 C C . ARG A 1 282 ? 15.005 -8.333 -20.181 1.00 98.06 282 ARG A C 1
ATOM 2241 O O . ARG A 1 282 ? 15.159 -9.498 -19.816 1.00 98.06 282 ARG A O 1
ATOM 2248 N N . CYS A 1 283 ? 14.382 -7.416 -19.436 1.00 98.75 283 CYS A N 1
ATOM 2249 C CA . CYS A 1 283 ? 13.767 -7.715 -18.138 1.00 98.75 283 CYS A CA 1
ATOM 2250 C C . CYS A 1 283 ? 12.648 -8.755 -18.267 1.00 98.75 283 CYS A C 1
ATOM 2252 O O . CYS A 1 283 ? 12.627 -9.743 -17.532 1.00 98.75 283 CYS A O 1
ATOM 2254 N N . TYR A 1 284 ? 11.744 -8.555 -19.229 1.00 98.88 284 TYR A N 1
ATOM 2255 C CA . TYR A 1 284 ? 10.620 -9.446 -19.497 1.00 98.88 284 TYR A CA 1
ATOM 2256 C C . TYR A 1 284 ? 11.090 -10.868 -19.790 1.00 98.88 284 TYR A C 1
ATOM 2258 O O . TYR A 1 284 ? 10.601 -11.805 -19.170 1.00 98.88 284 TYR A O 1
ATOM 2266 N N . SER A 1 285 ? 12.061 -11.044 -20.690 1.00 98.75 285 SER A N 1
ATOM 2267 C CA . SER A 1 285 ? 12.548 -12.375 -21.075 1.00 98.75 285 SER A CA 1
ATOM 2268 C C . SER A 1 285 ? 13.149 -13.112 -19.879 1.00 98.75 285 SER A C 1
ATOM 2270 O O . SER A 1 285 ? 12.811 -14.269 -19.637 1.00 98.75 285 SER A O 1
ATOM 2272 N N . TRP A 1 286 ? 13.966 -12.420 -19.077 1.00 98.75 286 TRP A N 1
ATOM 2273 C CA . TRP A 1 286 ? 14.580 -13.000 -17.883 1.00 98.75 286 TRP A CA 1
ATOM 2274 C C . TRP A 1 286 ? 13.537 -13.458 -16.850 1.00 98.75 286 TRP A C 1
ATOM 2276 O O . TRP A 1 286 ? 13.661 -14.551 -16.285 1.00 98.75 286 TRP A O 1
ATOM 2286 N N . LEU A 1 287 ? 12.496 -12.648 -16.623 1.00 98.81 287 LEU A N 1
ATOM 2287 C CA . LEU A 1 287 ? 11.393 -12.960 -15.706 1.00 98.81 287 LEU A CA 1
ATOM 2288 C C . LEU A 1 287 ? 10.499 -14.080 -16.260 1.00 98.81 287 LEU A C 1
ATOM 2290 O O . LEU A 1 287 ? 10.159 -15.020 -15.541 1.00 98.81 287 LEU A O 1
ATOM 2294 N N . LYS A 1 288 ? 10.176 -14.031 -17.555 1.00 98.62 288 LYS A N 1
ATOM 2295 C CA . LYS A 1 288 ? 9.306 -14.997 -18.232 1.00 98.62 288 LYS A CA 1
ATOM 2296 C C . LYS A 1 288 ? 9.894 -16.404 -18.238 1.00 98.62 288 LYS A C 1
ATOM 2298 O O . LYS A 1 288 ? 9.160 -17.360 -18.006 1.00 98.62 288 LYS A O 1
ATOM 2303 N N . GLU A 1 289 ? 11.205 -16.539 -18.438 1.00 98.44 289 GLU A N 1
ATOM 2304 C CA . GLU A 1 289 ? 11.925 -17.820 -18.328 1.00 98.44 289 GLU A CA 1
ATOM 2305 C C . GLU A 1 289 ? 11.774 -18.485 -16.950 1.00 98.44 289 GLU A C 1
ATOM 2307 O O . GLU A 1 289 ? 11.950 -19.696 -16.823 1.00 98.44 289 GLU A O 1
ATOM 2312 N N . ARG A 1 290 ? 11.436 -17.699 -15.922 1.00 98.31 290 ARG A N 1
ATOM 2313 C CA . ARG A 1 290 ? 11.240 -18.134 -14.534 1.00 98.31 290 ARG A CA 1
ATOM 2314 C C . ARG A 1 290 ? 9.763 -18.206 -14.131 1.00 98.31 290 ARG A C 1
ATOM 2316 O O . ARG A 1 290 ? 9.483 -18.416 -12.957 1.00 98.31 290 ARG A O 1
ATOM 2323 N N . ASP A 1 291 ? 8.841 -18.058 -15.086 1.00 98.38 291 ASP A N 1
ATOM 2324 C CA . ASP A 1 291 ? 7.385 -17.994 -14.867 1.00 98.38 291 ASP A CA 1
ATOM 2325 C C . ASP A 1 291 ? 6.946 -16.831 -13.954 1.00 98.38 291 ASP A C 1
ATOM 2327 O O . ASP A 1 291 ? 6.016 -16.936 -13.155 1.00 98.38 291 ASP A O 1
ATOM 2331 N N . ILE A 1 292 ? 7.636 -15.692 -14.072 1.00 98.81 292 ILE A N 1
ATOM 2332 C CA . ILE A 1 292 ? 7.370 -14.479 -13.294 1.00 98.81 292 ILE A CA 1
ATOM 2333 C C . ILE A 1 292 ? 6.815 -13.408 -14.225 1.00 98.81 292 ILE A C 1
ATOM 2335 O O . ILE A 1 292 ? 7.346 -13.162 -15.309 1.00 98.81 292 ILE A O 1
ATOM 2339 N N . LYS A 1 293 ? 5.729 -12.762 -13.803 1.00 98.81 293 LYS A N 1
ATOM 2340 C CA . LYS A 1 293 ? 5.084 -11.685 -14.556 1.00 98.81 293 LYS A CA 1
ATOM 2341 C C . LYS A 1 293 ? 5.851 -10.376 -14.419 1.00 98.81 293 LYS A C 1
ATOM 2343 O O . LYS A 1 293 ? 6.477 -10.101 -13.395 1.00 98.81 293 LYS A O 1
ATOM 2348 N N . THR A 1 294 ? 5.739 -9.534 -15.435 1.00 98.94 294 THR A N 1
ATOM 2349 C CA . THR A 1 294 ? 6.338 -8.199 -15.453 1.00 98.94 294 THR A CA 1
ATOM 2350 C C . THR A 1 294 ? 5.266 -7.139 -15.240 1.00 98.94 294 THR A C 1
ATOM 2352 O O . THR A 1 294 ? 4.200 -7.199 -15.851 1.00 98.94 294 THR A O 1
ATOM 2355 N N . MET A 1 295 ? 5.572 -6.158 -14.394 1.00 98.88 295 MET A N 1
ATOM 2356 C CA . MET A 1 295 ? 4.800 -4.931 -14.219 1.00 98.88 295 MET A CA 1
ATOM 2357 C C . MET A 1 295 ? 5.683 -3.711 -14.514 1.00 98.88 295 MET A C 1
ATOM 2359 O O . MET A 1 295 ? 6.863 -3.713 -14.160 1.00 98.88 295 MET A O 1
ATOM 2363 N N . MET A 1 296 ? 5.147 -2.671 -15.150 1.00 98.44 296 MET A N 1
ATOM 2364 C CA . MET A 1 296 ? 5.892 -1.441 -15.460 1.00 98.44 296 MET A CA 1
ATOM 2365 C C . MET A 1 296 ? 5.002 -0.196 -15.438 1.00 98.44 296 MET A C 1
ATOM 2367 O O . MET A 1 296 ? 3.782 -0.303 -15.558 1.00 98.44 296 MET A O 1
ATOM 2371 N N . TRP A 1 297 ? 5.616 0.979 -15.323 1.00 98.19 297 TRP A N 1
ATOM 2372 C CA . TRP A 1 297 ? 4.921 2.258 -15.470 1.00 98.19 297 TRP A CA 1
ATOM 2373 C C . TRP A 1 297 ? 4.627 2.574 -16.946 1.00 98.19 297 TRP A C 1
ATOM 2375 O O . TRP A 1 297 ? 5.355 2.142 -17.840 1.00 98.19 297 TRP A O 1
ATOM 2385 N N . HIS A 1 298 ? 3.543 3.310 -17.210 1.00 96.12 298 HIS A N 1
ATOM 2386 C CA . HIS A 1 298 ? 3.017 3.510 -18.567 1.00 96.12 298 HIS A CA 1
ATOM 2387 C C . HIS A 1 298 ? 3.669 4.632 -19.390 1.00 96.12 298 HIS A C 1
ATOM 2389 O O . HIS A 1 298 ? 3.512 4.659 -20.608 1.00 96.12 298 HIS A O 1
ATOM 2395 N N . ASP A 1 299 ? 4.331 5.598 -18.759 1.00 93.88 299 ASP A N 1
ATOM 2396 C CA . ASP A 1 299 ? 4.521 6.948 -19.310 1.00 93.88 299 ASP A CA 1
ATOM 2397 C C . ASP A 1 299 ? 5.360 6.984 -20.595 1.00 93.88 299 ASP A C 1
ATOM 2399 O O . ASP A 1 299 ? 5.166 7.852 -21.444 1.00 93.88 299 ASP A O 1
ATOM 2403 N N . THR A 1 300 ? 6.257 6.019 -20.799 1.00 93.19 300 THR A N 1
ATOM 2404 C CA . THR A 1 300 ? 7.021 5.889 -22.050 1.00 93.19 300 THR A CA 1
ATOM 2405 C C . THR A 1 300 ? 6.200 5.302 -23.199 1.00 93.19 300 THR A C 1
ATOM 2407 O O . THR A 1 300 ? 6.545 5.517 -24.359 1.00 93.19 300 THR A O 1
ATOM 2410 N N . MET A 1 301 ? 5.092 4.617 -22.906 1.00 95.00 301 MET A N 1
ATOM 2411 C CA . MET A 1 301 ? 4.190 3.997 -23.882 1.00 95.00 301 MET A CA 1
ATOM 2412 C C . MET A 1 301 ? 3.162 4.976 -24.453 1.00 95.00 301 MET A C 1
ATOM 2414 O O . MET A 1 301 ? 2.405 4.590 -25.341 1.00 95.00 301 MET A O 1
ATOM 2418 N N . VAL A 1 302 ? 3.098 6.216 -23.963 1.00 93.69 302 VAL A N 1
ATOM 2419 C CA . VAL A 1 302 ? 2.082 7.203 -24.356 1.00 93.69 302 VAL A CA 1
ATOM 2420 C C . VAL A 1 302 ? 2.738 8.559 -24.606 1.00 93.69 302 VAL A C 1
ATOM 2422 O O . VAL A 1 302 ? 3.620 8.986 -23.864 1.00 93.69 302 VAL A O 1
ATOM 2425 N N . HIS A 1 303 ? 2.343 9.261 -25.669 1.00 92.25 303 HIS A N 1
ATOM 2426 C CA . HIS A 1 303 ? 2.813 10.624 -25.930 1.00 92.25 303 HIS A CA 1
ATOM 2427 C C . HIS A 1 303 ? 1.911 11.656 -25.239 1.00 92.25 303 HIS A C 1
ATOM 2429 O O . HIS A 1 303 ? 0.711 11.452 -25.092 1.00 92.25 303 HIS A O 1
ATOM 2435 N N . ARG A 1 304 ? 2.441 12.834 -24.886 1.00 89.44 304 ARG A N 1
ATOM 2436 C CA . ARG A 1 304 ? 1.671 13.923 -24.239 1.00 89.44 304 ARG A CA 1
ATOM 2437 C C . ARG A 1 304 ? 0.398 14.377 -24.976 1.00 89.44 304 ARG A C 1
ATOM 2439 O O . ARG A 1 304 ? -0.413 15.076 -24.393 1.00 89.44 304 ARG A O 1
ATOM 2446 N N . SER A 1 305 ? 0.261 14.086 -26.274 1.00 90.69 305 SER A N 1
ATOM 2447 C CA . SER A 1 305 ? -0.958 14.396 -27.048 1.00 90.69 305 SER A CA 1
ATOM 2448 C C . SER A 1 305 ? -2.041 13.325 -26.930 1.00 90.69 305 SER A C 1
ATOM 2450 O O . SER A 1 305 ? -3.159 13.551 -27.370 1.00 90.69 305 SER A O 1
ATOM 2452 N N . GLU A 1 306 ? -1.674 12.149 -26.431 1.00 90.00 306 GLU A N 1
ATOM 2453 C CA . GLU A 1 306 ? -2.537 10.993 -26.184 1.00 90.00 306 GLU A CA 1
ATOM 2454 C C . GLU A 1 306 ? -2.881 10.863 -24.689 1.00 90.00 306 GLU A C 1
ATOM 2456 O O . GLU A 1 306 ? -3.669 10.005 -24.315 1.00 90.00 306 GLU A O 1
ATOM 2461 N N . SER A 1 307 ? -2.266 11.696 -23.845 1.00 85.44 307 SER A N 1
ATOM 2462 C CA . SER A 1 307 ? -2.304 11.594 -22.393 1.00 85.44 307 SER A CA 1
ATOM 2463 C C . SER A 1 307 ? -2.986 12.808 -21.766 1.00 85.44 307 SER A C 1
ATOM 2465 O O . SER A 1 307 ? -2.772 13.942 -22.203 1.00 85.44 307 SER A O 1
ATOM 2467 N N . ALA A 1 308 ? -3.784 12.581 -20.722 1.00 74.50 308 ALA A N 1
ATOM 2468 C CA . ALA A 1 308 ? -4.387 13.643 -19.925 1.00 74.50 308 ALA A CA 1
ATOM 2469 C C . ALA A 1 308 ? -3.359 14.401 -19.076 1.00 74.50 308 ALA A C 1
ATOM 2471 O O . ALA A 1 308 ? -3.585 15.571 -18.748 1.00 74.50 308 ALA A O 1
ATOM 2472 N N . GLN A 1 309 ? -2.237 13.765 -18.730 1.00 80.31 309 GLN A N 1
ATOM 2473 C CA . GLN A 1 309 ? -1.238 14.364 -17.855 1.00 80.31 309 GLN A CA 1
ATOM 2474 C C . GLN A 1 309 ? 0.199 13.956 -18.186 1.00 80.31 309 GLN A C 1
ATOM 2476 O O . GLN A 1 309 ? 1.046 14.830 -18.391 1.00 80.31 309 GLN A O 1
ATOM 2481 N N . VAL A 1 310 ? 0.498 12.656 -18.188 1.00 82.81 310 VAL A N 1
ATOM 2482 C CA . VAL A 1 310 ? 1.865 12.137 -18.251 1.00 82.81 310 VAL A CA 1
ATOM 2483 C C . VAL A 1 310 ? 2.062 11.211 -19.449 1.00 82.81 310 VAL A C 1
ATOM 2485 O O . VAL A 1 310 ? 2.007 9.996 -19.347 1.00 82.81 310 VAL A O 1
ATOM 2488 N N . GLY A 1 311 ? 2.416 11.810 -20.586 1.00 89.19 311 GLY A N 1
ATOM 2489 C CA . GLY A 1 311 ? 2.922 11.081 -21.747 1.00 89.19 311 GLY A CA 1
ATOM 2490 C C . GLY A 1 311 ? 4.347 11.506 -22.088 1.00 89.19 311 GLY A C 1
ATOM 2491 O O . GLY A 1 311 ? 4.587 12.668 -22.437 1.00 89.19 311 GLY A O 1
ATOM 2492 N N . LEU A 1 312 ? 5.297 10.577 -21.995 1.00 89.75 312 LEU A N 1
ATOM 2493 C CA . LEU A 1 312 ? 6.733 10.807 -22.166 1.00 89.75 312 LEU A CA 1
ATOM 2494 C C . LEU A 1 312 ? 7.338 10.103 -23.384 1.00 89.75 312 LEU A C 1
ATOM 2496 O O . LEU A 1 312 ? 8.528 10.307 -23.657 1.00 89.75 312 LEU A O 1
ATOM 2500 N N . ALA A 1 313 ? 6.540 9.360 -24.160 1.00 89.50 313 ALA A N 1
ATOM 2501 C CA . ALA A 1 313 ? 6.963 8.887 -25.476 1.00 89.50 313 ALA A CA 1
ATOM 2502 C C . ALA A 1 313 ? 7.472 10.071 -26.322 1.00 89.50 313 ALA A C 1
ATOM 2504 O O . ALA A 1 313 ? 6.879 11.157 -26.261 1.00 89.50 313 ALA A O 1
ATOM 2505 N N . PRO A 1 314 ? 8.563 9.923 -27.103 1.00 86.38 314 PRO A N 1
ATOM 2506 C CA . PRO A 1 314 ? 9.138 11.079 -27.767 1.00 86.38 314 PRO A CA 1
ATOM 2507 C C . PRO A 1 314 ? 8.236 11.763 -28.791 1.00 86.38 314 PRO A C 1
ATOM 2509 O O . PRO A 1 314 ? 8.150 12.997 -28.795 1.00 86.38 314 PRO A O 1
ATOM 2512 N N . PHE A 1 315 ? 7.547 10.939 -29.578 1.00 86.69 315 PHE A N 1
ATOM 2513 C CA . PHE A 1 315 ? 6.541 11.293 -30.572 1.00 86.69 315 PHE A CA 1
ATOM 2514 C C . PHE A 1 315 ? 5.323 10.359 -30.450 1.00 86.69 315 PHE A C 1
ATOM 2516 O O . PHE A 1 315 ? 5.463 9.264 -29.897 1.00 86.69 315 PHE A O 1
ATOM 2523 N N . PRO A 1 316 ? 4.138 10.740 -30.974 1.00 85.88 316 PRO A N 1
ATOM 2524 C CA . PRO A 1 316 ? 2.958 9.867 -30.978 1.00 85.88 316 PRO A CA 1
ATOM 2525 C C . PRO A 1 316 ? 3.232 8.471 -31.553 1.00 85.88 316 PRO A C 1
ATOM 2527 O O . PRO A 1 316 ? 2.794 7.463 -31.002 1.00 85.88 316 PRO A O 1
ATOM 2530 N N . GLU A 1 317 ? 4.018 8.388 -32.629 1.00 90.12 317 GLU A N 1
ATOM 2531 C CA . GLU A 1 317 ? 4.339 7.120 -33.283 1.00 90.12 317 GLU A CA 1
ATOM 2532 C C . GLU A 1 317 ? 5.210 6.213 -32.407 1.00 90.12 317 GLU A C 1
ATOM 2534 O O . GLU A 1 317 ? 5.189 5.001 -32.583 1.00 90.12 317 GLU A O 1
ATOM 2539 N N . ASP A 1 318 ? 5.980 6.768 -31.472 1.00 89.75 318 ASP A N 1
ATOM 2540 C CA . ASP A 1 318 ? 6.857 5.983 -30.603 1.00 89.75 318 ASP A CA 1
ATOM 2541 C C . ASP A 1 318 ? 6.092 5.292 -29.476 1.00 89.75 318 ASP A C 1
ATOM 2543 O O . ASP A 1 318 ? 6.355 4.123 -29.195 1.00 89.75 318 ASP A O 1
ATOM 2547 N N . GLY A 1 319 ? 5.096 5.968 -28.894 1.00 91.56 319 GLY A N 1
ATOM 2548 C CA . GLY A 1 319 ? 4.180 5.336 -27.944 1.00 91.56 319 GLY A CA 1
ATOM 2549 C C . GLY A 1 319 ? 3.438 4.175 -28.606 1.00 91.56 319 GLY A C 1
ATOM 2550 O O . GLY A 1 319 ? 3.416 3.062 -28.083 1.00 91.56 319 GLY A O 1
ATOM 2551 N N . ALA A 1 320 ? 2.925 4.397 -29.822 1.00 93.00 320 ALA A N 1
ATOM 2552 C CA . ALA A 1 320 ? 2.276 3.355 -30.613 1.00 93.00 320 ALA A CA 1
ATOM 2553 C C . ALA A 1 320 ? 3.210 2.171 -30.928 1.00 93.00 320 ALA A C 1
ATOM 2555 O O . ALA A 1 320 ? 2.795 1.026 -30.763 1.00 93.00 320 ALA A O 1
ATOM 2556 N N . LYS A 1 321 ? 4.472 2.421 -31.311 1.00 94.06 321 LYS A N 1
ATOM 2557 C CA . LYS A 1 321 ? 5.467 1.357 -31.544 1.00 94.06 321 LYS A CA 1
ATOM 2558 C C . LYS A 1 321 ? 5.711 0.510 -30.300 1.00 94.06 321 LYS A C 1
ATOM 2560 O O . LYS A 1 321 ? 5.697 -0.710 -30.406 1.00 94.06 321 LYS A O 1
ATOM 2565 N N . LEU A 1 322 ? 5.897 1.127 -29.130 1.00 95.00 322 LEU A N 1
ATOM 2566 C CA . LEU A 1 322 ? 6.082 0.380 -27.880 1.00 95.00 322 LEU A CA 1
ATOM 2567 C C . LEU A 1 322 ? 4.840 -0.447 -27.546 1.00 95.00 322 LEU A C 1
ATOM 2569 O O . LEU A 1 322 ? 4.946 -1.634 -27.237 1.00 95.00 322 LEU A O 1
ATOM 2573 N N . ARG A 1 323 ? 3.649 0.146 -27.680 1.00 96.81 323 ARG A N 1
ATOM 2574 C CA . ARG A 1 323 ? 2.386 -0.575 -27.493 1.00 96.81 323 ARG A CA 1
ATOM 2575 C C . ARG A 1 323 ? 2.229 -1.727 -28.478 1.00 96.81 323 ARG A C 1
ATOM 2577 O O . ARG A 1 323 ? 1.640 -2.727 -28.096 1.00 96.81 323 ARG A O 1
ATOM 2584 N N . GLU A 1 324 ? 2.752 -1.645 -29.699 1.00 96.94 324 GLU A N 1
ATOM 2585 C CA . GLU A 1 324 ? 2.740 -2.743 -30.675 1.00 96.94 324 GLU A CA 1
ATOM 2586 C C . GLU A 1 324 ? 3.762 -3.837 -30.321 1.00 96.94 324 GLU A C 1
ATOM 2588 O O . GLU A 1 324 ? 3.386 -5.009 -30.230 1.00 96.94 324 GLU A O 1
ATOM 2593 N N . ALA A 1 325 ? 5.012 -3.455 -30.051 1.00 96.81 325 ALA A N 1
ATOM 2594 C CA . ALA A 1 325 ? 6.151 -4.357 -29.883 1.00 96.81 325 ALA A CA 1
ATOM 2595 C C . ALA A 1 325 ? 6.160 -5.126 -28.552 1.00 96.81 325 ALA A C 1
ATOM 2597 O O . ALA A 1 325 ? 6.579 -6.285 -28.511 1.00 96.81 325 ALA A O 1
ATOM 2598 N N . LEU A 1 326 ? 5.701 -4.509 -27.457 1.00 98.44 326 LEU A N 1
ATOM 2599 C CA . LEU A 1 326 ? 5.826 -5.102 -26.125 1.00 98.44 326 LEU A CA 1
ATOM 2600 C C . LEU A 1 326 ? 4.846 -6.277 -25.897 1.00 98.44 326 LEU A C 1
ATOM 2602 O O . LEU A 1 326 ? 3.706 -6.239 -26.380 1.00 98.44 326 LEU A O 1
ATOM 2606 N N . PRO A 1 327 ? 5.246 -7.318 -25.140 1.00 98.62 327 PRO A N 1
ATOM 2607 C CA . PRO A 1 327 ? 4.384 -8.446 -24.788 1.00 98.62 327 PRO A CA 1
ATOM 2608 C C . PRO A 1 327 ? 3.113 -8.027 -24.039 1.00 98.62 327 PRO A C 1
ATOM 2610 O O . PRO A 1 327 ? 3.160 -7.269 -23.076 1.00 98.62 327 PRO A O 1
ATOM 2613 N N . LYS A 1 328 ? 1.965 -8.564 -24.462 1.00 98.38 328 LYS A N 1
ATOM 2614 C CA . LYS A 1 328 ? 0.636 -8.154 -23.968 1.00 98.38 328 LYS A CA 1
ATOM 2615 C C . LYS A 1 328 ? 0.269 -8.697 -22.586 1.00 98.38 328 LYS A C 1
ATOM 2617 O O . LYS A 1 328 ? -0.762 -8.330 -22.044 1.00 98.38 328 LYS A O 1
ATOM 2622 N N . ASP A 1 329 ? 1.093 -9.566 -22.004 1.00 98.38 329 ASP A N 1
ATOM 2623 C CA . ASP A 1 329 ? 0.929 -10.041 -20.626 1.00 98.38 329 ASP A CA 1
ATOM 2624 C C . ASP A 1 329 ? 1.692 -9.191 -19.591 1.00 98.38 329 ASP A C 1
ATOM 2626 O O . ASP A 1 329 ? 1.672 -9.526 -18.405 1.00 98.38 329 ASP A O 1
ATOM 2630 N N . ILE A 1 330 ? 2.327 -8.087 -20.010 1.00 98.81 330 ILE A N 1
ATOM 2631 C CA . ILE A 1 330 ? 2.896 -7.077 -19.106 1.00 98.81 330 ILE A CA 1
ATOM 2632 C C . ILE A 1 330 ? 1.765 -6.270 -18.457 1.00 98.81 330 ILE A C 1
ATOM 2634 O O . ILE A 1 330 ? 0.931 -5.694 -19.150 1.00 98.81 330 ILE A O 1
ATOM 2638 N N . LEU A 1 331 ? 1.766 -6.192 -17.124 1.00 98.81 331 LEU A N 1
ATOM 2639 C CA . LEU A 1 331 ? 0.862 -5.332 -16.357 1.00 98.81 331 LEU A CA 1
ATOM 2640 C C . LEU A 1 331 ? 1.348 -3.880 -16.401 1.00 98.81 331 LEU A C 1
ATOM 2642 O O . LEU A 1 331 ? 2.435 -3.573 -15.913 1.00 98.81 331 LEU A O 1
ATOM 2646 N N . VAL A 1 332 ? 0.536 -2.984 -16.955 1.00 98.69 332 VAL A N 1
ATOM 2647 C CA . VAL A 1 332 ? 0.891 -1.570 -17.116 1.00 98.69 332 VAL A CA 1
ATOM 2648 C C . VAL A 1 332 ? 0.203 -0.725 -16.045 1.00 98.69 332 VAL A C 1
ATOM 2650 O O . VAL A 1 332 ? -1.018 -0.773 -15.896 1.00 98.69 332 VAL A O 1
ATOM 2653 N N . ALA A 1 333 ? 0.991 0.051 -15.302 1.00 98.25 333 ALA A N 1
ATOM 2654 C CA . ALA A 1 333 ? 0.522 0.988 -14.291 1.00 98.25 333 ALA A CA 1
ATOM 2655 C C . ALA A 1 333 ? 0.457 2.418 -14.854 1.00 98.25 333 ALA A C 1
ATOM 2657 O O . ALA A 1 333 ? 1.479 3.077 -15.075 1.00 98.25 333 ALA A O 1
ATOM 2658 N N . ASP A 1 334 ? -0.769 2.877 -15.089 1.00 96.44 334 ASP A N 1
ATOM 2659 C CA . ASP A 1 334 ? -1.117 4.193 -15.620 1.00 96.44 334 ASP A CA 1
ATOM 2660 C C . ASP A 1 334 ? -1.221 5.218 -14.486 1.00 96.44 334 ASP A C 1
ATOM 2662 O O . ASP A 1 334 ? -2.217 5.259 -13.769 1.00 96.44 334 ASP A O 1
ATOM 2666 N N . TRP A 1 335 ? -0.167 6.002 -14.267 1.00 93.94 335 TRP A N 1
ATOM 2667 C CA . TRP A 1 335 ? -0.064 6.905 -13.124 1.00 93.94 335 TRP A CA 1
ATOM 2668 C C . TRP A 1 335 ? -0.501 8.335 -13.458 1.00 93.94 335 TRP A C 1
ATOM 2670 O O . TRP A 1 335 ? 0.026 8.959 -14.377 1.00 93.94 335 TRP A O 1
ATOM 2680 N N . GLN A 1 336 ? -1.453 8.868 -12.679 1.00 87.69 336 GLN A N 1
ATOM 2681 C CA . GLN A 1 336 ? -2.129 10.147 -12.952 1.00 87.69 336 GLN A CA 1
ATOM 2682 C C . GLN A 1 336 ? -2.359 10.940 -11.646 1.00 87.69 336 GLN A C 1
ATOM 2684 O O . GLN A 1 336 ? -3.321 10.699 -10.913 1.00 87.69 336 GLN A O 1
ATOM 2689 N N . TYR A 1 337 ? -1.472 11.894 -11.328 1.00 86.12 337 TYR A N 1
ATOM 2690 C CA . TYR A 1 337 ? -1.433 12.630 -10.039 1.00 86.12 337 TYR A CA 1
ATOM 2691 C C . TYR A 1 337 ? -1.744 14.141 -10.129 1.00 86.12 337 TYR A C 1
ATOM 2693 O O . TYR A 1 337 ? -1.436 14.907 -9.219 1.00 86.12 337 TYR A O 1
ATOM 2701 N N . GLY A 1 338 ? -2.236 14.615 -11.271 1.00 66.38 338 GLY A N 1
ATOM 2702 C CA . GLY A 1 338 ? -2.193 16.025 -11.662 1.00 66.38 338 GLY A CA 1
ATOM 2703 C C . GLY A 1 338 ? -3.073 16.917 -10.794 1.00 66.38 338 GLY A C 1
ATOM 2704 O O . GLY A 1 338 ? -4.156 16.489 -10.389 1.00 66.38 338 GLY A O 1
ATOM 2705 N N . PRO A 1 339 ? -2.648 18.167 -10.520 1.00 55.09 339 PRO A N 1
ATOM 2706 C CA . PRO A 1 339 ? -3.407 19.062 -9.663 1.00 55.09 339 PRO A CA 1
ATOM 2707 C C . PRO A 1 339 ? -4.744 19.444 -10.307 1.00 55.09 339 PRO A C 1
ATOM 2709 O O . PRO A 1 339 ? -4.792 19.909 -11.446 1.00 55.09 339 PRO A O 1
ATOM 2712 N N . GLY A 1 340 ? -5.814 19.337 -9.522 1.00 52.66 340 GLY A N 1
ATOM 2713 C CA . GLY A 1 340 ? -7.114 19.928 -9.815 1.00 52.66 340 GLY A CA 1
ATOM 2714 C C . GLY A 1 340 ? -8.121 18.967 -10.443 1.00 52.66 340 GLY A C 1
ATOM 2715 O O . GLY A 1 340 ? -7.824 18.216 -11.373 1.00 52.66 340 GLY A O 1
ATOM 2716 N N . SER A 1 341 ? -9.361 19.089 -9.979 1.00 52.06 341 SER A N 1
ATOM 2717 C CA . SER A 1 341 ? -10.590 18.453 -10.471 1.00 52.06 341 SER A CA 1
ATOM 2718 C C . SER A 1 341 ? -11.012 18.904 -11.882 1.00 52.06 341 SER A C 1
ATOM 2720 O O . SER A 1 341 ? -12.154 18.726 -12.291 1.00 52.06 341 SER A O 1
ATOM 2722 N N . PHE A 1 342 ? -10.104 19.510 -12.654 1.00 56.22 342 PHE A N 1
ATOM 2723 C CA . PHE A 1 342 ? -10.423 20.105 -13.954 1.00 56.22 342 PHE A CA 1
ATOM 2724 C C . PHE A 1 342 ? -10.354 19.115 -15.119 1.00 56.22 342 PHE A C 1
ATOM 2726 O O . PHE A 1 342 ? -10.956 19.382 -16.154 1.00 56.22 342 PHE A O 1
ATOM 2733 N N . ASN A 1 343 ? -9.647 17.990 -14.962 1.00 71.50 343 ASN A N 1
ATOM 2734 C CA . ASN A 1 343 ? -9.644 16.914 -15.950 1.00 71.50 343 ASN A CA 1
ATOM 2735 C C . ASN A 1 343 ? -9.739 15.546 -15.259 1.00 71.50 343 ASN A C 1
ATOM 2737 O O . ASN A 1 343 ? -8.769 15.089 -14.643 1.00 71.50 343 ASN A O 1
ATOM 2741 N N . LEU A 1 344 ? -10.933 14.951 -15.340 1.00 85.62 344 LEU A N 1
ATOM 2742 C CA . LEU A 1 344 ? -11.295 13.626 -14.822 1.00 85.62 344 LEU A CA 1
ATOM 2743 C C . LEU A 1 344 ? -11.414 12.585 -15.952 1.00 85.62 344 LEU A C 1
ATOM 2745 O O . LEU A 1 344 ? -12.062 11.558 -15.775 1.00 85.62 344 LEU A O 1
ATOM 2749 N N . GLU A 1 345 ? -10.825 12.870 -17.115 1.00 86.94 345 GLU A N 1
ATOM 2750 C CA . GLU A 1 345 ? -10.716 11.931 -18.230 1.00 86.94 345 GLU A CA 1
ATOM 2751 C C . GLU A 1 345 ? -9.321 11.294 -18.243 1.00 86.94 345 GLU A C 1
ATOM 2753 O O . GLU A 1 345 ? -8.318 11.989 -18.066 1.00 86.94 345 GLU A O 1
ATOM 2758 N N . PHE A 1 346 ? -9.267 9.984 -18.488 1.00 91.19 346 PHE A N 1
ATOM 2759 C CA . PHE A 1 346 ? -8.043 9.176 -18.521 1.00 91.19 346 PHE A CA 1
ATOM 2760 C C . PHE A 1 346 ? -7.943 8.423 -19.867 1.00 91.19 346 PHE A C 1
ATOM 2762 O O . PHE A 1 346 ? -8.176 7.212 -19.919 1.00 91.19 346 PHE A O 1
ATOM 2769 N N . PRO A 1 347 ? -7.712 9.113 -21.004 1.00 91.19 347 PRO A N 1
ATOM 2770 C CA . PRO A 1 347 ? -7.668 8.496 -22.338 1.00 91.19 347 PRO A CA 1
ATOM 2771 C C . PRO A 1 347 ? -6.656 7.343 -22.463 1.00 91.19 347 PRO A C 1
ATOM 2773 O O . PRO A 1 347 ? -6.844 6.434 -23.274 1.00 91.19 347 PRO A O 1
ATOM 2776 N N . GLU A 1 348 ? -5.614 7.341 -21.635 1.00 91.81 348 GLU A N 1
ATOM 2777 C CA . GLU A 1 348 ? -4.585 6.308 -21.551 1.00 91.81 348 GLU A CA 1
ATOM 2778 C C . GLU A 1 348 ? -5.160 4.933 -21.208 1.00 91.81 348 GLU A C 1
ATOM 2780 O O . GLU A 1 348 ? -4.692 3.933 -21.753 1.00 91.81 348 GLU A O 1
ATOM 2785 N N . VAL A 1 349 ? -6.218 4.877 -20.390 1.00 93.75 349 VAL A N 1
ATOM 2786 C CA . VAL A 1 349 ? -6.905 3.625 -20.047 1.00 93.75 349 VAL A CA 1
ATOM 2787 C C . VAL A 1 349 ? -7.377 2.917 -21.305 1.00 93.75 349 VAL A C 1
ATOM 2789 O O . VAL A 1 349 ? -7.019 1.762 -21.532 1.00 93.75 349 VAL A O 1
ATOM 2792 N N . SER A 1 350 ? -8.154 3.612 -22.138 1.00 94.31 350 SER A N 1
ATOM 2793 C CA . SER A 1 350 ? -8.674 3.041 -23.381 1.00 94.31 350 SER A CA 1
ATOM 2794 C C . SER A 1 350 ? -7.531 2.667 -24.319 1.00 94.31 350 SER A C 1
ATOM 2796 O O . SER A 1 350 ? -7.516 1.559 -24.844 1.00 94.31 350 SER A O 1
ATOM 2798 N N . LEU A 1 351 ? -6.523 3.531 -24.467 1.00 95.06 351 LEU A N 1
ATOM 2799 C CA . LEU A 1 351 ? -5.376 3.268 -25.343 1.00 95.06 351 LEU A CA 1
ATOM 2800 C C . LEU A 1 351 ? -4.596 2.005 -24.954 1.00 95.06 351 LEU A C 1
ATOM 2802 O O . LEU A 1 351 ? -4.186 1.241 -25.830 1.00 95.06 351 LEU A O 1
ATOM 2806 N N . LEU A 1 352 ? -4.358 1.789 -23.660 1.00 97.31 352 LEU A N 1
ATOM 2807 C CA . LEU A 1 352 ? -3.590 0.646 -23.162 1.00 97.31 352 LEU A CA 1
ATOM 2808 C C . LEU A 1 352 ? -4.411 -0.647 -23.196 1.00 97.31 352 LEU A C 1
ATOM 2810 O O . LEU A 1 352 ? -3.894 -1.682 -23.628 1.00 97.31 352 LEU A O 1
ATOM 2814 N N . VAL A 1 353 ? -5.689 -0.584 -22.809 1.00 97.75 353 VAL A N 1
ATOM 2815 C CA . VAL A 1 353 ? -6.584 -1.748 -22.835 1.00 97.75 353 VAL A CA 1
ATOM 2816 C C . VAL A 1 353 ? -6.870 -2.190 -24.273 1.00 97.75 353 VAL A C 1
ATOM 2818 O O . VAL A 1 353 ? -6.764 -3.379 -24.573 1.00 97.75 353 VAL A O 1
ATOM 2821 N N . GLU A 1 354 ? -7.143 -1.264 -25.199 1.00 97.19 354 GLU A N 1
ATOM 2822 C CA . GLU A 1 354 ? -7.337 -1.581 -26.624 1.00 97.19 354 GLU A CA 1
ATOM 2823 C C . GLU A 1 354 ? -6.064 -2.137 -27.277 1.00 97.19 354 GLU A C 1
ATOM 2825 O O . GLU A 1 354 ? -6.141 -3.001 -28.153 1.00 97.19 354 GLU A O 1
ATOM 2830 N N . ALA A 1 355 ? -4.883 -1.700 -26.824 1.00 97.56 355 ALA A N 1
ATOM 2831 C CA . ALA A 1 355 ? -3.606 -2.280 -27.239 1.00 97.56 355 ALA A CA 1
ATOM 2832 C C . ALA A 1 355 ? -3.366 -3.697 -26.674 1.00 97.56 355 ALA A C 1
ATOM 2834 O O . ALA A 1 355 ? -2.428 -4.374 -27.105 1.00 97.56 355 ALA A O 1
ATOM 2835 N N . GLY A 1 356 ? -4.218 -4.166 -25.755 1.00 98.12 356 GLY A N 1
ATOM 2836 C CA . GLY A 1 356 ? -4.242 -5.528 -25.226 1.00 98.12 356 GLY A CA 1
ATOM 2837 C C . GLY A 1 356 ? -3.497 -5.726 -23.907 1.00 98.12 356 GLY A C 1
ATOM 2838 O O . GLY A 1 356 ? -3.289 -6.875 -23.522 1.00 98.12 356 GLY A O 1
ATOM 2839 N N . PHE A 1 357 ? -3.080 -4.655 -23.226 1.00 98.69 357 PHE A N 1
ATOM 2840 C CA . PHE A 1 357 ? -2.382 -4.764 -21.946 1.00 98.69 357 PHE A CA 1
ATOM 2841 C C . PHE A 1 357 ? -3.372 -4.844 -20.775 1.00 98.69 357 PHE A C 1
ATOM 2843 O O . PHE A 1 357 ? -4.353 -4.099 -20.748 1.00 98.69 357 PHE A O 1
ATOM 2850 N N . PRO A 1 358 ? -3.121 -5.687 -19.757 1.00 98.44 358 PRO A N 1
ATOM 2851 C CA . PRO A 1 358 ? -3.757 -5.502 -18.465 1.00 98.44 358 PRO A CA 1
ATOM 2852 C C . PRO A 1 358 ? -3.286 -4.172 -17.862 1.00 98.44 358 PRO A C 1
ATOM 2854 O O . PRO A 1 358 ? -2.088 -3.950 -17.681 1.00 98.44 358 PRO A O 1
ATOM 2857 N N . THR A 1 359 ? -4.236 -3.290 -17.551 1.00 98.50 359 THR A N 1
ATOM 2858 C CA . THR A 1 359 ? -3.957 -1.922 -17.088 1.00 98.50 359 THR A CA 1
ATOM 2859 C C . THR A 1 359 ? -4.499 -1.686 -15.688 1.00 98.50 359 THR A C 1
ATOM 2861 O O . THR A 1 359 ? -5.657 -2.001 -15.408 1.00 98.50 359 THR A O 1
ATOM 2864 N N . VAL A 1 360 ? -3.686 -1.099 -14.812 1.00 98.50 360 VAL A N 1
ATOM 2865 C CA . VAL A 1 360 ? -4.128 -0.582 -13.511 1.00 98.50 360 VAL A CA 1
ATOM 2866 C C . VAL A 1 360 ? -3.922 0.925 -13.448 1.00 98.50 360 VAL A C 1
ATOM 2868 O O . VAL A 1 360 ? -2.886 1.416 -13.886 1.00 98.50 360 VAL A O 1
ATOM 2871 N N . GLY A 1 361 ? -4.887 1.655 -12.893 1.00 97.12 361 GLY A N 1
ATOM 2872 C CA . GLY A 1 361 ? -4.750 3.092 -12.655 1.00 97.12 361 GLY A CA 1
ATOM 2873 C C . GLY A 1 361 ? -4.006 3.353 -11.351 1.00 97.12 361 GLY A C 1
ATOM 2874 O O . GLY A 1 361 ? -4.437 2.897 -10.292 1.00 97.12 361 GLY A O 1
ATOM 2875 N N . ALA A 1 362 ? -2.890 4.069 -11.416 1.00 96.81 362 ALA A N 1
ATOM 2876 C CA . ALA A 1 362 ? -2.119 4.500 -10.264 1.00 96.81 362 ALA A CA 1
ATOM 2877 C C . ALA A 1 362 ? -2.597 5.881 -9.790 1.00 96.81 362 ALA A C 1
ATOM 2879 O O . ALA A 1 362 ? -2.478 6.883 -10.498 1.00 96.81 362 ALA A O 1
ATOM 2880 N N . VAL A 1 363 ? -3.135 5.918 -8.573 1.00 94.50 363 VAL A N 1
ATOM 2881 C CA . VAL A 1 363 ? -3.722 7.101 -7.929 1.00 94.50 363 VAL A CA 1
ATOM 2882 C C . VAL A 1 363 ? -2.861 7.567 -6.756 1.00 94.50 363 VAL A C 1
ATOM 2884 O O . VAL A 1 363 ? -1.971 6.843 -6.300 1.00 94.50 363 VAL A O 1
ATOM 2887 N N . TRP A 1 364 ? -3.112 8.788 -6.281 1.00 92.94 364 TRP A N 1
ATOM 2888 C CA . TRP A 1 364 ? -2.377 9.398 -5.172 1.00 92.94 364 TRP A CA 1
ATOM 2889 C C . TRP A 1 364 ? -3.322 9.866 -4.059 1.00 92.94 364 TRP A C 1
ATOM 2891 O O . TRP A 1 364 ? -3.782 9.039 -3.288 1.00 92.94 364 TRP A O 1
ATOM 2901 N N . ASP A 1 365 ? -3.649 11.149 -3.939 1.00 88.62 365 ASP A N 1
ATOM 2902 C CA . ASP A 1 365 ? -4.328 11.685 -2.747 1.00 88.62 365 ASP A CA 1
ATOM 2903 C C . ASP A 1 365 ? -5.632 12.451 -3.036 1.00 88.62 365 ASP A C 1
ATOM 2905 O O . ASP A 1 365 ? -6.163 13.111 -2.144 1.00 88.62 365 ASP A O 1
ATOM 2909 N N . ASP A 1 366 ? -6.156 12.365 -4.263 1.00 88.62 366 ASP A N 1
ATOM 2910 C CA . ASP A 1 366 ? -7.405 13.014 -4.681 1.00 88.62 366 ASP A CA 1
ATOM 2911 C C . ASP A 1 366 ? -8.556 11.984 -4.770 1.00 88.62 366 ASP A C 1
ATOM 2913 O O . ASP A 1 366 ? -8.576 11.155 -5.692 1.00 88.62 366 ASP A O 1
ATOM 2917 N N . PRO A 1 367 ? -9.540 12.018 -3.847 1.00 88.31 367 PRO A N 1
ATOM 2918 C CA . PRO A 1 367 ? -10.660 11.074 -3.835 1.00 88.31 367 PRO A CA 1
ATOM 2919 C C . PRO A 1 367 ? -11.617 11.208 -5.027 1.00 88.31 367 PRO A C 1
ATOM 2921 O O . PRO A 1 367 ? -12.247 10.231 -5.438 1.00 88.31 367 PRO A O 1
ATOM 2924 N N . GLU A 1 368 ? -11.782 12.410 -5.586 1.00 89.00 368 GLU A N 1
ATOM 2925 C CA . GLU A 1 368 ? -12.652 12.626 -6.747 1.00 89.00 368 GLU A CA 1
ATOM 2926 C C . GLU A 1 368 ? -12.019 12.012 -7.992 1.00 89.00 368 GLU A C 1
ATOM 2928 O O . GLU A 1 368 ? -12.659 11.209 -8.677 1.00 89.00 368 GLU A O 1
ATOM 2933 N N . ARG A 1 369 ? -10.730 12.290 -8.209 1.00 89.19 369 ARG A N 1
ATOM 2934 C CA . ARG A 1 369 ? -9.934 11.669 -9.272 1.00 89.19 369 ARG A CA 1
ATOM 2935 C C . ARG A 1 369 ? -9.906 10.152 -9.131 1.00 89.19 369 ARG A C 1
ATOM 2937 O O . ARG A 1 369 ? -10.138 9.453 -10.110 1.00 89.19 369 ARG A O 1
ATOM 2944 N N . THR A 1 370 ? -9.683 9.644 -7.922 1.00 92.88 370 THR A N 1
ATOM 2945 C CA . THR A 1 370 ? -9.621 8.200 -7.647 1.00 92.88 370 THR A CA 1
ATOM 2946 C C . THR A 1 370 ? -10.915 7.484 -8.031 1.00 92.88 370 THR A C 1
ATOM 2948 O O . THR A 1 370 ? -10.880 6.430 -8.669 1.00 92.88 370 THR A O 1
ATOM 2951 N N . ARG A 1 371 ? -12.072 8.075 -7.705 1.00 93.50 371 ARG A N 1
ATOM 2952 C CA . ARG A 1 371 ? -13.381 7.528 -8.088 1.00 93.50 371 ARG A CA 1
ATOM 2953 C C . ARG A 1 371 ? -13.609 7.575 -9.594 1.00 93.50 371 ARG A C 1
ATOM 2955 O O . ARG A 1 371 ? -14.014 6.564 -10.162 1.00 93.50 371 ARG A O 1
ATOM 2962 N N . ALA A 1 372 ? -13.314 8.705 -10.238 1.00 93.31 372 ALA A N 1
ATOM 2963 C CA . ALA A 1 372 ? -13.447 8.836 -11.688 1.00 93.31 372 ALA A CA 1
ATOM 2964 C C . ALA A 1 372 ? -12.564 7.819 -12.433 1.00 93.31 372 ALA A C 1
ATOM 2966 O O . ALA A 1 372 ? -13.019 7.171 -13.373 1.00 93.31 372 ALA A O 1
ATOM 2967 N N . PHE A 1 373 ? -11.332 7.615 -11.959 1.00 94.31 373 PHE A N 1
ATOM 2968 C CA . PHE A 1 373 ? -10.392 6.673 -12.559 1.00 94.31 373 PHE A CA 1
ATOM 2969 C C . PHE A 1 373 ? -10.884 5.226 -12.410 1.00 94.31 373 PHE A C 1
ATOM 2971 O O . PHE A 1 373 ? -10.898 4.474 -13.384 1.00 94.31 373 PHE A O 1
ATOM 2978 N N . ALA A 1 374 ? -11.379 4.844 -11.225 1.00 96.62 374 ALA A N 1
ATOM 2979 C CA . ALA A 1 374 ? -12.001 3.533 -11.019 1.00 96.62 374 ALA A CA 1
ATOM 2980 C C . ALA A 1 374 ? -13.196 3.301 -11.953 1.00 96.62 374 ALA A C 1
ATOM 2982 O O . ALA A 1 374 ? -13.303 2.228 -12.545 1.00 96.62 374 ALA A O 1
ATOM 2983 N N . ALA A 1 375 ? -14.076 4.296 -12.096 1.00 96.44 375 ALA A N 1
ATOM 2984 C CA . ALA A 1 375 ? -15.246 4.202 -12.963 1.00 96.44 375 ALA A CA 1
ATOM 2985 C C . ALA A 1 375 ? -14.843 3.987 -14.429 1.00 96.44 375 ALA A C 1
ATOM 2987 O O . ALA A 1 375 ? -15.372 3.087 -15.082 1.00 96.44 375 ALA A O 1
ATOM 2988 N N . GLN A 1 376 ? -13.852 4.738 -14.923 1.00 95.69 376 GLN A N 1
ATOM 2989 C CA . GLN A 1 376 ? -13.362 4.570 -16.290 1.00 95.69 376 GLN A CA 1
ATOM 2990 C C . GLN A 1 376 ? -12.671 3.215 -16.498 1.00 95.69 376 GLN A C 1
ATOM 2992 O O . GLN A 1 376 ? -12.870 2.579 -17.530 1.00 95.69 376 GLN A O 1
ATOM 2997 N N . LEU A 1 377 ? -11.903 2.724 -15.522 1.00 97.50 377 LEU A N 1
ATOM 2998 C CA . LEU A 1 377 ? -11.313 1.382 -15.589 1.00 97.50 377 LEU A CA 1
ATOM 2999 C C . LEU A 1 377 ? -12.390 0.297 -15.670 1.00 97.50 377 LEU A C 1
ATOM 3001 O O . LEU A 1 377 ? -12.255 -0.619 -16.475 1.00 97.50 377 LEU A O 1
ATOM 3005 N N . VAL A 1 378 ? -13.469 0.402 -14.892 1.00 97.44 378 VAL A N 1
ATOM 3006 C CA . VAL A 1 378 ? -14.595 -0.542 -14.984 1.00 97.44 378 VAL A CA 1
ATOM 3007 C C . VAL A 1 378 ? -15.253 -0.476 -16.363 1.00 97.44 378 VAL A C 1
ATOM 3009 O O . VAL A 1 378 ? -15.493 -1.518 -16.969 1.00 97.44 378 VAL A O 1
ATOM 3012 N N . GLU A 1 379 ? -15.516 0.727 -16.878 1.00 97.12 379 GLU A N 1
ATOM 3013 C CA . GLU A 1 379 ? -16.155 0.923 -18.186 1.00 97.12 379 GLU A CA 1
ATOM 3014 C C . GLU A 1 379 ? -15.321 0.348 -19.339 1.00 97.12 379 GLU A C 1
ATOM 3016 O O . GLU A 1 379 ? -15.864 -0.284 -20.245 1.00 97.12 379 GLU A O 1
ATOM 3021 N N . GLN A 1 380 ? -14.003 0.544 -19.296 1.00 96.94 380 GLN A N 1
ATOM 3022 C CA . GLN A 1 380 ? -13.090 0.190 -20.383 1.00 96.94 380 GLN A CA 1
ATOM 3023 C C . GLN A 1 380 ? -12.506 -1.225 -20.258 1.00 96.94 380 GLN A C 1
ATOM 3025 O O . GLN A 1 380 ? -11.824 -1.678 -21.171 1.00 96.94 380 GLN A O 1
ATOM 3030 N N . GLY A 1 381 ? -12.761 -1.946 -19.160 1.00 96.56 381 GLY A N 1
ATOM 3031 C CA . GLY A 1 381 ? -12.214 -3.291 -18.934 1.00 96.56 381 GLY A CA 1
ATOM 3032 C C . GLY A 1 381 ? -10.780 -3.314 -18.386 1.00 96.56 381 GLY A C 1
ATOM 3033 O O . GLY A 1 381 ? -10.035 -4.265 -18.624 1.00 96.56 381 GLY A O 1
ATOM 3034 N N . GLY A 1 382 ? -10.386 -2.276 -17.649 1.00 97.50 382 GLY A N 1
ATOM 3035 C CA . GLY A 1 382 ? -9.147 -2.228 -16.880 1.00 97.50 382 GLY A CA 1
ATOM 3036 C C . GLY A 1 382 ? -9.098 -3.271 -15.755 1.00 97.50 382 GLY A C 1
ATOM 3037 O O . GLY A 1 382 ? -10.110 -3.790 -15.289 1.00 97.50 382 GLY A O 1
ATOM 3038 N N . SER A 1 383 ? -7.888 -3.586 -15.293 1.00 97.75 383 SER A N 1
ATOM 3039 C CA . SER A 1 383 ? -7.638 -4.615 -14.275 1.00 97.75 383 SER A CA 1
ATOM 3040 C C . SER A 1 383 ? -7.903 -4.132 -12.847 1.00 97.75 383 SER A C 1
ATOM 3042 O O . SER A 1 383 ? -8.343 -4.926 -12.010 1.00 97.75 383 SER A O 1
ATOM 3044 N N . GLY A 1 384 ? -7.632 -2.855 -12.548 1.00 97.81 384 GLY A N 1
ATOM 3045 C CA . GLY A 1 384 ? -7.931 -2.274 -11.239 1.00 97.81 384 GLY A CA 1
ATOM 3046 C C . GLY A 1 384 ? -7.113 -1.050 -10.831 1.00 97.81 384 GLY A C 1
ATOM 3047 O O . GLY A 1 384 ? -6.643 -0.320 -11.694 1.00 97.81 384 GLY A O 1
ATOM 3048 N N . LEU A 1 385 ? -6.970 -0.798 -9.526 1.00 98.12 385 LEU A N 1
ATOM 3049 C CA . LEU A 1 385 ? -6.304 0.401 -8.992 1.00 98.12 385 LEU A CA 1
ATOM 3050 C C . LEU A 1 385 ? -5.051 0.079 -8.176 1.00 98.12 385 LEU A C 1
ATOM 3052 O O . LEU A 1 385 ? -5.033 -0.874 -7.393 1.00 98.12 385 LEU A O 1
ATOM 3056 N N . LEU A 1 386 ? -4.050 0.949 -8.302 1.00 98.62 386 LEU A N 1
ATOM 3057 C CA . LEU A 1 386 ? -2.860 1.032 -7.465 1.00 98.62 386 LEU A CA 1
ATOM 3058 C C . LEU A 1 386 ? -2.857 2.359 -6.698 1.00 98.62 386 LEU A C 1
ATOM 3060 O O . LEU A 1 386 ? -2.583 3.412 -7.261 1.00 98.62 386 LEU A O 1
ATOM 3064 N N . GLN A 1 387 ? -3.103 2.321 -5.395 1.00 97.75 387 GLN A N 1
ATOM 3065 C CA . GLN A 1 387 ? -2.824 3.469 -4.537 1.00 97.75 387 GLN A CA 1
ATOM 3066 C C . GLN A 1 387 ? -1.313 3.632 -4.374 1.00 97.75 387 GLN A C 1
ATOM 3068 O O . GLN A 1 387 ? -0.651 2.712 -3.895 1.00 97.75 387 GLN A O 1
ATOM 3073 N N . THR A 1 388 ? -0.761 4.791 -4.713 1.00 96.81 388 THR A N 1
ATOM 3074 C CA . THR A 1 388 ? 0.677 5.057 -4.570 1.00 96.81 388 THR A CA 1
ATOM 3075 C C . THR A 1 388 ? 0.994 5.923 -3.360 1.00 96.81 388 THR A C 1
ATOM 3077 O O . THR A 1 388 ? 0.175 6.733 -2.922 1.00 96.81 388 THR A O 1
ATOM 3080 N N . THR A 1 389 ? 2.189 5.735 -2.796 1.00 94.19 389 THR A N 1
ATOM 3081 C CA . THR A 1 389 ? 2.711 6.592 -1.729 1.00 94.19 389 THR A CA 1
ATOM 3082 C C . THR A 1 389 ? 4.151 6.997 -2.043 1.00 94.19 389 THR A C 1
ATOM 3084 O O . THR A 1 389 ? 5.034 6.166 -2.249 1.00 94.19 389 THR A O 1
ATOM 3087 N N . TRP A 1 390 ? 4.409 8.301 -2.025 1.00 91.00 390 TRP A N 1
ATOM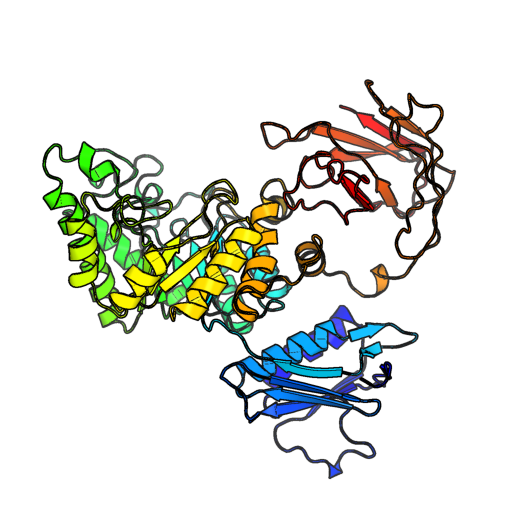 3088 C CA . TRP A 1 390 ? 5.702 8.931 -2.293 1.00 91.00 390 TRP A CA 1
ATOM 3089 C C . TRP A 1 390 ? 6.160 9.799 -1.103 1.00 91.00 390 TRP A C 1
ATOM 3091 O O . TRP A 1 390 ? 6.460 10.978 -1.287 1.00 91.00 390 TRP A O 1
ATOM 3101 N N . PRO A 1 391 ? 6.218 9.271 0.138 1.00 82.25 391 PRO A N 1
ATOM 3102 C CA . PRO A 1 391 ? 6.451 10.081 1.336 1.00 82.25 391 PRO A CA 1
ATOM 3103 C C . PRO A 1 391 ? 7.946 10.371 1.605 1.00 82.25 391 PRO A C 1
ATOM 3105 O O . PRO A 1 391 ? 8.353 10.630 2.738 1.00 82.25 391 PRO A O 1
ATOM 3108 N N . GLY A 1 392 ? 8.803 10.246 0.588 1.00 79.94 392 GLY A N 1
ATOM 3109 C CA . GLY A 1 392 ? 10.261 10.250 0.724 1.00 79.94 392 GLY A CA 1
ATOM 3110 C C . GLY A 1 392 ? 10.865 8.844 0.836 1.00 79.94 392 GLY A C 1
ATOM 3111 O O . GLY A 1 392 ? 10.255 7.859 0.442 1.00 79.94 392 GLY A O 1
ATOM 3112 N N . ARG A 1 393 ? 12.107 8.738 1.334 1.00 74.75 393 ARG A N 1
ATOM 3113 C CA . ARG A 1 393 ? 12.937 7.522 1.161 1.00 74.75 393 ARG A CA 1
ATOM 3114 C C . ARG A 1 393 ? 12.742 6.415 2.200 1.00 74.75 393 ARG A C 1
ATOM 3116 O O . ARG A 1 393 ? 13.172 5.300 1.933 1.00 74.75 393 ARG A O 1
ATOM 3123 N N . VAL A 1 394 ? 12.199 6.714 3.385 1.00 88.50 394 VAL A N 1
ATOM 3124 C CA . VAL A 1 394 ? 12.070 5.738 4.484 1.00 88.50 394 VAL A CA 1
ATOM 3125 C C . VAL A 1 394 ? 10.689 5.839 5.117 1.00 88.50 394 VAL A C 1
ATOM 3127 O O . VAL A 1 394 ? 10.340 6.859 5.710 1.00 88.50 394 VAL A O 1
ATOM 3130 N N . LEU A 1 395 ? 9.917 4.759 5.018 1.00 93.31 395 LEU A N 1
ATOM 3131 C CA . LEU A 1 395 ? 8.607 4.652 5.655 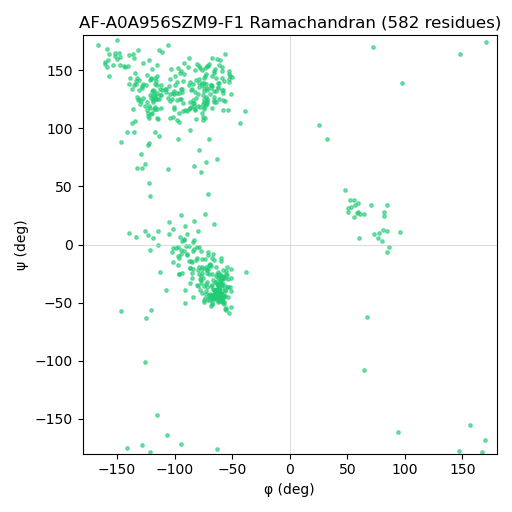1.00 93.31 395 LEU A CA 1
ATOM 3132 C C . LEU A 1 395 ? 8.741 4.400 7.167 1.00 93.31 395 LEU A C 1
ATOM 3134 O O . LEU A 1 395 ? 9.543 3.576 7.601 1.00 93.31 395 LEU A O 1
ATOM 3138 N N . SER A 1 396 ? 7.924 5.084 7.967 1.00 93.88 396 SER A N 1
ATOM 3139 C CA . SER A 1 396 ? 7.823 4.892 9.420 1.00 93.88 396 SER A CA 1
ATOM 3140 C C . SER A 1 396 ? 6.469 5.383 9.947 1.00 93.88 396 SER A C 1
ATOM 3142 O O . SER A 1 396 ? 5.778 6.138 9.264 1.00 93.88 396 SER A O 1
ATOM 3144 N N . ASP A 1 397 ? 6.089 4.998 11.168 1.00 93.56 397 ASP A N 1
ATOM 3145 C CA . ASP A 1 397 ? 4.846 5.467 11.804 1.00 93.56 397 ASP A CA 1
ATOM 3146 C C . ASP A 1 397 ? 4.740 7.012 11.835 1.00 93.56 397 ASP A C 1
ATOM 3148 O O . ASP A 1 397 ? 3.707 7.536 11.420 1.00 93.56 397 ASP A O 1
ATOM 3152 N N . PRO A 1 398 ? 5.790 7.784 12.198 1.00 90.62 398 PRO A N 1
ATOM 3153 C CA . PRO A 1 398 ? 5.738 9.247 12.140 1.00 90.62 398 PRO A CA 1
ATOM 3154 C C . PRO A 1 398 ? 5.456 9.834 10.753 1.00 90.62 398 PRO A C 1
ATOM 3156 O O . PRO A 1 398 ? 4.907 10.929 10.669 1.00 90.62 398 PRO A O 1
ATOM 3159 N N . VAL A 1 399 ? 5.835 9.130 9.682 1.00 91.50 399 VAL A N 1
ATOM 3160 C CA . VAL A 1 399 ? 5.546 9.540 8.302 1.00 91.50 399 VAL A CA 1
ATOM 3161 C C . VAL A 1 399 ? 4.064 9.325 7.987 1.00 91.50 399 VAL A C 1
ATOM 3163 O O . VAL A 1 399 ? 3.411 10.239 7.490 1.00 91.50 399 VAL A O 1
ATOM 3166 N N . VAL A 1 400 ? 3.516 8.159 8.350 1.00 93.00 400 VAL A N 1
ATOM 3167 C CA . VAL A 1 400 ? 2.088 7.824 8.176 1.00 93.00 400 VAL A CA 1
ATOM 3168 C C . VAL A 1 400 ? 1.181 8.780 8.957 1.00 93.00 400 VAL A C 1
ATOM 3170 O O . VAL A 1 400 ? 0.115 9.171 8.482 1.00 93.00 400 VAL A O 1
ATOM 3173 N N . GLU A 1 401 ? 1.609 9.152 10.162 1.00 90.75 401 GLU A N 1
ATOM 3174 C CA . GLU A 1 401 ? 0.863 9.987 11.110 1.00 90.75 401 GLU A CA 1
ATOM 3175 C C . GLU A 1 401 ? 1.163 11.490 10.973 1.00 90.75 401 GLU A C 1
ATOM 3177 O O . GLU A 1 401 ? 0.744 12.277 11.820 1.00 90.75 401 GLU A O 1
ATOM 3182 N N . GLY A 1 402 ? 1.977 11.885 9.993 1.00 87.00 402 GLY A N 1
ATOM 3183 C CA . GLY A 1 402 ? 2.541 13.228 9.885 1.00 87.00 402 GLY A CA 1
ATOM 3184 C C . GLY A 1 402 ? 2.056 14.000 8.662 1.00 87.00 402 GLY A C 1
ATOM 3185 O O . GLY A 1 402 ? 0.926 13.850 8.207 1.00 87.00 402 GLY A O 1
ATOM 3186 N N . PHE A 1 403 ? 2.945 14.833 8.119 1.00 83.75 403 PHE A N 1
ATOM 3187 C CA . PHE A 1 403 ? 2.663 15.684 6.959 1.00 83.75 403 PHE A CA 1
ATOM 3188 C C . PHE A 1 403 ? 2.205 14.886 5.727 1.00 83.75 403 PHE A C 1
ATOM 3190 O O . PHE A 1 403 ? 1.322 15.336 5.007 1.00 83.75 403 PHE A O 1
ATOM 3197 N N . GLU A 1 404 ? 2.741 13.677 5.538 1.00 88.94 404 GLU A N 1
ATOM 3198 C CA . GLU A 1 404 ? 2.450 12.803 4.392 1.00 88.94 404 GLU A CA 1
ATOM 3199 C C . GLU A 1 404 ? 1.161 11.978 4.556 1.00 88.94 404 GLU A C 1
ATOM 3201 O O . GLU A 1 404 ? 0.833 11.153 3.702 1.00 88.94 404 GLU A O 1
ATOM 3206 N N . HIS A 1 405 ? 0.407 12.182 5.645 1.00 91.00 405 HIS A N 1
ATOM 3207 C CA . HIS A 1 405 ? -0.779 11.387 5.967 1.00 91.00 405 HIS A CA 1
ATOM 3208 C C . HIS A 1 405 ? -1.811 11.328 4.832 1.00 91.00 405 HIS A C 1
ATOM 3210 O O . HIS A 1 405 ? -2.429 10.285 4.616 1.00 91.00 405 HIS A O 1
ATOM 3216 N N . HIS A 1 406 ? -1.979 12.425 4.091 1.00 87.81 406 HIS A N 1
ATOM 3217 C CA . HIS A 1 406 ? -2.947 12.532 2.998 1.00 87.81 406 HIS A CA 1
ATOM 3218 C C . HIS A 1 406 ? -2.823 11.390 1.971 1.00 87.81 406 HIS A C 1
ATOM 3220 O O . HIS A 1 406 ? -3.833 10.863 1.510 1.00 87.81 406 HIS A O 1
ATOM 3226 N N . GLN A 1 407 ? -1.599 10.932 1.691 1.00 92.44 407 GLN A N 1
ATOM 3227 C CA . GLN A 1 407 ? -1.336 9.843 0.747 1.00 92.44 407 GLN A CA 1
ATOM 3228 C C . GLN A 1 407 ? -1.769 8.475 1.298 1.00 92.44 407 GLN A C 1
ATOM 3230 O O . GLN A 1 407 ? -2.185 7.593 0.552 1.00 92.44 407 GLN A O 1
ATOM 3235 N N . PHE A 1 408 ? -1.678 8.285 2.616 1.00 95.12 408 PHE A N 1
ATOM 3236 C CA . PHE A 1 408 ? -2.107 7.055 3.281 1.00 95.12 408 PHE A CA 1
ATOM 3237 C C . PHE A 1 408 ? -3.620 7.025 3.481 1.00 95.12 408 PHE A C 1
ATOM 3239 O O . PHE A 1 408 ? -4.229 5.970 3.327 1.00 95.12 408 PHE A O 1
ATOM 3246 N N . ALA A 1 409 ? -4.241 8.173 3.763 1.00 92.06 409 ALA A N 1
ATOM 3247 C CA . ALA A 1 409 ? -5.696 8.295 3.786 1.00 92.06 409 ALA A CA 1
ATOM 3248 C C . ALA A 1 409 ? -6.318 7.857 2.447 1.00 92.06 409 ALA A C 1
ATOM 3250 O O . ALA A 1 409 ? -7.297 7.107 2.462 1.00 92.06 409 ALA A O 1
ATOM 3251 N N . GLY A 1 410 ? -5.664 8.196 1.326 1.00 93.38 410 GLY A N 1
ATOM 3252 C CA . GLY A 1 410 ? -6.046 7.773 -0.026 1.00 93.38 410 GLY A CA 1
ATOM 3253 C C . GLY A 1 410 ? -6.162 6.255 -0.221 1.00 93.38 410 GLY A C 1
ATOM 3254 O O . GLY A 1 410 ? -6.934 5.806 -1.062 1.00 93.38 410 GLY A O 1
ATOM 3255 N N . ILE A 1 411 ? -5.507 5.430 0.612 1.00 96.75 411 ILE A N 1
ATOM 3256 C CA . ILE A 1 411 ? -5.687 3.963 0.607 1.00 96.75 411 ILE A CA 1
ATOM 3257 C C . ILE A 1 411 ? -7.157 3.587 0.802 1.00 96.75 411 ILE A C 1
ATOM 3259 O O . ILE A 1 411 ? -7.644 2.655 0.159 1.00 96.75 411 ILE A O 1
ATOM 3263 N N . VAL A 1 412 ? -7.872 4.301 1.677 1.00 95.25 412 VAL A N 1
ATOM 3264 C CA . VAL A 1 412 ? -9.289 4.026 1.928 1.00 95.25 412 VAL A CA 1
ATOM 3265 C C . VAL A 1 412 ? -10.128 4.405 0.708 1.00 95.25 412 VAL A C 1
ATOM 3267 O O . VAL A 1 412 ? -10.989 3.624 0.302 1.00 95.25 412 VAL A O 1
ATOM 3270 N N . ASP A 1 413 ? -9.838 5.554 0.095 1.00 93.88 413 ASP A N 1
ATOM 3271 C CA . ASP A 1 413 ? -10.515 6.026 -1.115 1.00 93.88 413 ASP A CA 1
ATOM 3272 C C . ASP A 1 413 ? -10.308 5.067 -2.293 1.00 93.88 413 ASP A C 1
ATOM 3274 O O . ASP A 1 413 ? -11.276 4.654 -2.932 1.00 93.88 413 ASP A O 1
ATOM 3278 N N . ALA A 1 414 ? -9.069 4.639 -2.545 1.00 96.06 414 ALA A N 1
ATOM 3279 C CA . ALA A 1 414 ? -8.734 3.713 -3.622 1.00 96.06 414 ALA A CA 1
ATOM 3280 C C . ALA A 1 414 ? -9.348 2.325 -3.413 1.00 96.06 414 ALA A C 1
ATOM 3282 O O . ALA A 1 414 ? -9.892 1.746 -4.355 1.00 96.06 414 ALA A O 1
ATOM 3283 N N . ALA A 1 415 ? -9.316 1.798 -2.186 1.00 96.94 415 ALA A N 1
ATOM 3284 C CA . ALA A 1 415 ? -9.944 0.519 -1.873 1.00 96.94 415 ALA A CA 1
ATOM 3285 C C . ALA A 1 415 ? -11.466 0.571 -2.080 1.00 96.94 415 ALA A C 1
ATOM 3287 O O . ALA A 1 415 ? -12.032 -0.312 -2.728 1.00 96.94 415 ALA A O 1
ATOM 3288 N N . GLN A 1 416 ? -12.123 1.630 -1.597 1.00 95.81 416 GLN A N 1
ATOM 3289 C CA . GLN A 1 416 ? -13.558 1.834 -1.788 1.00 95.81 416 GLN A CA 1
ATOM 3290 C C . GLN A 1 416 ? -13.913 2.004 -3.270 1.00 95.81 416 GLN A C 1
ATOM 3292 O O . GLN A 1 416 ? -14.873 1.396 -3.751 1.00 95.81 416 GLN A O 1
ATOM 3297 N N . ALA A 1 417 ? -13.153 2.816 -4.006 1.00 96.62 417 ALA A N 1
ATOM 3298 C CA . ALA A 1 417 ? -13.380 3.063 -5.424 1.00 96.62 417 ALA A CA 1
ATOM 3299 C C . ALA A 1 417 ? -13.196 1.782 -6.248 1.00 96.62 417 ALA A C 1
ATOM 3301 O O . ALA A 1 417 ? -14.043 1.475 -7.083 1.00 96.62 417 ALA A O 1
ATOM 3302 N N . ALA A 1 418 ? -12.161 0.986 -5.968 1.00 97.62 418 ALA A N 1
ATOM 3303 C CA . ALA A 1 418 ? -11.935 -0.280 -6.656 1.00 97.62 418 ALA A CA 1
ATOM 3304 C C . ALA A 1 418 ? -13.003 -1.335 -6.332 1.00 97.62 418 ALA A C 1
ATOM 3306 O O . ALA A 1 418 ? -13.390 -2.123 -7.196 1.00 97.62 418 ALA A O 1
ATOM 3307 N N . TRP A 1 419 ? -13.512 -1.341 -5.099 1.00 97.50 419 TRP A N 1
ATOM 3308 C CA . TRP A 1 419 ? -14.586 -2.243 -4.696 1.00 97.50 419 TRP A CA 1
ATOM 3309 C C . TRP A 1 419 ? -15.920 -1.872 -5.357 1.00 97.50 419 TRP A C 1
ATOM 3311 O O . TRP A 1 419 ? -16.604 -2.730 -5.906 1.00 97.50 419 TRP A O 1
ATOM 3321 N N . THR A 1 420 ? -16.262 -0.583 -5.375 1.00 96.38 420 THR A N 1
ATOM 3322 C CA . THR A 1 420 ? -17.583 -0.092 -5.815 1.00 96.38 420 THR A CA 1
ATOM 3323 C C . THR A 1 420 ? -17.652 0.388 -7.263 1.00 96.38 420 THR A C 1
ATOM 3325 O O . THR A 1 420 ? -18.716 0.815 -7.704 1.00 96.38 420 THR A O 1
ATOM 3328 N N . GLY A 1 421 ? -16.534 0.371 -7.990 1.00 96.00 421 GLY A N 1
ATOM 3329 C CA . GLY A 1 421 ? -16.464 0.890 -9.356 1.00 96.00 421 GLY A CA 1
ATOM 3330 C C . GLY A 1 421 ? -16.572 2.414 -9.419 1.00 96.00 421 GLY A C 1
ATOM 3331 O O . GLY A 1 421 ? -17.165 2.955 -10.344 1.00 96.00 421 GLY A O 1
ATOM 3332 N N . GLY A 1 422 ? -16.032 3.106 -8.411 1.00 92.81 422 GLY A N 1
ATOM 3333 C CA . GLY A 1 422 ? -16.009 4.569 -8.358 1.00 92.81 422 GLY A CA 1
ATOM 3334 C C . GLY A 1 422 ? -17.294 5.226 -7.849 1.00 92.81 422 GLY A C 1
ATOM 3335 O O . GLY A 1 422 ? -17.539 6.386 -8.175 1.00 92.81 422 GLY A O 1
ATOM 3336 N N . SER A 1 423 ? -18.119 4.528 -7.055 1.00 89.75 423 SER A N 1
ATOM 3337 C CA . SER A 1 423 ? -19.354 5.127 -6.523 1.00 89.75 423 SER A CA 1
ATOM 3338 C C . SER A 1 423 ? -19.076 6.377 -5.679 1.00 89.75 423 SER A C 1
ATOM 3340 O O . SER A 1 423 ? -18.031 6.498 -5.033 1.00 89.75 423 SER A O 1
ATOM 3342 N N . ASP A 1 424 ? -20.043 7.289 -5.614 1.00 79.44 424 ASP A N 1
ATOM 3343 C CA . ASP A 1 424 ? -19.913 8.575 -4.930 1.00 79.44 424 ASP A CA 1
ATOM 3344 C C . ASP A 1 424 ? -20.084 8.509 -3.398 1.00 79.44 424 ASP A C 1
ATOM 3346 O O . ASP A 1 424 ? -20.167 9.550 -2.737 1.00 79.44 424 ASP A O 1
ATOM 3350 N N . ALA A 1 425 ? -20.087 7.302 -2.820 1.00 79.12 425 ALA A N 1
ATOM 3351 C CA . ALA A 1 425 ? -20.244 7.076 -1.389 1.00 79.12 425 ALA A CA 1
ATOM 3352 C C . ALA A 1 425 ? -19.272 7.932 -0.560 1.00 79.12 425 ALA A C 1
ATOM 3354 O O . ALA A 1 425 ? -18.062 7.952 -0.791 1.00 79.12 425 ALA A O 1
ATOM 3355 N N . LYS A 1 426 ? -19.814 8.643 0.436 1.00 75.88 426 LYS A N 1
ATOM 3356 C CA . LYS A 1 426 ? -19.014 9.467 1.346 1.00 75.88 426 LYS A CA 1
ATOM 3357 C C . LYS A 1 426 ? -18.218 8.582 2.298 1.00 75.88 426 LYS A C 1
ATOM 3359 O O . LYS A 1 426 ? -18.806 7.838 3.082 1.00 75.88 426 LYS A O 1
ATOM 3364 N N . ILE A 1 427 ? -16.901 8.737 2.275 1.00 81.00 427 ILE A N 1
ATOM 3365 C CA . ILE A 1 427 ? -15.985 8.091 3.212 1.00 81.00 427 ILE A CA 1
ATOM 3366 C C . ILE A 1 427 ? -15.708 9.070 4.361 1.00 81.00 427 ILE A C 1
ATOM 3368 O O . ILE A 1 427 ? -15.313 10.209 4.103 1.00 81.00 427 ILE A O 1
ATOM 3372 N N . PRO A 1 428 ? -15.932 8.685 5.630 1.00 79.69 428 PRO A N 1
ATOM 3373 C CA . PRO A 1 428 ? -15.542 9.519 6.763 1.00 79.69 428 PRO A CA 1
ATOM 3374 C C . PRO A 1 428 ? -14.033 9.791 6.747 1.00 79.69 428 PRO A C 1
ATOM 3376 O O . PRO A 1 428 ? -13.247 8.851 6.611 1.00 79.69 428 PRO A O 1
ATOM 3379 N N . ALA A 1 429 ? -13.624 11.049 6.929 1.00 72.44 429 ALA A N 1
ATOM 3380 C CA . ALA A 1 429 ? -12.218 11.463 6.851 1.00 72.44 429 ALA A CA 1
ATOM 3381 C C . ALA A 1 429 ? -11.315 10.714 7.851 1.00 72.44 429 ALA A C 1
ATOM 3383 O O . ALA A 1 429 ? -10.139 10.480 7.598 1.00 72.44 429 ALA A O 1
ATOM 3384 N N . GLU A 1 430 ? -11.867 10.281 8.983 1.00 77.12 430 GLU A N 1
ATOM 3385 C CA . GLU A 1 430 ? -11.146 9.556 10.025 1.00 77.12 430 GLU A CA 1
ATOM 3386 C C . GLU A 1 430 ? -11.030 8.039 9.787 1.00 77.12 430 GLU A C 1
ATOM 3388 O O . GLU A 1 430 ? -10.513 7.332 10.655 1.00 77.12 430 GLU A O 1
ATOM 3393 N N . SER A 1 431 ? -11.534 7.511 8.666 1.00 86.38 431 SER A N 1
ATOM 3394 C CA . SER A 1 431 ? -11.621 6.062 8.419 1.00 86.38 431 SER A CA 1
ATOM 3395 C C . SER A 1 431 ? -10.258 5.377 8.470 1.00 86.38 431 SER A C 1
ATOM 3397 O O . SER A 1 431 ? -10.111 4.373 9.169 1.00 86.38 431 SER A O 1
ATOM 3399 N N . PHE A 1 432 ? -9.241 5.958 7.820 1.00 92.06 432 PHE A N 1
ATOM 3400 C CA . PHE A 1 432 ? -7.875 5.438 7.899 1.00 92.06 432 PHE A CA 1
ATOM 3401 C C . PHE A 1 432 ? -7.392 5.407 9.346 1.00 92.06 432 PHE A C 1
ATOM 3403 O O . PHE A 1 432 ? -6.911 4.384 9.821 1.00 92.06 432 PHE A O 1
ATOM 3410 N N . ARG A 1 433 ? -7.547 6.519 10.074 1.00 87.88 433 ARG A N 1
ATOM 3411 C CA . ARG A 1 433 ? -7.069 6.634 11.453 1.00 87.88 433 ARG A CA 1
ATOM 3412 C C . ARG A 1 433 ? -7.730 5.603 12.366 1.00 87.88 433 ARG A C 1
ATOM 3414 O O . ARG A 1 433 ? -7.045 4.992 13.173 1.00 87.88 433 ARG A O 1
ATOM 3421 N N . ARG A 1 434 ? -9.038 5.358 12.220 1.00 85.19 434 ARG A N 1
ATOM 3422 C CA . ARG A 1 434 ? -9.754 4.322 12.991 1.00 85.19 434 ARG A CA 1
ATOM 3423 C C . ARG A 1 434 ? -9.157 2.932 12.771 1.00 85.19 434 ARG A C 1
ATOM 3425 O O . ARG A 1 434 ? -8.988 2.190 13.737 1.00 85.19 434 ARG A O 1
ATOM 3432 N N . LEU A 1 435 ? -8.829 2.608 11.522 1.00 89.94 435 LEU A N 1
ATOM 3433 C CA . LEU A 1 435 ? -8.165 1.361 11.151 1.00 89.94 435 LEU A CA 1
ATOM 3434 C C . LEU A 1 435 ? -6.732 1.304 11.694 1.00 89.94 435 LEU A C 1
ATOM 3436 O O . LEU A 1 435 ? -6.350 0.315 12.303 1.00 89.94 435 LEU A O 1
ATOM 3440 N N . TRP A 1 436 ? -5.958 2.376 11.537 1.00 92.88 436 TRP A N 1
ATOM 3441 C CA . TRP A 1 436 ? -4.552 2.452 11.935 1.00 92.88 436 TRP A CA 1
ATOM 3442 C C . TRP A 1 436 ? -4.335 2.430 13.453 1.00 92.88 436 TRP A C 1
ATOM 3444 O O . TRP A 1 436 ? -3.564 1.604 13.962 1.00 92.88 436 TRP A O 1
ATOM 3454 N N . ASP A 1 437 ? -5.020 3.322 14.178 1.00 87.31 437 ASP A N 1
ATOM 3455 C CA . ASP A 1 437 ? -4.911 3.456 15.633 1.00 87.31 437 ASP A CA 1
ATOM 3456 C C . ASP A 1 437 ? -5.362 2.170 16.314 1.00 87.31 437 ASP A C 1
ATOM 3458 O O . ASP A 1 437 ? -4.677 1.702 17.222 1.00 87.31 437 ASP A O 1
ATOM 3462 N N . ARG A 1 438 ? -6.492 1.619 15.843 1.00 82.00 438 ARG A N 1
ATOM 3463 C CA . ARG A 1 438 ? -7.179 0.421 16.337 1.00 82.00 438 ARG A CA 1
ATOM 3464 C C . ARG A 1 438 ? -7.023 0.237 17.850 1.00 82.00 438 ARG A C 1
ATOM 3466 O O . ARG A 1 438 ? -6.069 -0.383 18.313 1.00 82.00 438 ARG A O 1
ATOM 3473 N N . GLN A 1 439 ? -7.956 0.790 18.624 1.00 69.88 439 GLN A N 1
ATOM 3474 C CA . GLN A 1 439 ? -7.915 0.722 20.089 1.00 69.88 439 GLN A CA 1
ATOM 3475 C C . GLN A 1 439 ? -8.809 -0.404 20.634 1.00 69.88 439 GLN A C 1
ATOM 3477 O O . GLN A 1 439 ? -9.918 -0.587 20.124 1.00 69.88 439 GLN A O 1
ATOM 3482 N N . PRO A 1 440 ? -8.365 -1.153 21.663 1.00 63.78 440 PRO A N 1
ATOM 3483 C CA . PRO A 1 440 ? -9.196 -2.142 22.342 1.00 63.78 440 PRO A CA 1
ATOM 3484 C C . PRO A 1 440 ? -10.439 -1.519 22.979 1.00 63.78 440 PRO A C 1
ATOM 3486 O O . PRO A 1 440 ? -10.484 -0.333 23.317 1.00 63.78 440 PRO A O 1
ATOM 3489 N N . ARG A 1 441 ? -11.444 -2.362 23.213 1.00 60.38 441 ARG A N 1
ATOM 3490 C CA . ARG A 1 441 ? -12.767 -1.982 23.720 1.00 60.38 441 ARG A CA 1
ATOM 3491 C C . ARG A 1 441 ? -12.770 -1.117 24.994 1.00 60.38 441 ARG A C 1
ATOM 3493 O O . ARG A 1 441 ? -13.700 -0.337 25.198 1.00 60.38 441 ARG A O 1
ATOM 3500 N N . SER A 1 442 ? -11.767 -1.222 25.862 1.00 51.59 442 SER A N 1
ATOM 3501 C CA . SER A 1 442 ? -11.690 -0.429 27.101 1.00 51.59 442 SER A CA 1
ATOM 3502 C C . SER A 1 442 ? -11.555 1.089 26.865 1.00 51.59 442 SER A C 1
ATOM 3504 O O . SER A 1 442 ? -11.898 1.886 27.746 1.00 51.59 442 SER A O 1
ATOM 3506 N N . GLU A 1 443 ? -11.138 1.516 25.668 1.00 50.56 443 GLU A N 1
ATOM 3507 C CA . GLU A 1 443 ? -10.925 2.929 25.327 1.00 50.56 443 GLU A CA 1
ATOM 3508 C C . GLU A 1 443 ? -12.121 3.584 24.600 1.00 50.56 443 GLU A C 1
ATOM 3510 O O . GLU A 1 443 ? -12.173 4.807 24.494 1.00 50.56 443 GLU A O 1
ATOM 3515 N N . THR A 1 444 ? -13.138 2.820 24.169 1.00 50.84 444 THR A N 1
ATOM 3516 C CA . THR A 1 444 ? -14.252 3.322 23.330 1.00 50.84 444 THR A CA 1
ATOM 3517 C C . THR A 1 444 ? -15.519 3.743 24.095 1.00 50.84 444 THR A C 1
ATOM 3519 O O . THR A 1 444 ? -16.538 4.044 23.473 1.00 50.84 444 THR A O 1
ATOM 3522 N N . GLN A 1 445 ? -15.509 3.757 25.433 1.00 53.00 445 GLN A N 1
ATOM 3523 C CA . GLN A 1 445 ? -16.679 4.156 26.233 1.00 53.00 445 GLN A CA 1
ATOM 3524 C C . GLN A 1 445 ? -16.817 5.679 26.353 1.00 53.00 445 GLN A C 1
ATOM 3526 O O . GLN A 1 445 ? -15.832 6.390 26.544 1.00 53.00 445 GLN A O 1
ATOM 3531 N N . SER A 1 446 ? -18.059 6.174 26.306 1.00 53.88 446 SER A N 1
ATOM 3532 C CA . SER A 1 446 ? -18.361 7.582 26.591 1.00 53.88 446 SER A CA 1
ATOM 3533 C C . SER A 1 446 ? -17.991 7.932 28.037 1.00 53.88 446 SER A C 1
ATOM 3535 O O . SER A 1 446 ? -18.292 7.179 28.966 1.00 53.88 446 SER A O 1
ATOM 3537 N N . ARG A 1 447 ? -17.326 9.077 28.229 1.00 58.16 447 ARG A N 1
ATOM 3538 C CA . ARG A 1 447 ? -16.838 9.553 29.533 1.00 58.16 447 ARG A CA 1
ATOM 3539 C C . ARG A 1 447 ? -17.398 10.941 29.826 1.00 58.16 447 ARG A C 1
ATOM 3541 O O . ARG A 1 447 ? -17.574 11.759 28.926 1.00 58.16 447 ARG A O 1
ATOM 3548 N N . LYS A 1 448 ? -17.675 11.220 31.102 1.00 61.50 448 LYS A N 1
ATOM 3549 C CA . LYS A 1 448 ? -18.092 12.559 31.546 1.00 61.50 448 LYS A CA 1
ATOM 3550 C C . LYS A 1 448 ? -16.898 13.516 31.483 1.00 61.50 448 LYS A C 1
ATOM 3552 O O . LYS A 1 448 ? -15.833 13.184 31.991 1.00 61.50 448 LYS A O 1
ATOM 3557 N N . GLY A 1 449 ? -17.100 14.706 30.915 1.00 64.88 449 GLY A N 1
ATOM 3558 C CA . GLY A 1 449 ? -16.076 15.748 30.778 1.00 64.88 449 GLY A CA 1
ATOM 3559 C C . GLY A 1 449 ? -16.526 17.115 31.303 1.00 64.88 449 GLY A C 1
ATOM 3560 O O . GLY A 1 449 ? -17.578 17.242 31.925 1.00 64.88 449 GLY A O 1
ATOM 3561 N N . TYR A 1 450 ? -15.708 18.138 31.064 1.00 65.12 450 TYR A N 1
ATOM 3562 C CA . TYR A 1 450 ? -16.002 19.550 31.326 1.00 65.12 450 TYR A CA 1
ATOM 3563 C C . TYR A 1 450 ? -15.371 20.404 30.217 1.00 65.12 450 TYR A C 1
ATOM 3565 O O . TYR A 1 450 ? -14.384 19.980 29.621 1.00 65.12 450 TYR A O 1
ATOM 3573 N N . ALA A 1 451 ? -15.930 21.584 29.950 1.00 65.88 451 ALA A N 1
ATOM 3574 C CA . ALA A 1 451 ? -15.377 22.553 29.005 1.00 65.88 451 ALA A CA 1
ATOM 3575 C C . ALA A 1 451 ? -14.699 23.707 29.761 1.00 65.88 451 ALA A C 1
ATOM 3577 O O . ALA A 1 451 ? -15.181 24.116 30.820 1.00 65.88 451 ALA A O 1
ATOM 3578 N N . LEU A 1 452 ? -13.582 24.208 29.231 1.00 65.50 452 LEU A N 1
ATOM 3579 C CA . LEU A 1 452 ? -12.928 25.423 29.721 1.00 65.50 452 LEU A CA 1
ATOM 3580 C C . LEU A 1 452 ? -13.567 26.644 29.048 1.00 65.50 452 LEU A C 1
ATOM 3582 O O . LEU A 1 452 ? -13.734 26.655 27.829 1.00 65.50 452 LEU A O 1
ATOM 3586 N N . ASP A 1 453 ? -13.910 27.667 29.832 1.00 65.75 453 ASP A N 1
ATOM 3587 C CA . ASP A 1 453 ? -14.358 28.953 29.294 1.00 65.75 453 ASP A CA 1
ATOM 3588 C C . ASP A 1 453 ? -13.140 29.796 28.916 1.00 65.75 453 ASP A C 1
ATOM 3590 O O . ASP A 1 453 ? -12.336 30.165 29.772 1.00 65.75 453 ASP A O 1
ATOM 3594 N N . LEU A 1 454 ? -13.000 30.079 27.623 1.00 67.06 454 LEU A N 1
ATOM 3595 C CA . LEU A 1 454 ? -11.884 30.854 27.099 1.00 67.06 454 LEU A CA 1
ATOM 3596 C C . LEU A 1 454 ? -12.227 32.338 26.930 1.00 67.06 454 LEU A C 1
ATOM 3598 O O . LEU A 1 454 ? -11.305 33.122 26.736 1.00 67.06 454 LEU A O 1
ATOM 3602 N N . SER A 1 455 ? -13.501 32.751 27.026 1.00 61.41 455 SER A N 1
ATOM 3603 C CA . SER A 1 455 ? -14.054 34.037 26.538 1.00 61.41 455 SER A CA 1
ATOM 3604 C C . SER A 1 455 ? -13.311 35.320 26.956 1.00 61.41 455 SER A C 1
ATOM 3606 O O . SER A 1 455 ? -13.421 36.339 26.276 1.00 61.41 455 SER A O 1
ATOM 3608 N N . GLY A 1 456 ? -12.515 35.287 28.030 1.00 61.59 456 GLY A N 1
ATOM 3609 C CA . GLY A 1 456 ? -11.677 36.401 28.489 1.00 61.59 456 GLY A CA 1
ATOM 3610 C C . GLY A 1 456 ? -10.312 36.559 27.798 1.00 61.59 456 GLY A C 1
ATOM 3611 O O . GLY A 1 456 ? -9.599 37.511 28.116 1.00 61.59 456 GLY A O 1
ATOM 3612 N N . LEU A 1 457 ? -9.919 35.654 26.893 1.00 62.72 457 LEU A N 1
ATOM 3613 C CA . LEU A 1 457 ? -8.553 35.578 26.342 1.00 62.72 457 LEU A CA 1
ATOM 3614 C C . LEU A 1 457 ? -8.345 36.319 25.005 1.00 62.72 457 LEU A C 1
ATOM 3616 O O . LEU A 1 457 ? -7.204 36.462 24.566 1.00 62.72 457 LEU A O 1
ATOM 3620 N N . GLY A 1 458 ? -9.398 36.825 24.354 1.00 60.53 458 GLY A N 1
ATOM 3621 C CA . GLY A 1 458 ? -9.273 37.560 23.089 1.00 60.53 458 GLY A CA 1
ATOM 3622 C C . GLY A 1 458 ? -10.603 37.831 22.383 1.00 60.53 458 GLY A C 1
ATOM 3623 O O . GLY A 1 458 ? -11.673 37.652 22.957 1.00 60.53 458 GLY A O 1
ATOM 3624 N N . GLU A 1 459 ? -10.536 38.281 21.127 1.00 54.00 459 GLU A N 1
ATOM 3625 C CA . GLU A 1 459 ? -11.728 38.566 20.318 1.00 54.00 459 GLU A CA 1
ATOM 3626 C C . GLU A 1 459 ? -12.340 37.277 19.741 1.00 54.00 459 GLU A C 1
ATOM 3628 O O . GLU A 1 459 ? -11.637 36.405 19.224 1.00 54.00 459 GLU A O 1
ATOM 3633 N N . SER A 1 460 ? -13.667 37.175 19.834 1.00 52.06 460 SER A N 1
ATOM 3634 C CA . SER A 1 460 ? -14.479 36.076 19.304 1.00 52.06 460 SER A CA 1
ATOM 3635 C C . SER A 1 460 ? -14.802 36.304 17.828 1.00 52.06 460 SER A C 1
ATOM 3637 O O . SER A 1 460 ? -15.418 37.317 17.495 1.00 52.06 460 SER A O 1
ATOM 3639 N N . TRP A 1 461 ? -14.472 35.346 16.957 1.00 51.78 461 TRP A N 1
ATOM 3640 C CA . TRP A 1 461 ? -14.734 35.452 15.508 1.00 51.78 461 TRP A CA 1
ATOM 3641 C C . TRP A 1 461 ? -15.624 34.335 14.940 1.00 51.78 461 TRP A C 1
ATOM 3643 O O . TRP A 1 461 ? -16.008 34.409 13.773 1.00 51.78 461 TRP A O 1
ATOM 3653 N N . VAL A 1 462 ? -15.997 33.329 15.740 1.00 49.66 462 VAL A N 1
ATOM 3654 C CA . VAL A 1 462 ? -16.891 32.234 15.318 1.00 49.66 462 VAL A CA 1
ATOM 3655 C C . VAL A 1 462 ? -18.193 32.307 16.130 1.00 49.66 462 VAL A C 1
ATOM 3657 O O . VAL A 1 462 ? -18.115 32.349 17.357 1.00 49.66 462 VAL A O 1
ATOM 3660 N N . PRO A 1 463 ? -19.376 32.370 15.486 1.00 43.94 463 PRO A N 1
ATOM 3661 C CA . PRO A 1 463 ? -20.657 32.473 16.189 1.00 43.94 463 PRO A CA 1
ATOM 3662 C C . PRO A 1 463 ? -20.954 31.213 17.010 1.00 43.94 463 PRO A C 1
ATOM 3664 O O . PRO A 1 463 ? -20.552 30.130 16.603 1.00 43.94 463 PRO A O 1
ATOM 3667 N N . ASP A 1 464 ? -21.675 31.374 18.127 1.00 44.19 464 ASP A N 1
ATOM 3668 C CA . ASP A 1 464 ? -22.114 30.312 19.047 1.00 44.19 464 ASP A CA 1
ATOM 3669 C C . ASP A 1 464 ? -22.539 29.029 18.310 1.00 44.19 464 ASP A C 1
ATOM 3671 O O . ASP A 1 464 ? -23.516 29.018 17.555 1.00 44.19 464 ASP A O 1
ATOM 3675 N N . LEU A 1 465 ? -21.799 27.939 18.527 1.00 48.84 465 LEU A N 1
ATOM 3676 C CA . LEU A 1 465 ? -22.044 26.648 17.888 1.00 48.84 465 LEU A CA 1
ATOM 3677 C C . LEU A 1 465 ? -22.671 25.663 18.877 1.00 48.84 465 LEU A C 1
ATOM 3679 O O . LEU A 1 465 ? -22.061 25.382 19.910 1.00 48.84 465 LEU A O 1
ATOM 3683 N N . PRO A 1 466 ? -23.819 25.044 18.555 1.00 41.31 466 PRO A N 1
ATOM 3684 C CA . PRO A 1 466 ? -24.144 23.740 19.104 1.00 41.31 466 PRO A CA 1
ATOM 3685 C C . PRO A 1 466 ? -23.271 22.698 18.394 1.00 41.31 466 PRO A C 1
ATOM 3687 O O . PRO A 1 466 ? -23.373 22.516 17.180 1.00 41.31 466 PRO A O 1
ATOM 3690 N N . ALA A 1 467 ? -22.394 22.025 19.135 1.00 43.75 467 ALA A N 1
ATOM 3691 C CA . ALA A 1 467 ? -21.620 20.903 18.619 1.00 43.75 467 ALA A CA 1
ATOM 3692 C C . ALA A 1 467 ? -21.742 19.712 19.576 1.00 43.75 467 ALA A C 1
ATOM 3694 O O . ALA A 1 467 ? -21.409 19.798 20.759 1.00 43.75 467 ALA A O 1
ATOM 3695 N N . GLU A 1 468 ? -22.247 18.595 19.052 1.00 39.19 468 GLU A N 1
ATOM 3696 C CA . GLU A 1 468 ? -22.223 17.309 19.741 1.00 39.19 468 GLU A CA 1
ATOM 3697 C C . GLU A 1 468 ? -20.809 16.727 19.688 1.00 39.19 468 GLU A C 1
ATOM 3699 O O . GLU A 1 468 ? -20.211 16.573 18.622 1.00 39.19 468 GLU A O 1
ATOM 3704 N N . LEU A 1 469 ? -20.285 16.338 20.847 1.00 42.66 469 LEU A N 1
ATOM 3705 C CA . LEU A 1 469 ? -19.027 15.616 20.962 1.00 42.66 469 LEU A CA 1
ATOM 3706 C C . LEU A 1 469 ? -19.323 14.223 21.521 1.00 42.66 469 LEU A C 1
ATOM 3708 O O . LEU A 1 469 ? -19.659 14.079 22.694 1.00 42.66 469 LEU A O 1
ATOM 3712 N N . ASN A 1 470 ? -19.200 13.188 20.686 1.00 39.41 470 ASN A N 1
ATOM 3713 C CA . ASN A 1 470 ? -19.488 11.794 21.060 1.00 39.41 470 ASN A CA 1
ATOM 3714 C C . ASN A 1 470 ? -20.890 11.610 21.702 1.00 39.41 470 ASN A C 1
ATOM 3716 O O . ASN A 1 470 ? -21.039 10.843 22.655 1.00 39.41 470 ASN A O 1
ATOM 3720 N N . GLY A 1 471 ? -21.905 12.333 21.209 1.00 37.94 471 GLY A N 1
ATOM 3721 C CA . GLY A 1 471 ? -23.282 12.281 21.725 1.00 37.94 471 GLY A CA 1
ATOM 3722 C C . GLY A 1 471 ? -23.522 13.049 23.032 1.00 37.94 471 GLY A C 1
ATOM 3723 O O . GLY A 1 471 ? -24.577 12.892 23.641 1.00 37.94 471 GLY A O 1
ATOM 3724 N N . ALA A 1 472 ? -22.560 13.858 23.488 1.00 34.88 472 ALA A N 1
ATOM 3725 C CA . ALA A 1 472 ? -22.748 14.807 24.579 1.00 34.88 472 ALA A CA 1
ATOM 3726 C C . ALA A 1 472 ? -22.778 16.245 24.035 1.00 34.88 472 ALA A C 1
ATOM 3728 O O . ALA A 1 472 ? -21.903 16.644 23.263 1.00 34.88 472 ALA A O 1
ATOM 3729 N N . GLU A 1 473 ? -23.787 17.018 24.444 1.00 36.47 473 GLU A N 1
ATOM 3730 C CA . GLU A 1 473 ? -23.870 18.454 24.170 1.00 36.47 473 GLU A CA 1
ATOM 3731 C C . GLU A 1 473 ? -22.887 19.205 25.074 1.00 36.47 473 GLU A C 1
ATOM 3733 O O . GLU A 1 473 ? -22.953 19.117 26.303 1.00 36.47 473 GLU A O 1
ATOM 3738 N N . PHE A 1 474 ? -21.979 19.963 24.463 1.00 39.44 474 PHE A N 1
ATOM 3739 C CA . PHE A 1 474 ? -21.106 20.893 25.171 1.00 39.44 474 PHE A CA 1
ATOM 3740 C C . PHE A 1 474 ? -21.478 22.322 24.777 1.00 39.44 474 PHE A C 1
ATOM 3742 O O . PHE A 1 474 ? -21.634 22.629 23.597 1.00 39.44 474 PHE A O 1
ATOM 3749 N N . ALA A 1 475 ? -21.592 23.209 25.767 1.00 35.38 475 ALA A N 1
ATOM 3750 C CA . ALA A 1 475 ? -21.598 24.642 25.510 1.00 35.38 475 ALA A CA 1
ATOM 3751 C C . ALA A 1 475 ? -20.156 25.062 25.196 1.00 35.38 475 ALA A C 1
ATOM 3753 O O . ALA A 1 475 ? -19.295 25.022 26.077 1.00 35.38 475 ALA A O 1
ATOM 3754 N N . PHE A 1 476 ? -19.878 25.409 23.941 1.00 43.03 476 PHE A N 1
ATOM 3755 C CA . PHE A 1 476 ? -18.603 26.019 23.585 1.00 43.03 476 PHE A CA 1
ATOM 3756 C C . PHE A 1 476 ? -18.587 27.474 24.056 1.00 43.03 476 PHE A C 1
ATOM 3758 O O . PHE A 1 476 ? -19.530 28.220 23.805 1.00 43.03 476 PHE A O 1
ATOM 3765 N N . ALA A 1 477 ? -17.501 27.883 24.718 1.00 40.09 477 ALA A N 1
ATOM 3766 C CA . ALA A 1 477 ? -17.119 29.289 24.711 1.00 40.09 477 ALA A CA 1
ATOM 3767 C C . ALA A 1 477 ? -16.720 29.665 23.269 1.00 40.09 477 ALA A C 1
ATOM 3769 O O . ALA A 1 477 ? -16.206 28.800 22.549 1.00 40.09 477 ALA A O 1
ATOM 3770 N N . PRO A 1 478 ? -16.960 30.909 22.819 1.00 40.38 478 PRO A N 1
ATOM 3771 C CA . PRO A 1 478 ? -16.647 31.324 21.455 1.00 40.38 478 PRO A CA 1
ATOM 3772 C C . PRO A 1 478 ? -15.198 30.999 21.074 1.00 40.38 478 PRO A C 1
ATOM 3774 O O . PRO A 1 478 ? -14.301 31.100 21.910 1.00 40.38 478 PRO A O 1
ATOM 3777 N N . ALA A 1 479 ? -14.953 30.632 19.811 1.00 45.31 479 ALA A N 1
ATOM 3778 C CA . ALA A 1 479 ? -13.590 30.439 19.325 1.00 45.31 479 ALA A CA 1
ATOM 3779 C C . ALA A 1 479 ? -12.858 31.785 19.338 1.00 45.31 479 ALA A C 1
ATOM 3781 O O . ALA A 1 479 ? -13.297 32.764 18.721 1.00 45.31 479 ALA A O 1
ATOM 3782 N N . ILE A 1 480 ? -11.745 31.825 20.060 1.00 47.09 480 ILE A N 1
ATOM 3783 C CA . ILE A 1 480 ? -10.962 33.038 20.252 1.00 47.09 480 ILE A CA 1
ATOM 3784 C C . ILE A 1 480 ? -9.810 33.031 19.276 1.00 47.09 480 ILE A C 1
ATOM 3786 O O . ILE A 1 480 ? -8.984 32.118 19.279 1.00 47.09 480 ILE A O 1
ATOM 3790 N N . GLY A 1 481 ? -9.723 34.090 18.477 1.00 43.16 481 GLY A N 1
ATOM 3791 C CA . GLY A 1 481 ? -8.489 34.405 17.779 1.00 43.16 481 GLY A CA 1
ATOM 3792 C C . GLY A 1 481 ? -7.467 34.887 18.802 1.00 43.16 481 GLY A C 1
ATOM 3793 O O . GLY A 1 481 ? -7.419 36.078 19.110 1.00 43.16 481 GLY A O 1
ATOM 3794 N N . VAL A 1 482 ? -6.662 33.982 19.361 1.00 49.59 482 VAL A N 1
ATOM 3795 C CA . VAL A 1 482 ? -5.523 34.382 20.194 1.00 49.59 482 VAL A CA 1
ATOM 3796 C C . VAL A 1 482 ? -4.381 34.732 19.253 1.00 49.59 482 VAL A C 1
ATOM 3798 O O . VAL A 1 482 ? -3.795 33.875 18.603 1.00 49.59 482 VAL A O 1
ATOM 3801 N N . ARG A 1 483 ? -4.086 36.025 19.146 1.00 51.44 483 ARG A N 1
ATOM 3802 C CA . ARG A 1 483 ? -2.979 36.545 18.342 1.00 51.44 483 ARG A CA 1
ATOM 3803 C C . ARG A 1 483 ? -1.847 36.978 19.275 1.00 51.44 483 ARG A C 1
ATOM 3805 O O . ARG A 1 483 ? -1.638 38.183 19.396 1.00 51.44 483 ARG A O 1
ATOM 3812 N N . ARG A 1 484 ? -1.209 36.060 20.020 1.00 53.00 484 ARG A N 1
ATOM 3813 C CA . ARG A 1 484 ? -0.165 36.409 21.013 1.00 53.00 484 ARG A CA 1
ATOM 3814 C C . ARG A 1 484 ? 0.859 35.306 21.300 1.00 53.00 484 ARG A C 1
ATOM 3816 O O . ARG A 1 484 ? 0.532 34.131 21.188 1.00 53.00 484 ARG A O 1
ATOM 3823 N N . ASP A 1 485 ? 2.042 35.764 21.726 1.00 58.56 485 ASP A N 1
ATOM 3824 C CA . ASP A 1 485 ? 3.095 35.012 22.424 1.00 58.56 485 ASP A CA 1
ATOM 3825 C C . ASP A 1 485 ? 2.531 34.288 23.668 1.00 58.56 485 ASP A C 1
ATOM 3827 O O . ASP A 1 485 ? 1.612 34.818 24.296 1.00 58.56 485 ASP A O 1
ATOM 3831 N N . ASP A 1 486 ? 3.085 33.111 23.989 1.00 62.34 486 ASP A N 1
ATOM 3832 C CA . ASP A 1 486 ? 2.794 32.190 25.106 1.00 62.34 486 ASP A CA 1
ATOM 3833 C C . ASP A 1 486 ? 1.369 32.256 25.714 1.00 62.34 486 ASP A C 1
ATOM 3835 O O . ASP A 1 486 ? 1.048 33.117 26.537 1.00 62.34 486 ASP A O 1
ATOM 3839 N N . LEU A 1 487 ? 0.505 31.292 25.365 1.00 73.25 487 LEU A N 1
ATOM 3840 C CA . LEU A 1 487 ? -0.840 31.146 25.946 1.00 73.25 487 LEU A CA 1
ATOM 3841 C C . LEU A 1 487 ? -0.819 30.182 27.137 1.00 73.25 487 LEU A C 1
ATOM 3843 O O . LEU A 1 487 ? -0.632 28.986 26.933 1.00 73.25 487 LEU A O 1
ATOM 3847 N N . GLU A 1 488 ? -1.104 30.674 28.344 1.00 75.25 488 GLU A N 1
ATOM 3848 C CA . GLU A 1 488 ? -1.260 29.854 29.555 1.00 75.25 488 GLU A CA 1
ATOM 3849 C C . GLU A 1 488 ? -2.745 29.640 29.909 1.00 75.25 488 GLU A C 1
ATOM 3851 O O . GLU A 1 488 ? -3.532 30.588 29.979 1.00 75.25 488 GLU A O 1
ATOM 3856 N N . LEU A 1 489 ? -3.135 28.386 30.148 1.00 74.56 489 LEU A N 1
ATOM 3857 C CA . LEU A 1 489 ? -4.487 27.967 30.516 1.00 74.56 489 LEU A CA 1
ATOM 3858 C C . LEU A 1 489 ? -4.466 27.229 31.860 1.00 74.56 489 LEU A C 1
ATOM 3860 O O . LEU A 1 489 ? -3.866 26.160 31.989 1.00 74.56 489 LEU A O 1
ATOM 3864 N N . ALA A 1 490 ? -5.178 27.773 32.849 1.00 69.38 490 ALA A N 1
ATOM 3865 C CA . ALA A 1 490 ? -5.401 27.101 34.125 1.00 69.38 490 ALA A CA 1
ATOM 3866 C C . ALA A 1 490 ? -6.465 26.002 33.982 1.00 69.38 490 ALA A C 1
ATOM 3868 O O . ALA A 1 490 ? -7.505 26.206 33.349 1.00 69.38 490 ALA A O 1
ATOM 3869 N N . VAL A 1 491 ? -6.238 24.853 34.619 1.00 71.31 491 VAL A N 1
ATOM 3870 C CA . VAL A 1 491 ? -7.177 23.722 34.610 1.00 71.31 491 VAL A CA 1
ATOM 3871 C C . VAL A 1 491 ? -7.747 23.415 35.998 1.00 71.31 491 VAL A C 1
ATOM 3873 O O . VAL A 1 491 ? -7.136 23.748 37.013 1.00 71.31 491 VAL A O 1
ATOM 3876 N N . PRO A 1 492 ? -8.947 22.805 36.078 1.00 67.12 492 PRO A N 1
ATOM 3877 C CA . PRO A 1 492 ? -9.533 22.356 37.332 1.00 67.12 492 PRO A CA 1
ATOM 3878 C C . PRO A 1 492 ? -8.603 21.469 38.151 1.00 67.12 492 PRO A C 1
ATOM 3880 O O . PRO A 1 492 ? -7.936 20.590 37.615 1.00 67.12 492 PRO A O 1
ATOM 3883 N N . ASP A 1 493 ? -8.666 21.647 39.470 1.00 73.94 493 ASP A N 1
ATOM 3884 C CA . ASP A 1 493 ? -7.835 20.952 40.452 1.00 73.94 493 ASP A CA 1
ATOM 3885 C C . ASP A 1 493 ? -8.240 19.477 40.625 1.00 73.94 493 ASP A C 1
ATOM 3887 O O . ASP A 1 493 ? -8.866 19.080 41.609 1.00 73.94 493 ASP A O 1
ATOM 3891 N N . ARG A 1 494 ? -7.952 18.657 39.611 1.00 72.81 494 ARG A N 1
ATOM 3892 C CA . ARG A 1 494 ? -8.197 17.212 39.602 1.00 72.81 494 ARG A CA 1
ATOM 3893 C C . ARG A 1 494 ? -7.310 16.487 38.584 1.00 72.81 494 ARG A C 1
ATOM 3895 O O . ARG A 1 494 ? -6.889 17.102 37.606 1.00 72.81 494 ARG A O 1
ATOM 3902 N N . PRO A 1 495 ? -7.101 15.169 38.749 1.00 74.00 495 PRO A N 1
ATOM 3903 C CA . PRO A 1 495 ? -6.485 14.345 37.715 1.00 74.00 495 PRO A CA 1
ATOM 3904 C C . PRO A 1 495 ? -7.288 14.385 36.408 1.00 74.00 495 PRO A C 1
ATOM 3906 O O . PRO A 1 495 ? -8.525 14.428 36.423 1.00 74.00 495 PRO A O 1
ATOM 3909 N N . LEU A 1 496 ? -6.579 14.372 35.280 1.00 77.94 496 LEU A N 1
ATOM 3910 C CA . LEU A 1 496 ? -7.147 14.439 33.934 1.00 77.94 496 LEU A CA 1
ATOM 3911 C C . LEU A 1 496 ? -6.669 13.252 33.107 1.00 77.94 496 LEU A C 1
ATOM 3913 O O . LEU A 1 496 ? -5.487 12.935 33.101 1.00 77.94 496 LEU A O 1
ATOM 3917 N N . GLU A 1 497 ? -7.570 12.637 32.349 1.00 76.88 497 GLU A N 1
ATOM 3918 C CA . GLU A 1 497 ? -7.191 11.586 31.394 1.00 76.88 497 GLU A CA 1
ATOM 3919 C C . GLU A 1 497 ? -6.625 12.159 30.085 1.00 76.88 497 GLU A C 1
ATOM 3921 O O . GLU A 1 497 ? -5.899 11.476 29.364 1.00 76.88 497 GLU A O 1
ATOM 3926 N N . GLY A 1 498 ? -6.951 13.413 29.771 1.00 79.69 498 GLY A N 1
ATOM 3927 C CA . GLY A 1 498 ? -6.501 14.097 28.566 1.00 79.69 498 GLY A CA 1
ATOM 3928 C C . GLY A 1 498 ? -7.265 15.392 28.300 1.00 79.69 498 GLY A C 1
ATOM 3929 O O . GLY A 1 498 ? -8.156 15.767 29.067 1.00 79.69 498 GLY A O 1
ATOM 3930 N N . LEU A 1 499 ? -6.918 16.053 27.197 1.00 77.62 499 LEU A N 1
ATOM 3931 C CA . LEU A 1 499 ? -7.542 17.286 26.716 1.00 77.62 499 LEU A CA 1
ATOM 3932 C C . LEU A 1 499 ? -7.912 17.180 25.238 1.00 77.62 499 LEU A C 1
ATOM 3934 O O . LEU A 1 499 ? -7.143 16.661 24.434 1.00 77.62 499 LEU A O 1
ATOM 3938 N N . ALA A 1 500 ? -9.066 17.738 24.876 1.00 77.25 500 ALA A N 1
ATOM 3939 C CA . ALA A 1 500 ? -9.458 17.938 23.487 1.00 77.25 500 ALA A CA 1
ATOM 3940 C C . ALA A 1 500 ? -9.211 19.396 23.079 1.00 77.25 500 ALA A C 1
ATOM 3942 O O . ALA A 1 500 ? -9.687 20.312 23.747 1.00 77.25 500 ALA A O 1
ATOM 3943 N N . PHE A 1 501 ? -8.523 19.597 21.962 1.00 79.00 501 PHE A N 1
ATOM 3944 C CA . PHE A 1 501 ? -8.248 20.899 21.367 1.00 79.00 501 PHE A CA 1
ATOM 3945 C C . PHE A 1 501 ? -9.069 21.066 20.091 1.00 79.00 501 PHE A C 1
ATOM 3947 O O . PHE A 1 501 ? -9.108 20.159 19.257 1.00 79.00 501 PHE A O 1
ATOM 3954 N N . LEU A 1 502 ? -9.701 22.233 19.940 1.00 76.00 502 LEU A N 1
ATOM 3955 C CA . LEU A 1 502 ? -10.298 22.704 18.690 1.00 76.00 502 LEU A CA 1
ATOM 3956 C C . LEU A 1 502 ? -9.560 23.969 18.261 1.00 76.00 502 LEU A C 1
ATOM 3958 O O . LEU A 1 502 ? -9.836 25.058 18.760 1.00 76.00 502 LEU A O 1
ATOM 3962 N N . TRP A 1 503 ? -8.597 23.816 17.365 1.00 77.00 503 TRP A N 1
ATOM 3963 C CA . TRP A 1 503 ? -7.748 24.913 16.907 1.00 77.00 503 TRP A CA 1
ATOM 3964 C C . TRP A 1 503 ? -7.321 24.712 15.455 1.00 77.00 503 TRP A C 1
ATOM 3966 O O . TRP A 1 503 ? -7.477 23.626 14.891 1.00 77.00 503 TRP A O 1
ATOM 3976 N N . TYR A 1 504 ? -6.812 25.773 14.838 1.00 79.62 504 TYR A N 1
ATOM 3977 C CA . TYR A 1 504 ? -6.369 25.766 13.450 1.00 79.62 504 TYR A CA 1
ATOM 3978 C C . TYR A 1 504 ? -5.263 26.793 13.215 1.00 79.62 504 TYR A C 1
ATOM 3980 O O . TYR A 1 504 ? -5.109 27.744 13.983 1.00 79.62 504 TYR A O 1
ATOM 3988 N N . THR A 1 505 ? -4.535 26.634 12.112 1.00 80.69 505 THR A N 1
ATOM 3989 C CA . THR A 1 505 ? -3.697 27.697 11.541 1.00 80.69 505 THR A CA 1
ATOM 3990 C C . THR A 1 505 ? -4.453 28.458 10.450 1.00 80.69 505 THR A C 1
ATOM 3992 O O . THR A 1 505 ? -5.302 27.900 9.752 1.00 80.69 505 THR A O 1
ATOM 3995 N N . GLU A 1 506 ? -4.156 29.748 10.270 1.00 79.12 506 GLU A N 1
ATOM 3996 C CA . GLU A 1 506 ? -4.815 30.576 9.241 1.00 79.12 506 GLU A CA 1
ATOM 3997 C C . GLU A 1 506 ? -4.597 30.054 7.811 1.00 79.12 506 GLU A C 1
ATOM 3999 O O . GLU A 1 506 ? -5.466 30.241 6.961 1.00 79.12 506 GLU A O 1
ATOM 4004 N N . SER A 1 507 ? -3.452 29.411 7.560 1.00 80.38 507 SER A N 1
ATOM 4005 C CA . SER A 1 507 ? -3.079 28.787 6.284 1.00 80.38 507 SER A CA 1
ATOM 4006 C C . SER A 1 507 ? -2.120 27.613 6.514 1.00 80.38 507 SER A C 1
ATOM 4008 O O . SER A 1 507 ? -1.572 27.457 7.615 1.00 80.38 507 SER A O 1
ATOM 4010 N N . ALA A 1 508 ? -1.951 26.765 5.498 1.00 81.69 508 ALA A N 1
ATOM 4011 C CA . ALA A 1 508 ? -0.967 25.687 5.514 1.00 81.69 508 ALA A CA 1
ATOM 4012 C C . ALA A 1 508 ? 0.469 26.254 5.479 1.00 81.69 508 ALA A C 1
ATOM 4014 O O . ALA A 1 508 ? 0.729 27.186 4.713 1.00 81.69 508 ALA A O 1
ATOM 4015 N N . PRO A 1 509 ? 1.409 25.723 6.281 1.00 80.50 509 PRO A N 1
ATOM 4016 C CA . PRO A 1 509 ? 2.803 26.147 6.239 1.00 80.50 509 PRO A CA 1
ATOM 4017 C C . PRO A 1 509 ? 3.494 25.646 4.965 1.00 80.50 509 PRO A C 1
ATOM 4019 O O . PRO A 1 509 ? 3.146 24.599 4.423 1.00 80.50 509 PRO A O 1
ATOM 4022 N N . GLU A 1 510 ? 4.525 26.365 4.521 1.00 70.50 510 GLU A N 1
ATOM 4023 C CA . GLU A 1 510 ? 5.312 25.980 3.339 1.00 70.50 510 GLU A CA 1
ATOM 4024 C C . GLU A 1 510 ? 6.229 24.766 3.582 1.00 70.50 510 GLU A C 1
ATOM 4026 O O . GLU A 1 510 ? 6.632 24.108 2.626 1.00 70.50 510 GLU A O 1
ATOM 4031 N N . SER A 1 511 ? 6.569 24.456 4.841 1.00 64.44 511 SER A N 1
ATOM 4032 C CA . SER A 1 511 ? 7.480 23.363 5.205 1.00 64.44 511 SER A CA 1
ATOM 4033 C C . SER A 1 511 ? 6.908 22.498 6.329 1.00 64.44 511 SER A C 1
ATOM 4035 O O . SER A 1 511 ? 6.324 23.042 7.272 1.00 64.44 511 SER A O 1
ATOM 4037 N N . PRO A 1 512 ? 7.139 21.170 6.301 1.00 68.06 512 PRO A N 1
ATOM 4038 C CA . PRO A 1 512 ? 6.894 20.318 7.455 1.00 68.06 512 PRO A CA 1
ATOM 4039 C C . PRO A 1 512 ? 7.803 20.737 8.619 1.00 68.06 512 PRO A C 1
ATOM 4041 O O . PRO A 1 512 ? 8.978 21.057 8.421 1.00 68.06 512 PRO A O 1
ATOM 4044 N N . GLY A 1 513 ? 7.256 20.750 9.834 1.00 74.69 513 GLY A N 1
ATOM 4045 C CA . GLY A 1 513 ? 7.986 21.147 11.034 1.00 74.69 513 GLY A CA 1
ATOM 4046 C C . GLY A 1 513 ? 7.096 21.299 12.264 1.00 74.69 513 GLY A C 1
ATOM 4047 O O . GLY A 1 513 ? 5.869 21.188 12.194 1.00 74.69 513 GLY A O 1
ATOM 4048 N N . GLU A 1 514 ? 7.746 21.534 13.399 1.00 87.50 514 GLU A N 1
ATOM 4049 C CA . GLU A 1 514 ? 7.094 21.972 14.630 1.00 87.50 514 GLU A CA 1
ATOM 4050 C C . GLU A 1 514 ? 6.703 23.447 14.487 1.00 87.50 514 GLU A C 1
ATOM 4052 O O . GLU A 1 514 ? 7.531 24.280 14.125 1.00 87.50 514 GLU A O 1
ATOM 4057 N N . LEU A 1 515 ? 5.422 23.741 14.701 1.00 86.88 515 LEU A N 1
ATOM 4058 C CA . LEU A 1 515 ? 4.846 25.083 14.594 1.00 86.88 515 LEU A CA 1
ATOM 4059 C C . LEU A 1 515 ? 4.748 25.797 15.943 1.00 86.88 515 LEU A C 1
ATOM 4061 O O . LEU A 1 515 ? 4.623 27.017 15.969 1.00 86.88 515 LEU A O 1
ATOM 4065 N N . ALA A 1 516 ? 4.683 25.014 17.017 1.00 87.25 516 ALA A N 1
ATOM 4066 C CA . ALA A 1 516 ? 4.563 25.439 18.403 1.00 87.25 516 ALA A CA 1
ATOM 4067 C C . ALA A 1 516 ? 4.859 24.232 19.312 1.00 87.25 516 ALA A C 1
ATOM 4069 O O . ALA A 1 516 ? 4.918 23.094 18.846 1.00 87.25 516 ALA A O 1
ATOM 4070 N N . GLN A 1 517 ? 4.957 24.459 20.616 1.00 90.50 517 GLN A N 1
ATOM 4071 C CA . GLN A 1 517 ? 5.156 23.446 21.642 1.00 90.50 517 GLN A CA 1
ATOM 4072 C C . GLN A 1 517 ? 4.150 23.664 22.778 1.00 90.50 517 GLN A C 1
ATOM 4074 O O . GLN A 1 517 ? 4.102 24.732 23.384 1.00 90.50 517 GLN A O 1
ATOM 4079 N N . LEU A 1 518 ? 3.358 22.647 23.104 1.00 89.69 518 LEU A N 1
ATOM 4080 C CA . LEU A 1 518 ? 2.510 22.628 24.291 1.00 89.69 518 LEU A CA 1
ATOM 4081 C C . LEU A 1 518 ? 3.319 22.095 25.480 1.00 89.69 518 LEU A C 1
ATOM 4083 O O . LEU A 1 518 ? 3.760 20.948 25.476 1.00 89.69 518 LEU A O 1
ATOM 4087 N N . GLU A 1 519 ? 3.507 22.919 26.500 1.00 91.62 519 GLU A N 1
ATOM 4088 C CA . GLU A 1 519 ? 4.079 22.537 27.788 1.00 91.62 519 GLU A CA 1
ATOM 4089 C C . GLU A 1 519 ? 2.955 22.246 28.785 1.00 91.62 519 GLU A C 1
ATOM 4091 O O . GLU A 1 519 ? 2.021 23.032 28.930 1.00 91.62 519 GLU A O 1
ATOM 4096 N N . VAL A 1 520 ? 3.035 21.103 29.460 1.00 89.62 520 VAL A N 1
ATOM 4097 C CA . VAL A 1 520 ? 2.094 20.690 30.505 1.00 89.62 520 VAL A CA 1
ATOM 4098 C C . VAL A 1 520 ? 2.857 20.619 31.812 1.00 89.62 520 VAL A C 1
ATOM 4100 O O . VAL A 1 520 ? 3.763 19.795 31.926 1.00 89.62 520 VAL A O 1
ATOM 4103 N N . GLU A 1 521 ? 2.510 21.447 32.791 1.00 90.81 521 GLU A N 1
ATOM 4104 C CA . GLU A 1 521 ? 3.130 21.413 34.119 1.00 90.81 521 GLU A CA 1
ATOM 4105 C C . GLU A 1 521 ? 2.222 20.684 35.106 1.00 90.81 521 GLU A C 1
ATOM 4107 O O . GLU A 1 521 ? 1.022 20.944 35.186 1.00 90.81 521 GLU A O 1
ATOM 4112 N N . TYR A 1 522 ? 2.785 19.758 35.876 1.00 89.94 522 TYR A N 1
ATOM 4113 C CA . TYR A 1 522 ? 2.085 19.076 36.961 1.00 89.94 522 TYR A CA 1
ATOM 4114 C C . TYR A 1 522 ? 2.412 19.751 38.285 1.00 89.94 522 TYR A C 1
ATOM 4116 O O . TYR A 1 522 ? 3.531 20.213 38.495 1.00 89.94 522 TYR A O 1
ATOM 4124 N N . ARG A 1 523 ? 1.490 19.678 39.252 1.00 89.06 523 ARG A N 1
ATOM 4125 C CA . ARG A 1 523 ? 1.713 20.226 40.606 1.00 89.06 523 ARG A CA 1
ATOM 4126 C C . ARG A 1 523 ? 2.909 19.614 41.348 1.00 89.06 523 ARG A C 1
ATOM 4128 O O . ARG A 1 523 ? 3.319 20.120 42.390 1.00 89.06 523 ARG A O 1
ATOM 4135 N N . THR A 1 524 ? 3.445 18.495 40.861 1.00 90.00 524 THR A N 1
ATOM 4136 C CA . THR A 1 524 ? 4.679 17.892 41.385 1.00 90.00 524 THR A CA 1
ATOM 4137 C C . THR A 1 524 ? 5.936 18.675 40.986 1.00 90.00 524 THR A C 1
ATOM 4139 O O . THR A 1 524 ? 7.001 18.421 41.547 1.00 90.00 524 THR A O 1
ATOM 4142 N N . GLY A 1 525 ? 5.826 19.622 40.046 1.00 89.38 525 GLY A N 1
ATOM 4143 C CA . GLY A 1 525 ? 6.936 20.321 39.394 1.00 89.38 525 GLY A CA 1
ATOM 4144 C C . GLY A 1 525 ? 7.497 19.583 38.171 1.00 89.38 525 GLY A C 1
ATOM 4145 O O . GLY A 1 525 ? 8.422 20.077 37.531 1.00 89.38 525 GLY A O 1
ATOM 4146 N N . GLU A 1 526 ? 6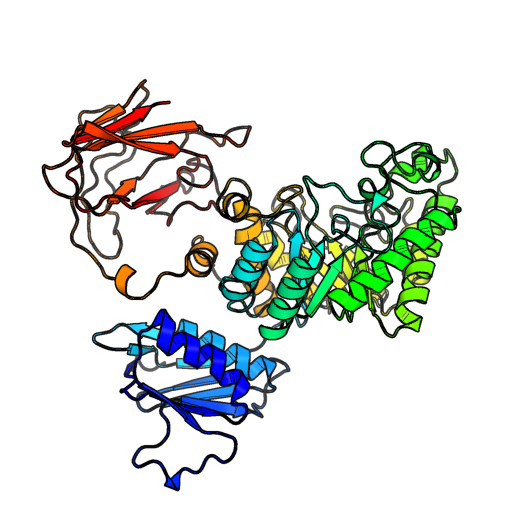.970 18.398 37.845 1.00 90.50 526 GLU A N 1
ATOM 4147 C CA . GLU A 1 526 ? 7.258 17.710 36.581 1.00 90.50 526 GLU A CA 1
ATOM 4148 C C . GLU A 1 526 ? 6.591 18.445 35.408 1.00 90.50 526 GLU A C 1
ATOM 4150 O O . GLU A 1 526 ? 5.563 19.099 35.584 1.00 90.50 526 GLU A O 1
ATOM 4155 N N . SER A 1 527 ? 7.145 18.309 34.201 1.00 91.00 527 SER A N 1
ATOM 4156 C CA . SER A 1 527 ? 6.536 18.849 32.984 1.00 91.00 527 SER A CA 1
ATOM 4157 C C . SER A 1 527 ? 6.676 17.912 31.789 1.00 91.00 527 SER A C 1
ATOM 4159 O O . SER A 1 527 ? 7.604 17.108 31.714 1.00 91.00 527 SER A O 1
ATOM 4161 N N . GLU A 1 528 ? 5.743 18.037 30.849 1.00 91.00 528 GLU A N 1
ATOM 4162 C CA . GLU A 1 528 ? 5.730 17.337 29.564 1.00 91.00 528 GLU A CA 1
ATOM 4163 C C . GLU A 1 528 ? 5.746 18.359 28.430 1.00 91.00 528 GLU A C 1
ATOM 4165 O O . GLU A 1 528 ? 5.118 19.414 28.522 1.00 91.00 528 GLU A O 1
ATOM 4170 N N . LYS A 1 529 ? 6.459 18.044 27.349 1.00 92.94 529 LYS A N 1
ATOM 4171 C CA . LYS A 1 529 ? 6.564 18.900 26.164 1.00 92.94 529 LYS A CA 1
ATOM 4172 C C . LYS A 1 529 ? 6.019 18.164 24.959 1.00 92.94 529 LYS A C 1
ATOM 4174 O O . LYS A 1 529 ? 6.497 17.082 24.622 1.00 92.94 529 LYS A O 1
ATOM 4179 N N . VAL A 1 530 ? 5.030 18.759 24.310 1.00 91.31 530 VAL A N 1
ATOM 4180 C CA . VAL A 1 530 ? 4.332 18.163 23.176 1.00 91.31 530 VAL A CA 1
ATOM 4181 C C . VAL A 1 530 ? 4.502 19.073 21.963 1.00 91.31 530 VAL A C 1
ATOM 4183 O O . VAL A 1 530 ? 3.961 20.178 21.962 1.00 91.31 530 VAL A O 1
ATOM 4186 N N . PRO A 1 531 ? 5.237 18.644 20.926 1.00 91.75 531 PRO A N 1
ATOM 4187 C CA . PRO A 1 531 ? 5.369 19.429 19.709 1.00 91.75 531 PRO A CA 1
ATOM 4188 C C . PRO A 1 531 ? 4.024 19.487 18.981 1.00 91.75 531 PRO A C 1
ATOM 4190 O O . PRO A 1 531 ? 3.338 18.473 18.839 1.00 91.75 531 PRO A O 1
ATOM 4193 N N . ILE A 1 532 ? 3.665 20.667 18.490 1.00 89.75 532 ILE A N 1
ATOM 4194 C CA . ILE A 1 532 ? 2.473 20.907 17.681 1.00 89.75 532 ILE A CA 1
ATOM 4195 C C . ILE A 1 532 ? 2.906 20.991 16.226 1.00 89.75 532 ILE A C 1
ATOM 4197 O O . ILE A 1 532 ? 3.571 21.941 15.811 1.00 89.75 532 ILE A O 1
ATOM 4201 N N . ARG A 1 533 ? 2.544 19.984 15.433 1.00 89.50 533 ARG A N 1
ATOM 4202 C CA . ARG A 1 533 ? 2.936 19.873 14.026 1.00 89.50 533 ARG A CA 1
ATOM 4203 C C . ARG A 1 533 ? 1.718 19.954 13.125 1.00 89.50 533 ARG A C 1
ATOM 4205 O O . ARG A 1 533 ? 0.642 19.431 13.438 1.00 89.50 533 ARG A O 1
ATOM 4212 N N . TYR A 1 534 ? 1.914 20.576 11.969 1.00 87.88 534 TYR A N 1
ATOM 4213 C CA . TYR A 1 534 ? 0.902 20.592 10.923 1.00 87.88 534 TYR A CA 1
ATOM 4214 C C . TYR A 1 534 ? 0.611 19.174 10.421 1.00 87.88 534 TYR A C 1
ATOM 4216 O O . TYR A 1 534 ? 1.531 18.392 10.186 1.00 87.88 534 TYR A O 1
ATOM 4224 N N . GLY A 1 535 ? -0.668 18.851 10.248 1.00 82.88 535 GLY A N 1
ATOM 4225 C CA . GLY A 1 535 ? -1.124 17.550 9.764 1.00 82.88 535 GLY A CA 1
ATOM 4226 C C . GLY A 1 535 ? -1.264 16.478 10.848 1.00 82.88 535 GLY A C 1
ATOM 4227 O O . GLY A 1 535 ? -1.791 15.415 10.541 1.00 82.88 535 GLY A O 1
ATOM 4228 N N . LYS A 1 536 ? -0.858 16.746 12.099 1.00 87.00 536 LYS A N 1
ATOM 4229 C CA . LYS A 1 536 ? -0.968 15.797 13.222 1.00 87.00 536 LYS A CA 1
ATOM 4230 C C . LYS A 1 536 ? -1.724 16.380 14.413 1.00 87.00 536 LYS A C 1
ATOM 4232 O O . LYS A 1 536 ? -2.804 15.907 14.757 1.00 87.00 536 LYS A O 1
ATOM 4237 N N . GLU A 1 537 ? -1.189 17.433 15.025 1.00 89.81 537 GLU A N 1
ATOM 4238 C CA . GLU A 1 537 ? -1.832 18.101 16.162 1.00 89.81 537 GLU A CA 1
ATOM 4239 C C . GLU A 1 537 ? -2.701 19.297 15.734 1.00 89.81 537 GLU A C 1
ATOM 4241 O O . GLU A 1 537 ? -3.647 19.654 16.437 1.00 89.81 537 GLU A O 1
ATOM 4246 N N . VAL A 1 538 ? -2.423 19.904 14.572 1.00 87.00 538 VAL A N 1
ATOM 4247 C CA . VAL A 1 538 ? -3.177 21.045 14.020 1.00 87.00 538 VAL A CA 1
ATOM 4248 C C . VAL A 1 538 ? -3.289 20.959 12.491 1.00 87.00 538 VAL A C 1
ATOM 4250 O O . VAL A 1 538 ? -2.428 20.382 11.829 1.00 87.00 538 VAL A O 1
ATOM 4253 N N . SER A 1 539 ? -4.342 21.544 11.916 1.00 86.31 539 SER A N 1
ATOM 4254 C CA . SER A 1 539 ? -4.510 21.726 10.464 1.00 86.31 539 SER A CA 1
ATOM 4255 C C . SER A 1 539 ? -4.931 23.167 10.157 1.00 86.31 539 SER A C 1
ATOM 4257 O O . SER A 1 539 ? -5.290 23.914 11.072 1.00 86.31 539 SER A O 1
ATOM 4259 N N . SER A 1 540 ? -4.878 23.579 8.891 1.00 85.19 540 SER A N 1
ATOM 4260 C CA . SER A 1 540 ? -5.346 24.912 8.506 1.00 85.19 540 SER A CA 1
ATOM 4261 C C . SER A 1 540 ? -6.855 24.926 8.322 1.00 85.19 540 SER A C 1
ATOM 4263 O O . SER A 1 540 ? -7.460 23.918 7.949 1.00 85.19 540 SER A O 1
ATOM 4265 N N . ARG A 1 541 ? -7.475 26.083 8.572 1.00 81.38 541 ARG A N 1
ATOM 4266 C CA . ARG A 1 541 ? -8.934 26.232 8.453 1.00 81.38 541 ARG A CA 1
ATOM 4267 C C . ARG A 1 541 ? -9.476 25.928 7.057 1.00 81.38 541 ARG A C 1
ATOM 4269 O O . ARG A 1 541 ? -10.633 25.556 6.936 1.00 81.38 541 ARG A O 1
ATOM 4276 N N . ASP A 1 542 ? -8.661 26.131 6.032 1.00 78.00 542 ASP A N 1
ATOM 4277 C CA . ASP A 1 542 ? -9.000 26.009 4.617 1.00 78.00 542 ASP A CA 1
ATOM 4278 C C . ASP A 1 542 ? -8.517 24.689 4.000 1.00 78.00 542 ASP A C 1
ATOM 4280 O O . ASP A 1 542 ? -8.772 24.435 2.823 1.00 78.00 542 ASP A O 1
ATOM 4284 N N . SER A 1 543 ? -7.819 23.846 4.770 1.00 75.56 543 SER A N 1
ATOM 4285 C CA . SER A 1 543 ? -7.318 22.578 4.252 1.00 75.56 543 SER A CA 1
ATOM 4286 C C . SER A 1 543 ? -8.459 21.591 4.055 1.00 75.56 543 SER A C 1
ATOM 4288 O O . SER A 1 543 ? -9.156 21.212 4.998 1.00 75.56 543 SER A O 1
ATOM 4290 N N . THR A 1 544 ? -8.591 21.129 2.817 1.00 67.75 544 THR A N 1
ATOM 4291 C CA . THR A 1 544 ? -9.439 19.999 2.433 1.00 67.75 544 THR A CA 1
ATOM 4292 C C . THR A 1 544 ? -8.664 18.682 2.384 1.00 67.75 544 THR A C 1
ATOM 4294 O O . THR A 1 544 ? -9.265 17.633 2.157 1.00 67.75 544 THR A O 1
ATOM 4297 N N . ARG A 1 545 ? -7.337 18.713 2.581 1.00 73.44 545 ARG A N 1
ATOM 4298 C CA . ARG A 1 545 ? -6.511 17.501 2.583 1.00 73.44 545 ARG A CA 1
ATOM 4299 C C . ARG A 1 545 ? -6.727 16.716 3.878 1.00 73.44 545 ARG A C 1
ATOM 4301 O O . ARG A 1 545 ? -6.749 17.329 4.950 1.00 73.44 545 ARG A O 1
ATOM 4308 N N . PRO A 1 546 ? -6.821 15.376 3.814 1.00 77.25 546 PRO A N 1
ATOM 4309 C CA . PRO A 1 546 ? -6.841 14.553 5.013 1.00 77.25 546 PRO A CA 1
ATOM 4310 C C . PRO A 1 546 ? -5.581 14.787 5.853 1.00 77.25 546 PRO A C 1
ATOM 4312 O O . PRO A 1 546 ? -4.460 14.731 5.350 1.00 77.25 546 PRO A O 1
ATOM 4315 N N . ALA A 1 547 ? -5.772 15.027 7.145 1.00 82.38 547 ALA A N 1
ATOM 4316 C CA . ALA A 1 547 ? -4.707 15.153 8.132 1.00 82.38 547 ALA A CA 1
ATOM 4317 C C . ALA A 1 547 ? -4.894 14.079 9.207 1.00 82.38 547 ALA A C 1
ATOM 4319 O O . ALA A 1 547 ? -6.025 13.702 9.514 1.00 82.38 547 ALA A O 1
ATOM 4320 N N . TYR A 1 548 ? -3.802 13.632 9.829 1.00 85.12 548 TYR A N 1
ATOM 4321 C CA . TYR A 1 548 ? -3.821 12.702 10.964 1.00 85.12 548 TYR A CA 1
ATOM 4322 C C . TYR A 1 548 ? -4.284 13.376 12.267 1.00 85.12 548 TYR A C 1
ATOM 4324 O O . TYR A 1 548 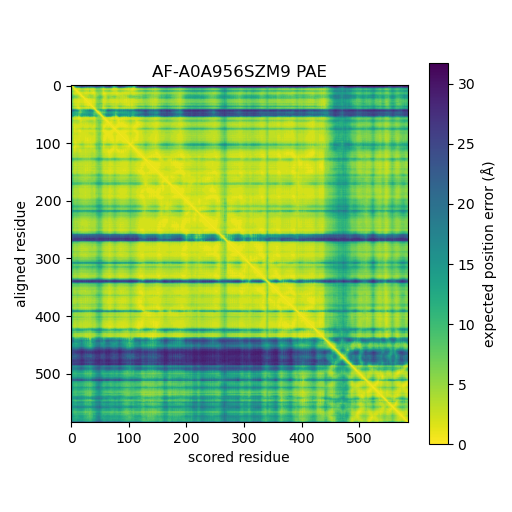? -3.935 12.989 13.380 1.00 85.12 548 TYR A O 1
ATOM 4332 N N . ILE A 1 549 ? -5.075 14.431 12.136 1.00 78.31 549 ILE A N 1
ATOM 4333 C CA . ILE A 1 549 ? -5.755 15.060 13.247 1.00 78.31 549 ILE A CA 1
ATOM 4334 C C . ILE A 1 549 ? -7.004 14.238 13.573 1.00 78.31 549 ILE A C 1
ATOM 4336 O O . ILE A 1 549 ? -7.521 13.477 12.749 1.00 78.31 549 ILE A O 1
ATOM 4340 N N . GLY A 1 550 ? -7.483 14.318 14.813 1.00 74.06 550 GLY A N 1
ATOM 4341 C CA . GLY A 1 550 ? -8.725 13.639 15.168 1.00 74.06 550 GLY A CA 1
ATOM 4342 C C . GLY A 1 550 ? -9.924 14.199 14.383 1.00 74.06 550 GLY A C 1
ATOM 4343 O O . GLY A 1 550 ? -9.773 15.027 13.487 1.00 74.06 550 GLY A O 1
ATOM 4344 N N . PRO A 1 551 ? -11.144 13.719 14.666 1.00 71.62 551 PRO A N 1
ATOM 4345 C CA . PRO A 1 551 ? -12.284 13.937 13.782 1.00 71.62 551 PRO A CA 1
ATOM 4346 C C . PRO A 1 551 ? -12.578 15.424 13.557 1.00 71.62 551 PRO A C 1
ATOM 4348 O O . PRO A 1 551 ? -12.372 16.255 14.447 1.00 71.62 551 PRO A O 1
ATOM 4351 N N . LEU A 1 552 ? -13.113 15.732 12.375 1.00 73.38 552 LEU A N 1
ATOM 4352 C CA . LEU A 1 552 ? -13.670 17.042 12.068 1.00 73.38 552 LEU A CA 1
ATOM 4353 C C . LEU A 1 552 ? -14.789 17.341 13.072 1.00 73.38 552 LEU A C 1
ATOM 4355 O O . LEU A 1 552 ? -15.787 16.626 13.138 1.00 73.38 552 LEU A O 1
ATOM 4359 N N . ALA A 1 553 ? -14.595 18.371 13.887 1.00 72.38 553 ALA A N 1
ATOM 4360 C CA . ALA A 1 553 ? -15.546 18.770 14.914 1.00 72.38 553 ALA A CA 1
ATOM 4361 C C . ALA A 1 553 ? -16.603 19.724 14.361 1.00 72.38 553 ALA A C 1
ATOM 4363 O O . ALA A 1 553 ? -17.744 19.706 14.812 1.00 72.38 553 ALA A O 1
ATOM 4364 N N . TRP A 1 554 ? -16.222 20.569 13.399 1.00 72.50 554 TRP A N 1
ATOM 4365 C CA . TRP A 1 554 ? -17.120 21.568 12.840 1.00 72.50 554 TRP A CA 1
ATOM 4366 C C . TRP A 1 554 ? -16.677 22.050 11.457 1.00 72.50 554 TRP A C 1
ATOM 4368 O O . TRP A 1 554 ? -15.492 22.047 11.122 1.00 72.50 554 TRP A O 1
ATOM 4378 N N . THR A 1 555 ? -17.644 22.484 10.652 1.00 70.81 555 THR A N 1
ATOM 4379 C CA . THR A 1 555 ? -17.424 23.205 9.395 1.00 70.81 555 THR A CA 1
ATOM 4380 C C . THR A 1 555 ? -18.349 24.411 9.342 1.00 70.81 555 THR A C 1
ATOM 4382 O O . THR A 1 555 ? -19.519 24.308 9.715 1.00 70.81 555 THR A O 1
ATOM 4385 N N . SER A 1 556 ? -17.832 25.549 8.883 1.00 67.88 556 SER A N 1
ATOM 4386 C CA . SER A 1 556 ? -18.620 26.768 8.725 1.00 67.88 556 SER A CA 1
ATOM 4387 C C . SER A 1 556 ? -19.758 26.598 7.730 1.00 67.88 556 SER A C 1
ATOM 4389 O O . SER A 1 556 ? -19.696 25.796 6.802 1.00 67.88 556 SER A O 1
ATOM 4391 N N . THR A 1 557 ? -20.805 27.405 7.892 1.00 69.38 557 THR A N 1
ATOM 4392 C CA . THR A 1 557 ? -21.985 27.380 7.017 1.00 69.38 557 THR A CA 1
ATOM 4393 C C . THR A 1 557 ? -21.640 27.631 5.545 1.00 69.38 557 THR A C 1
ATOM 4395 O O . THR A 1 557 ? -22.340 27.145 4.662 1.00 69.38 557 THR A O 1
ATOM 4398 N N . ASP A 1 558 ? -20.568 28.379 5.266 1.00 71.62 558 ASP A N 1
ATOM 4399 C CA . ASP A 1 558 ? -20.062 28.623 3.909 1.00 71.62 558 ASP A CA 1
ATOM 4400 C C . ASP A 1 558 ? -19.078 27.549 3.405 1.00 71.62 558 ASP A C 1
ATOM 4402 O O . ASP A 1 558 ? -18.607 27.643 2.273 1.00 71.62 558 ASP A O 1
ATOM 4406 N N . GLY A 1 559 ? -18.768 26.544 4.229 1.00 71.06 559 GLY A N 1
ATOM 4407 C CA . GLY A 1 559 ? -17.890 25.426 3.898 1.00 71.06 559 GLY A CA 1
ATOM 4408 C C . GLY A 1 559 ? -16.400 25.761 3.829 1.00 71.06 559 GLY A C 1
ATOM 4409 O O . GLY A 1 559 ? -15.639 24.924 3.363 1.00 71.06 559 GLY A O 1
ATOM 4410 N N . LYS A 1 560 ? -15.972 26.962 4.243 1.00 74.69 560 LYS A N 1
ATOM 4411 C CA . LYS A 1 560 ? -14.583 27.434 4.070 1.00 74.69 560 LYS A CA 1
ATOM 4412 C C . LYS A 1 560 ? -13.683 27.259 5.286 1.00 74.69 560 LYS A C 1
ATOM 4414 O O . LYS A 1 560 ? -12.473 27.411 5.163 1.00 74.69 560 LYS A O 1
ATOM 4419 N N . THR A 1 561 ? -14.267 27.062 6.464 1.00 73.69 561 THR A N 1
ATOM 4420 C CA . THR A 1 561 ? -13.539 26.916 7.728 1.00 73.69 561 THR A CA 1
ATOM 4421 C C . THR A 1 561 ? -13.833 25.553 8.316 1.00 73.69 561 THR A C 1
ATOM 4423 O O . THR A 1 561 ? -14.988 25.229 8.584 1.00 73.69 561 THR A O 1
ATOM 4426 N N . HIS A 1 562 ? -12.779 24.793 8.570 1.00 76.19 562 HIS A N 1
ATOM 4427 C C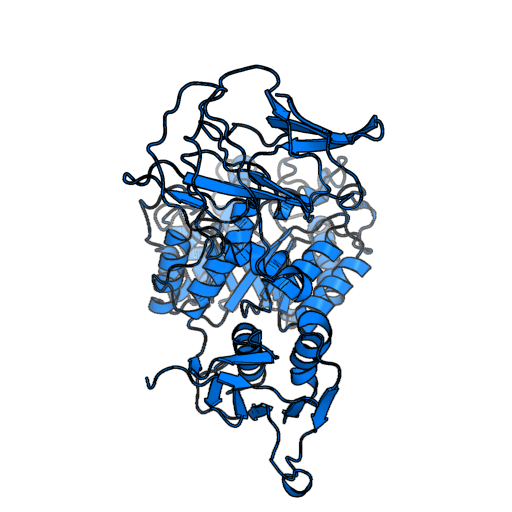A . HIS A 1 562 ? -12.821 23.479 9.186 1.00 76.19 562 HIS A CA 1
ATOM 4428 C C . HIS A 1 562 ? -12.115 23.519 10.543 1.00 76.19 562 HIS A C 1
ATOM 4430 O O . HIS A 1 562 ? -10.990 24.008 10.657 1.00 76.19 562 HIS A O 1
ATOM 4436 N N . LEU A 1 563 ? -12.779 22.998 11.576 1.00 74.94 563 LEU A N 1
ATOM 4437 C CA . LEU A 1 563 ? -12.203 22.813 12.906 1.00 74.94 563 LEU A CA 1
ATOM 4438 C C . LEU A 1 563 ? -12.051 21.332 13.186 1.00 74.94 563 LEU A C 1
ATOM 4440 O O . LEU A 1 563 ? -13.032 20.591 13.269 1.00 74.94 563 LEU A O 1
ATOM 4444 N N . TRP A 1 564 ? -10.810 20.920 13.371 1.00 77.31 564 TRP A N 1
ATOM 4445 C CA . TRP A 1 564 ? -10.455 19.545 13.663 1.00 77.31 564 TRP A CA 1
ATOM 4446 C C . TRP A 1 564 ? -10.203 19.373 15.156 1.00 77.31 564 TRP A C 1
ATOM 4448 O O . TRP A 1 564 ? -9.688 20.276 15.818 1.00 77.31 564 TRP A O 1
ATOM 4458 N N . ARG A 1 565 ? -10.566 18.204 15.689 1.00 79.38 565 ARG A N 1
ATOM 4459 C CA . ARG A 1 565 ? -10.343 17.876 17.095 1.00 79.38 565 ARG A CA 1
ATOM 4460 C C . ARG A 1 565 ? -9.068 17.084 17.264 1.00 79.38 565 ARG A C 1
ATOM 4462 O O . ARG A 1 565 ? -9.039 15.907 16.925 1.00 79.38 565 ARG A O 1
ATOM 4469 N N . TRP A 1 566 ? -8.073 17.656 17.919 1.00 84.81 566 TRP A N 1
ATOM 4470 C CA . TRP A 1 566 ? -6.962 16.870 18.446 1.00 84.81 566 TRP A CA 1
ATOM 4471 C C . TRP A 1 566 ? -7.242 16.462 19.897 1.00 84.81 566 TRP A C 1
ATOM 4473 O O . TRP A 1 566 ? -7.819 17.237 20.654 1.00 84.81 566 TRP A O 1
ATOM 4483 N N . PHE A 1 567 ? -6.885 15.237 20.287 1.00 80.75 567 PHE A N 1
ATOM 4484 C CA . PHE A 1 567 ? -6.994 14.781 21.675 1.00 80.75 567 PHE A CA 1
ATOM 4485 C C . PHE A 1 567 ? -5.613 14.405 22.197 1.00 80.75 567 PHE A C 1
ATOM 4487 O O . PHE A 1 567 ? -5.014 13.428 21.750 1.00 80.75 567 PHE A O 1
ATOM 4494 N N . TRP A 1 568 ? -5.126 15.175 23.161 1.00 85.81 568 TRP A N 1
ATOM 4495 C CA . TRP A 1 568 ? -3.930 14.853 23.915 1.00 85.81 568 TRP A CA 1
ATOM 4496 C C . TRP A 1 568 ? -4.291 13.880 25.040 1.00 85.81 568 TRP A C 1
ATOM 4498 O O . TRP A 1 568 ? -5.062 14.224 25.937 1.00 85.81 568 TRP A O 1
ATOM 4508 N N . LYS A 1 569 ? -3.738 12.663 24.998 1.00 83.69 569 LYS A N 1
ATOM 4509 C CA . LYS A 1 569 ? -3.853 11.685 26.089 1.00 83.69 569 LYS A CA 1
ATOM 4510 C C . LYS A 1 569 ? -2.814 12.021 27.154 1.00 83.69 569 LYS A C 1
ATOM 4512 O O . LYS A 1 569 ? -1.631 12.096 26.834 1.00 83.69 569 LYS A O 1
ATOM 4517 N N . ASN A 1 570 ? -3.247 12.189 28.402 1.00 85.50 570 ASN A N 1
ATOM 4518 C CA . ASN A 1 570 ? -2.334 12.456 29.504 1.00 85.50 570 ASN A CA 1
ATOM 4519 C C . ASN A 1 570 ? -1.470 11.203 29.760 1.00 85.50 570 ASN A C 1
ATOM 4521 O O . ASN A 1 570 ? -2.029 10.157 30.107 1.00 85.50 570 ASN A O 1
ATOM 4525 N N . PRO A 1 571 ? -0.133 11.267 29.603 1.00 88.44 571 PRO A N 1
ATOM 4526 C CA . PRO A 1 571 ? 0.744 10.130 29.883 1.00 88.44 571 PRO A CA 1
ATOM 4527 C C . PRO A 1 571 ? 0.826 9.800 31.383 1.00 88.44 571 PRO A C 1
ATOM 4529 O O . PRO A 1 571 ? 1.244 8.701 31.746 1.00 88.44 571 PRO A O 1
ATOM 4532 N N . ARG A 1 572 ? 0.421 10.733 32.253 1.00 88.56 572 ARG A N 1
ATOM 4533 C CA . ARG A 1 572 ? 0.460 10.643 33.718 1.00 88.56 572 ARG A CA 1
ATOM 4534 C C . ARG A 1 572 ? -0.923 10.976 34.304 1.00 88.56 572 ARG A C 1
ATOM 4536 O O . ARG A 1 572 ? -1.091 12.005 34.963 1.00 88.56 572 ARG A O 1
ATOM 4543 N N . PRO A 1 573 ? -1.952 10.145 34.038 1.00 85.81 573 PRO A N 1
ATOM 4544 C CA . PRO A 1 573 ? -3.332 10.417 34.453 1.00 85.81 573 PRO A CA 1
ATOM 4545 C C . PRO A 1 573 ? -3.537 10.363 35.975 1.00 85.81 573 PRO A C 1
ATOM 4547 O O . PRO A 1 573 ? -4.585 10.765 36.470 1.00 85.81 573 PRO A O 1
ATOM 4550 N N . ASP A 1 574 ? -2.553 9.856 36.714 1.00 87.69 574 ASP A N 1
ATOM 4551 C CA . ASP A 1 574 ? -2.483 9.830 38.172 1.00 87.69 574 ASP A CA 1
ATOM 4552 C C . ASP A 1 574 ? -2.058 11.173 38.788 1.00 87.69 574 ASP A C 1
ATOM 4554 O O . ASP A 1 574 ? -2.316 11.413 39.969 1.00 87.69 574 ASP A O 1
ATOM 4558 N N . LEU A 1 575 ? -1.441 12.059 38.000 1.00 87.88 575 LEU A N 1
ATOM 4559 C CA . LEU A 1 575 ? -0.986 13.370 38.450 1.00 87.88 575 LEU A CA 1
ATOM 4560 C C . LEU A 1 575 ? -2.012 14.471 38.147 1.00 87.88 575 LEU A C 1
ATOM 4562 O O . LEU A 1 575 ? -2.719 14.453 37.137 1.00 87.88 575 LEU A O 1
ATOM 4566 N N . THR A 1 576 ? -2.059 15.477 39.023 1.00 87.94 576 THR A N 1
ATOM 4567 C CA . THR A 1 576 ? -2.849 16.695 38.803 1.00 87.94 576 THR A CA 1
ATOM 4568 C C . THR A 1 576 ? -2.048 17.680 37.961 1.00 87.94 576 THR A C 1
ATOM 4570 O O . THR A 1 576 ? -0.957 18.100 38.360 1.00 87.94 576 THR A O 1
ATOM 4573 N N . VAL A 1 577 ? -2.613 18.066 36.820 1.00 86.00 577 VAL A N 1
ATOM 4574 C CA . VAL A 1 577 ? -2.059 19.120 35.969 1.00 86.00 577 VAL A CA 1
ATOM 4575 C C . VAL A 1 577 ? -2.315 20.483 36.615 1.00 86.00 577 VAL A C 1
ATOM 4577 O O . VAL A 1 577 ? -3.409 20.741 37.115 1.00 86.00 577 VAL A O 1
ATOM 4580 N N . GLU A 1 578 ? -1.296 21.332 36.637 1.00 86.50 578 GLU A N 1
ATOM 4581 C CA . GLU A 1 578 ? -1.345 22.702 37.146 1.00 86.50 578 GLU A CA 1
ATOM 4582 C C . GLU A 1 578 ? -1.703 23.697 36.039 1.00 86.50 578 GLU A C 1
ATOM 4584 O O . GLU A 1 578 ? -2.647 24.475 36.196 1.00 86.50 578 GLU A O 1
ATOM 4589 N N . SER A 1 579 ? -1.001 23.633 34.907 1.00 85.88 579 SER A N 1
ATOM 4590 C CA . SER A 1 579 ? -1.174 24.558 33.786 1.00 85.88 579 SER A CA 1
ATOM 4591 C C . SER A 1 579 ? -0.844 23.903 32.442 1.00 85.88 579 SER A C 1
ATOM 4593 O O . SER A 1 579 ? -0.155 22.881 32.357 1.00 85.88 579 SER A O 1
ATOM 4595 N N . PHE A 1 580 ? -1.366 24.513 31.379 1.00 85.38 580 PHE A N 1
ATOM 4596 C CA . PHE A 1 580 ? -0.988 24.240 29.996 1.00 85.38 580 PHE A CA 1
ATOM 4597 C C . PHE A 1 580 ? -0.483 25.528 29.359 1.00 85.38 580 PHE A C 1
ATOM 4599 O O . PHE A 1 580 ? -1.205 26.522 29.371 1.00 85.38 580 PHE A O 1
ATOM 4606 N N . THR A 1 581 ? 0.697 25.490 28.750 1.00 85.56 581 THR A N 1
ATOM 4607 C CA . THR A 1 581 ? 1.314 26.648 28.099 1.00 85.56 581 THR A CA 1
ATOM 4608 C C . THR A 1 581 ? 1.633 26.324 26.649 1.00 85.56 581 THR A C 1
ATOM 4610 O O . THR A 1 581 ? 2.464 25.465 26.373 1.00 85.56 581 THR A O 1
ATOM 4613 N N . LEU A 1 582 ? 0.993 27.000 25.699 1.00 83.94 582 LEU A N 1
ATOM 4614 C CA . LEU A 1 582 ? 1.339 26.896 24.282 1.00 83.94 582 LEU A CA 1
ATOM 4615 C C . LEU A 1 582 ? 2.400 27.943 23.939 1.00 83.94 582 LEU A C 1
ATOM 4617 O O . LEU A 1 582 ? 2.103 29.134 23.983 1.00 83.94 582 LEU A O 1
ATOM 4621 N N . LYS A 1 583 ? 3.599 27.492 23.568 1.00 81.75 583 LYS A N 1
ATOM 4622 C CA . LYS A 1 583 ? 4.732 28.323 23.140 1.00 81.75 583 LYS A CA 1
ATOM 4623 C C . LYS A 1 583 ? 4.888 28.256 21.630 1.00 81.75 583 LYS A C 1
ATOM 4625 O O . LYS A 1 583 ? 4.892 27.153 21.093 1.00 81.75 583 LYS A O 1
ATOM 4630 N N . GLN A 1 584 ? 4.989 29.395 20.952 1.00 71.31 584 GLN A N 1
ATOM 4631 C CA . GLN A 1 584 ? 5.115 29.449 19.490 1.00 71.31 584 GLN A CA 1
ATOM 4632 C C . GLN A 1 584 ? 6.569 29.558 19.031 1.00 71.31 584 GLN A C 1
ATOM 4634 O O . GLN A 1 584 ? 7.338 30.308 19.674 1.00 71.31 584 GLN A O 1
#